Protein AF-0000000077238825 (afdb_homodimer)

Solvent-accessible surface area (backbone atoms only — not comparable to full-atom values): 26326 Å² total; per-residue (Å²): 135,86,79,76,76,78,80,80,80,78,77,75,77,65,76,78,67,77,66,72,79,60,46,80,43,70,37,37,47,61,37,68,49,67,52,90,71,48,44,66,43,23,26,37,39,20,51,50,58,42,71,34,26,49,34,48,83,73,41,74,52,77,65,37,74,92,40,61,94,28,57,44,72,38,83,85,73,14,30,42,32,42,39,67,34,46,70,82,66,41,42,47,33,30,42,38,20,63,35,84,71,62,47,77,51,39,33,37,36,45,55,35,75,71,56,50,69,50,45,76,45,52,79,42,70,54,99,56,33,34,30,36,35,40,32,42,74,86,56,84,73,34,32,35,32,36,25,53,66,92,40,76,72,47,74,36,66,80,50,47,60,47,78,44,80,42,45,56,92,53,44,84,52,55,35,33,43,34,28,30,39,101,54,36,68,25,76,39,78,46,58,53,65,67,44,41,51,69,62,59,56,64,55,56,58,48,51,52,48,50,53,52,51,52,53,51,51,53,53,53,52,54,55,53,55,57,59,61,59,65,65,65,67,76,111,135,85,79,77,79,80,78,79,80,77,76,76,77,66,77,77,68,78,66,73,79,58,48,81,44,71,37,37,46,61,39,67,49,69,52,89,71,49,42,67,42,22,25,37,38,19,52,50,60,42,72,33,27,50,34,49,83,73,40,74,52,76,65,36,74,92,41,62,95,29,59,44,72,37,82,88,71,14,31,42,33,42,39,67,36,46,70,83,65,40,42,48,33,30,42,38,22,62,34,84,71,62,47,75,50,40,34,37,36,44,53,36,74,70,56,50,69,53,47,75,44,51,77,42,69,54,99,57,33,34,29,35,34,39,33,40,73,86,56,84,70,34,32,36,32,37,25,52,66,92,41,77,73,48,74,36,66,80,49,50,60,48,75,45,80,42,44,57,91,52,43,84,53,54,34,34,41,37,29,32,39,99,53,35,70,24,74,38,78,50,56,51,66,65,43,40,51,69,61,58,54,65,54,57,58,47,50,52,48,50,52,52,51,50,53,52,51,52,55,54,50,56,55,54,55,58,60,59,62,65,64,65,69,74,112

Nearest PDB structures (foldseek):
  2dru-assembly1_A  TM=7.146E-01  e=8.447E-14  Rattus norvegicus
  2ptv-assembly1_A  TM=8.370E-01  e=2.813E-06  Mus musculus
  2ptu-assembly3_C  TM=7.835E-01  e=7.341E-06  Mus musculus
  2ptu-assembly4_D  TM=7.629E-01  e=5.624E-06  Mus musculus
  2edo-assembly1_A  TM=7.011E-01  e=1.565E-06  Homo sapiens

Structure (mmCIF, N/CA/C/O backbone):
data_AF-0000000077238825-model_v1
#
loop_
_entity.id
_entity.type
_entity.pdbx_description
1 polymer 'Ig-like domain-containing protein'
#
loop_
_atom_site.group_PDB
_atom_site.id
_atom_site.type_symbol
_atom_site.label_atom_id
_atom_site.label_alt_id
_atom_site.label_comp_id
_atom_site.label_asym_id
_atom_site.label_entity_id
_atom_site.label_seq_id
_atom_site.pdbx_PDB_ins_code
_atom_site.Cartn_x
_atom_site.Cartn_y
_atom_site.Cartn_z
_atom_site.occupancy
_atom_site.B_iso_or_equiv
_atom_site.auth_seq_id
_atom_site.auth_comp_id
_atom_site.auth_asym_id
_atom_site.auth_atom_id
_atom_site.pdbx_PDB_model_num
ATOM 1 N N . MET A 1 1 ? 55.5 17.344 1.902 1 38.31 1 MET A N 1
ATOM 2 C CA . MET A 1 1 ? 54.125 17.75 1.639 1 38.31 1 MET A CA 1
ATOM 3 C C . MET A 1 1 ? 53.156 16.594 1.858 1 38.31 1 MET A C 1
ATOM 5 O O . MET A 1 1 ? 53.156 15.633 1.091 1 38.31 1 MET A O 1
ATOM 9 N N . ALA A 1 2 ? 52.875 16.297 3.246 1 50.69 2 ALA A N 1
ATOM 10 C CA . ALA A 1 2 ? 52 15.258 3.762 1 50.69 2 ALA A CA 1
ATOM 11 C C . ALA A 1 2 ? 50.562 15.484 3.299 1 50.69 2 ALA A C 1
ATOM 13 O O . ALA A 1 2 ? 49.969 16.531 3.578 1 50.69 2 ALA A O 1
ATOM 14 N N . LEU A 1 3 ? 50.188 14.977 2.121 1 45.31 3 LEU A N 1
ATOM 15 C CA . LEU A 1 3 ? 48.812 14.906 1.597 1 45.31 3 LEU A CA 1
ATOM 16 C C . LEU A 1 3 ? 47.906 14.164 2.562 1 45.31 3 LEU A C 1
ATOM 18 O O . LEU A 1 3 ? 48.094 12.969 2.812 1 45.31 3 LEU A O 1
ATOM 22 N N . HIS A 1 4 ? 47.469 14.891 3.68 1 56.66 4 HIS A N 1
ATOM 23 C CA . HIS A 1 4 ? 46.406 14.328 4.473 1 56.66 4 HIS A CA 1
ATOM 24 C C . HIS A 1 4 ? 45.156 14.086 3.619 1 56.66 4 HIS A C 1
ATOM 26 O O . HIS A 1 4 ? 44.594 15.023 3.045 1 56.66 4 HIS A O 1
ATOM 32 N N . LEU A 1 5 ? 45 12.961 2.994 1 47.62 5 LEU A N 1
ATOM 33 C CA . LEU A 1 5 ? 43.781 12.484 2.35 1 47.62 5 LEU A CA 1
ATOM 34 C C . LEU A 1 5 ? 42.625 12.383 3.354 1 47.62 5 LEU A C 1
ATOM 36 O O . LEU A 1 5 ? 42.656 11.555 4.266 1 47.62 5 LEU A O 1
ATOM 40 N N . ARG A 1 6 ? 41.938 13.484 3.652 1 50.5 6 ARG A N 1
ATOM 41 C CA . ARG A 1 6 ? 40.656 13.414 4.391 1 50.5 6 ARG A CA 1
ATOM 42 C C . ARG A 1 6 ? 39.625 12.617 3.617 1 50.5 6 ARG A C 1
ATOM 44 O O . ARG A 1 6 ? 39.25 12.992 2.508 1 50.5 6 ARG A O 1
ATOM 51 N N . ALA A 1 7 ? 39.438 11.312 3.912 1 49.69 7 ALA A N 1
ATOM 52 C CA . ALA A 1 7 ? 38.312 10.477 3.455 1 49.69 7 ALA A CA 1
ATOM 53 C C . ALA A 1 7 ? 37 10.977 3.996 1 49.69 7 ALA A C 1
ATOM 55 O O . ALA A 1 7 ? 36.781 11.039 5.211 1 49.69 7 ALA A O 1
ATOM 56 N N . ALA A 1 8 ? 36.281 11.867 3.268 1 51.59 8 ALA A N 1
ATOM 57 C CA . ALA A 1 8 ? 34.906 12.195 3.594 1 51.59 8 ALA A CA 1
ATOM 58 C C . ALA A 1 8 ? 34.031 10.953 3.52 1 51.59 8 ALA A C 1
ATOM 60 O O . ALA A 1 8 ? 33.875 10.344 2.457 1 51.59 8 ALA A O 1
ATOM 61 N N . LEU A 1 9 ? 33.75 10.312 4.672 1 48.88 9 LEU A N 1
ATOM 62 C CA . LEU A 1 9 ? 32.75 9.273 4.816 1 48.88 9 LEU A CA 1
ATOM 63 C C . LEU A 1 9 ? 31.344 9.812 4.504 1 48.88 9 LEU A C 1
ATOM 65 O O . LEU A 1 9 ? 30.828 10.664 5.234 1 48.88 9 LEU A O 1
ATOM 69 N N . LEU A 1 10 ? 30.953 9.82 3.209 1 51.84 10 LEU A N 1
ATOM 70 C CA . LEU A 1 10 ? 29.547 10.023 2.836 1 51.84 10 LEU A CA 1
ATOM 71 C C . LEU A 1 10 ? 28.656 8.953 3.459 1 51.84 10 LEU A C 1
ATOM 73 O O . LEU A 1 10 ? 28.672 7.801 3.023 1 51.84 10 LEU A O 1
ATOM 77 N N . LEU A 1 11 ? 28.266 9.195 4.695 1 50.22 11 LEU A N 1
ATOM 78 C CA . LEU A 1 11 ? 27.203 8.383 5.27 1 50.22 11 LEU A CA 1
ATOM 79 C C . LEU A 1 11 ? 25.906 8.562 4.492 1 50.22 11 LEU A C 1
ATOM 81 O O . LEU A 1 11 ? 25.266 9.617 4.582 1 50.22 11 LEU A O 1
ATOM 85 N N . THR A 1 12 ? 25.719 7.867 3.42 1 53.47 12 THR A N 1
ATOM 86 C CA . THR A 1 12 ? 24.406 7.793 2.777 1 53.47 12 THR A CA 1
ATOM 87 C C . THR A 1 12 ? 23.359 7.227 3.736 1 53.47 12 THR A C 1
ATOM 89 O O . THR A 1 12 ? 23.469 6.078 4.168 1 53.47 12 THR A O 1
ATOM 92 N N . VAL A 1 13 ? 22.766 8.062 4.516 1 51.66 13 VAL A N 1
ATOM 93 C CA . VAL A 1 13 ? 21.594 7.621 5.277 1 51.66 13 VAL A CA 1
ATOM 94 C C . VAL A 1 13 ? 20.562 7.004 4.336 1 51.66 13 VAL A C 1
ATOM 96 O O . VAL A 1 13 ? 20.047 7.684 3.449 1 51.66 13 VAL A O 1
ATOM 99 N N . PHE A 1 14 ? 20.609 5.777 4.133 1 50.94 14 PHE A N 1
ATOM 100 C CA . PHE A 1 14 ? 19.516 5.086 3.463 1 50.94 14 PHE A CA 1
ATOM 101 C C . PHE A 1 14 ? 18.234 5.203 4.27 1 50.94 14 PHE A C 1
ATOM 103 O O . PHE A 1 14 ? 18.219 4.973 5.48 1 50.94 14 PHE A O 1
ATOM 110 N N . PRO A 1 15 ? 17.328 5.973 3.848 1 48.97 15 PRO A N 1
ATOM 111 C CA . PRO A 1 15 ? 16.062 5.855 4.578 1 48.97 15 PRO A CA 1
ATOM 112 C C . PRO A 1 15 ? 15.719 4.41 4.945 1 48.97 15 PRO A C 1
ATOM 114 O O . PRO A 1 15 ? 15.867 3.508 4.117 1 48.97 15 PRO A O 1
ATOM 117 N N . LEU A 1 16 ? 15.82 4.09 6.188 1 45.16 16 LEU A N 1
ATOM 118 C CA . LEU A 1 16 ? 15.258 2.83 6.664 1 45.16 16 LEU A CA 1
ATOM 119 C C . LEU A 1 16 ? 13.859 2.605 6.094 1 45.16 16 LEU A C 1
ATOM 121 O O . LEU A 1 16 ? 12.914 3.303 6.469 1 45.16 16 LEU A O 1
ATOM 125 N N . CYS A 1 17 ? 13.648 2.389 4.863 1 47.16 17 CYS A N 1
ATOM 126 C CA . CYS A 1 17 ? 12.352 1.891 4.422 1 47.16 17 CYS A CA 1
ATOM 127 C C . CYS A 1 17 ? 11.805 0.854 5.395 1 47.16 17 CYS A C 1
ATOM 129 O O . CYS A 1 17 ? 12.383 -0.219 5.555 1 47.16 17 CYS A O 1
ATOM 131 N N . LEU A 1 18 ? 11.344 1.22 6.559 1 48.62 18 LEU A N 1
ATOM 132 C CA . LEU A 1 18 ? 10.609 0.244 7.355 1 48.62 18 LEU A CA 1
ATOM 133 C C . LEU A 1 18 ? 9.844 -0.728 6.461 1 48.62 18 LEU A C 1
ATOM 135 O O . LEU A 1 18 ? 8.844 -0.358 5.848 1 48.62 18 LEU A O 1
ATOM 139 N N . THR A 1 19 ? 10.531 -1.552 5.754 1 57 19 THR A N 1
ATOM 140 C CA . THR A 1 19 ? 9.945 -2.645 4.984 1 57 19 THR A CA 1
ATOM 141 C C . THR A 1 19 ? 8.992 -3.467 5.852 1 57 19 THR A C 1
ATOM 143 O O . THR A 1 19 ? 9.367 -3.9 6.945 1 57 19 THR A O 1
ATOM 146 N N . GLU A 1 20 ? 7.754 -3.006 5.93 1 65.69 20 GLU A N 1
ATOM 147 C CA . GLU A 1 20 ? 6.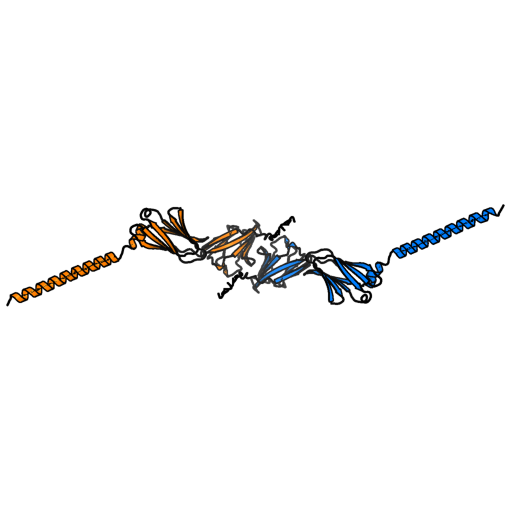809 -3.92 6.562 1 65.69 20 GLU A CA 1
ATOM 148 C C . GLU A 1 20 ? 7.141 -5.371 6.234 1 65.69 20 GLU A C 1
ATOM 150 O O . GLU A 1 20 ? 7.488 -5.691 5.094 1 65.69 20 GLU A O 1
ATOM 155 N N . VAL A 1 21 ? 7.512 -6.148 7.242 1 76 21 VAL A N 1
ATOM 156 C CA . VAL A 1 21 ? 7.809 -7.57 7.102 1 76 21 VAL A CA 1
ATOM 157 C C . VAL A 1 21 ? 6.684 -8.258 6.328 1 76 21 VAL A C 1
ATOM 159 O O . VAL A 1 21 ? 5.531 -8.266 6.77 1 76 21 VAL A O 1
ATOM 162 N N . LYS A 1 22 ? 6.895 -8.594 5.152 1 84.62 22 LYS A N 1
ATOM 163 C CA . LYS A 1 22 ? 5.965 -9.336 4.301 1 84.62 22 LYS A CA 1
ATOM 164 C C . LYS A 1 22 ? 6.348 -10.805 4.223 1 84.62 22 LYS A C 1
ATOM 166 O O . LYS A 1 22 ? 7.531 -11.148 4.148 1 84.62 22 LYS A O 1
ATOM 171 N N . VAL A 1 23 ? 5.383 -11.695 4.453 1 94.25 23 VAL A N 1
ATOM 172 C CA . VAL A 1 23 ? 5.566 -13.125 4.195 1 94.25 23 VAL A CA 1
ATOM 173 C C . VAL A 1 23 ? 5.473 -13.391 2.697 1 94.25 23 VAL A C 1
ATOM 175 O O . VAL A 1 23 ? 4.52 -12.969 2.041 1 94.25 23 VAL A O 1
ATOM 178 N N . ASN A 1 24 ? 6.465 -14.102 2.168 1 96 24 ASN A N 1
ATOM 179 C CA . ASN A 1 24 ? 6.453 -14.406 0.742 1 96 24 ASN A CA 1
ATOM 180 C C . ASN A 1 24 ? 5.781 -15.75 0.462 1 96 24 ASN A C 1
ATOM 182 O O . ASN A 1 24 ? 6.113 -16.75 1.086 1 96 24 ASN A O 1
ATOM 186 N N . LEU A 1 25 ? 4.859 -15.695 -0.374 1 97.69 25 LEU A N 1
ATOM 187 C CA . LEU A 1 25 ? 4.152 -16.891 -0.823 1 97.69 25 LEU A CA 1
ATOM 188 C C . LEU A 1 25 ? 4.305 -17.078 -2.328 1 97.69 25 LEU A C 1
ATOM 190 O O . LEU A 1 25 ? 4.359 -16.109 -3.078 1 97.69 25 LEU A O 1
ATOM 194 N N . THR A 1 26 ? 4.449 -18.328 -2.752 1 96.94 26 THR A N 1
ATOM 195 C CA . THR A 1 26 ? 4.5 -18.672 -4.168 1 96.94 26 THR A CA 1
ATOM 196 C C . THR A 1 26 ? 3.469 -19.734 -4.5 1 96.94 26 THR A C 1
ATOM 198 O O . THR A 1 26 ? 3.189 -20.625 -3.68 1 96.94 26 THR A O 1
ATOM 201 N N . ALA A 1 27 ? 2.904 -19.625 -5.691 1 97.69 27 ALA A N 1
ATOM 202 C CA . ALA A 1 27 ? 1.929 -20.609 -6.148 1 97.69 27 ALA A CA 1
ATOM 203 C C . ALA A 1 27 ? 1.913 -20.703 -7.672 1 97.69 27 ALA A C 1
ATOM 205 O O . ALA A 1 27 ? 2.549 -19.891 -8.359 1 97.69 27 ALA A O 1
ATOM 206 N N . VAL A 1 28 ? 1.32 -21.781 -8.141 1 97.06 28 VAL A N 1
ATOM 207 C CA . VAL A 1 28 ? 1.225 -22.031 -9.578 1 97.06 28 VAL A CA 1
ATOM 208 C C . VAL A 1 28 ? -0.135 -21.562 -10.094 1 97.06 28 VAL A C 1
ATOM 210 O O . VAL A 1 28 ? -1.16 -21.781 -9.445 1 97.06 28 VAL A O 1
ATOM 213 N N . VAL A 1 29 ? -0.148 -20.938 -11.281 1 97.38 29 VAL A N 1
ATOM 214 C CA . VAL A 1 29 ? -1.398 -20.531 -11.914 1 97.38 29 VAL A CA 1
ATOM 215 C C . VAL A 1 29 ? -2.328 -21.734 -12.047 1 97.38 29 VAL A C 1
ATOM 217 O O . VAL A 1 29 ? -1.891 -22.828 -12.414 1 97.38 29 VAL A O 1
ATOM 220 N N . GLY A 1 30 ? -3.625 -21.5 -11.719 1 97.19 30 GLY A N 1
ATOM 221 C CA . GLY A 1 30 ? -4.609 -22.578 -11.797 1 97.19 30 GLY A CA 1
ATOM 222 C C . GLY A 1 30 ? -4.793 -23.312 -10.484 1 97.19 30 GLY A C 1
ATOM 223 O O . GLY A 1 30 ? -5.777 -24.031 -10.305 1 97.19 30 GLY A O 1
ATOM 224 N N . SER A 1 31 ? -3.85 -23.203 -9.609 1 97.5 31 SER A N 1
ATOM 225 C CA . SER A 1 31 ? -3.938 -23.891 -8.32 1 97.5 31 SER A CA 1
ATOM 226 C C . SER A 1 31 ? -4.68 -23.031 -7.297 1 97.5 31 SER A C 1
ATOM 228 O O . SER A 1 31 ? -5.488 -22.172 -7.668 1 97.5 31 SER A O 1
ATOM 230 N N . SER A 1 32 ? -4.598 -23.422 -5.996 1 98.38 32 SER A N 1
ATOM 231 C CA . SER A 1 32 ? -5.195 -22.672 -4.895 1 98.38 32 SER A CA 1
ATOM 232 C C . SER A 1 32 ? -4.176 -22.406 -3.793 1 98.38 32 SER A C 1
ATOM 234 O O . SER A 1 32 ? -3.121 -23.047 -3.746 1 98.38 32 SER A O 1
ATOM 236 N N . ILE A 1 33 ? -4.453 -21.453 -3.045 1 98.31 33 ILE A N 1
ATOM 237 C CA . ILE A 1 33 ? -3.572 -21.156 -1.924 1 98.31 33 ILE A CA 1
ATOM 238 C C . ILE A 1 33 ? -4.402 -20.812 -0.691 1 98.31 33 ILE A C 1
ATOM 240 O O . ILE A 1 33 ? -5.469 -20.188 -0.805 1 98.31 33 ILE A O 1
ATOM 244 N N . THR A 1 34 ? -3.957 -21.203 0.446 1 98.44 34 THR A N 1
ATOM 245 C CA . THR A 1 34 ? -4.555 -20.875 1.734 1 98.44 34 THR A CA 1
ATOM 246 C C . THR A 1 34 ? -3.617 -19.984 2.551 1 98.44 34 THR A C 1
ATOM 248 O O . THR A 1 34 ? -2.447 -20.328 2.742 1 98.44 34 THR A O 1
ATOM 251 N N . PHE A 1 35 ? -4.125 -18.875 2.969 1 98.06 35 PHE A N 1
ATOM 252 C CA . PHE A 1 35 ? -3.32 -17.969 3.773 1 98.06 35 PHE A CA 1
ATOM 253 C C . PHE A 1 35 ? -3.232 -18.453 5.215 1 98.06 35 PHE A C 1
ATOM 255 O O . PHE A 1 35 ? -4.238 -18.859 5.797 1 98.06 35 PHE A O 1
ATOM 262 N N . PRO A 1 36 ? -2.102 -18.406 5.805 1 95.5 36 PRO A N 1
ATOM 263 C CA . PRO A 1 36 ? -1.825 -19.172 7.027 1 95.5 36 PRO A CA 1
ATOM 264 C C . PRO A 1 36 ? -2.463 -18.531 8.266 1 95.5 36 PRO A C 1
ATOM 266 O O . PRO A 1 36 ? -2.641 -19.219 9.281 1 95.5 36 PRO A O 1
ATOM 269 N N . ASN A 1 37 ? -2.805 -17.328 8.375 1 96 37 ASN A N 1
ATOM 270 C CA . ASN A 1 37 ? -3.322 -16.703 9.594 1 96 37 ASN A CA 1
ATOM 271 C C . ASN A 1 37 ? -4.836 -16.531 9.531 1 96 37 ASN A C 1
ATOM 273 O O . ASN A 1 37 ? -5.359 -15.914 8.602 1 96 37 ASN A O 1
ATOM 277 N N . PRO A 1 38 ? -5.543 -17 10.523 1 96.69 38 PRO A N 1
ATOM 278 C CA . PRO A 1 38 ? -7.008 -17.047 10.477 1 96.69 38 PRO A CA 1
ATOM 279 C C . PRO A 1 38 ? -7.66 -15.781 11.008 1 96.69 38 PRO A C 1
ATOM 281 O O . PRO A 1 38 ? -7.07 -15.078 11.836 1 96.69 38 PRO A O 1
ATOM 284 N N . VAL A 1 39 ? -8.797 -15.477 10.523 1 97.06 39 VAL A N 1
ATOM 285 C CA . VAL A 1 39 ? -9.734 -14.5 11.086 1 97.06 39 VAL A CA 1
ATOM 286 C C . VAL A 1 39 ? -10.977 -15.227 11.609 1 97.06 39 VAL A C 1
ATOM 288 O O . VAL A 1 39 ? -11.805 -15.695 10.828 1 97.06 39 VAL A O 1
ATOM 291 N N . LYS A 1 40 ? -11.141 -15.234 12.891 1 93.19 40 LYS A N 1
ATOM 292 C CA . LYS A 1 40 ? -12.203 -16.078 13.445 1 93.19 40 LYS A CA 1
ATOM 293 C C . LYS A 1 40 ? -13.43 -15.242 13.805 1 93.19 40 LYS A C 1
ATOM 295 O O . LYS A 1 40 ? -14.562 -15.672 13.578 1 93.19 40 LYS A O 1
ATOM 300 N N . GLU A 1 41 ? -13.281 -14.109 14.352 1 95.12 41 GLU A N 1
ATOM 301 C CA . GLU A 1 41 ? -14.406 -13.344 14.875 1 95.12 41 GLU A CA 1
ATOM 302 C C . GLU A 1 41 ? -14.719 -12.141 13.984 1 95.12 41 GLU A C 1
ATOM 304 O O . GLU A 1 41 ? -15.844 -11.984 13.508 1 95.12 41 GLU A O 1
ATOM 309 N N . ARG A 1 42 ? -13.727 -11.281 13.836 1 96.81 42 ARG A N 1
ATOM 310 C CA . ARG A 1 42 ? -13.898 -10.078 13.031 1 96.81 42 ARG A CA 1
ATOM 311 C C . ARG A 1 42 ? -12.586 -9.672 12.375 1 96.81 42 ARG A C 1
ATOM 313 O O . ARG A 1 42 ? -11.539 -9.656 13.023 1 96.81 42 ARG A O 1
ATOM 320 N N . GLY A 1 43 ? -12.758 -9.414 11.094 1 97.62 43 GLY A N 1
ATOM 321 C CA . GLY A 1 43 ? -11.562 -8.984 10.383 1 97.62 43 GLY A CA 1
ATOM 322 C C . GLY A 1 43 ? -11.797 -8.781 8.898 1 97.62 43 GLY A C 1
ATOM 323 O O . GLY A 1 43 ? -12.945 -8.789 8.438 1 97.62 43 GLY A O 1
ATOM 324 N N . TYR A 1 44 ? -10.633 -8.484 8.211 1 98.06 44 TYR A N 1
ATOM 325 C CA . TYR A 1 44 ? -10.719 -8.109 6.805 1 98.06 44 TYR A CA 1
ATOM 326 C C . TYR A 1 44 ? -9.625 -8.789 5.988 1 98.06 44 TYR A C 1
ATOM 328 O O . TYR A 1 44 ? -8.5 -8.953 6.465 1 98.06 44 TYR A O 1
ATOM 336 N N . PHE A 1 45 ? -9.992 -9.273 4.82 1 98.06 45 PHE A N 1
ATOM 337 C CA . PHE A 1 45 ? -9.07 -9.719 3.787 1 98.06 45 PHE A CA 1
ATOM 338 C C . PHE A 1 45 ? -8.961 -8.688 2.672 1 98.06 45 PHE A C 1
ATOM 340 O O . PHE A 1 45 ? -9.977 -8.258 2.113 1 98.06 45 PHE A O 1
ATOM 347 N N . SER A 1 46 ? -7.719 -8.234 2.383 1 97.94 46 SER A N 1
ATOM 348 C CA . SER A 1 46 ? -7.57 -7.125 1.45 1 97.94 46 SER A CA 1
ATOM 349 C C . SER A 1 46 ? -6.473 -7.406 0.428 1 97.94 46 SER A C 1
ATOM 351 O O . SER A 1 46 ? -5.586 -8.227 0.67 1 97.94 46 SER A O 1
ATOM 353 N N . PHE A 1 47 ? -6.598 -6.836 -0.67 1 97.31 47 PHE A N 1
ATOM 354 C CA . PHE A 1 47 ? -5.566 -6.723 -1.695 1 97.31 47 PHE A CA 1
ATOM 355 C C . PHE A 1 47 ? -5.086 -5.281 -1.821 1 97.31 47 PHE A C 1
ATOM 357 O O . PHE A 1 47 ? -5.82 -4.414 -2.299 1 97.31 47 PHE A O 1
ATOM 364 N N . GLY A 1 48 ? -3.836 -5.109 -1.47 1 94.06 48 GLY A N 1
ATOM 365 C CA . GLY A 1 48 ? -3.42 -3.727 -1.3 1 94.06 48 GLY A CA 1
ATOM 366 C C . GLY A 1 48 ? -4.262 -2.969 -0.292 1 94.06 48 GLY A C 1
ATOM 367 O O . GLY A 1 48 ? -4.453 -3.428 0.837 1 94.06 48 GLY A O 1
ATOM 368 N N . SER A 1 49 ? -4.777 -1.892 -0.659 1 93.12 49 SER A N 1
ATOM 369 C CA . SER A 1 49 ? -5.605 -1.077 0.225 1 93.12 49 SER A CA 1
ATOM 370 C C . SER A 1 49 ? -7.09 -1.33 -0.017 1 93.12 49 SER A C 1
ATOM 372 O O . SER A 1 49 ? -7.941 -0.743 0.652 1 93.12 49 SER A O 1
ATOM 374 N N . LYS A 1 50 ? -7.34 -2.156 -0.937 1 95.31 50 LYS A N 1
ATOM 375 C CA . LYS A 1 50 ? -8.734 -2.477 -1.239 1 95.31 50 LYS A CA 1
ATOM 376 C C . LYS A 1 50 ? -9.227 -3.639 -0.383 1 95.31 50 LYS A C 1
ATOM 378 O O . LYS A 1 50 ? -8.609 -4.707 -0.359 1 95.31 50 LYS A O 1
ATOM 383 N N . THR A 1 51 ? -10.258 -3.412 0.278 1 96.75 51 THR A N 1
ATOM 384 C CA . THR A 1 51 ? -10.844 -4.48 1.074 1 96.75 51 THR A CA 1
ATOM 385 C C . THR A 1 51 ? -11.656 -5.43 0.193 1 96.75 51 THR A C 1
ATOM 387 O O . THR A 1 51 ? -12.562 -4.996 -0.515 1 96.75 51 THR A O 1
ATOM 390 N N . ILE A 1 52 ? -11.367 -6.676 0.219 1 97.75 52 ILE A N 1
ATOM 391 C CA . ILE A 1 52 ? -12.031 -7.664 -0.625 1 97.75 52 ILE A CA 1
ATOM 392 C C . ILE A 1 52 ? -13.18 -8.312 0.142 1 97.75 52 ILE A C 1
ATOM 394 O O . ILE A 1 52 ? -14.266 -8.508 -0.409 1 97.75 52 ILE A O 1
ATOM 398 N N . ALA A 1 53 ? -12.867 -8.594 1.449 1 97.62 53 ALA A N 1
ATOM 399 C CA . ALA A 1 53 ? -13.852 -9.391 2.174 1 97.62 53 ALA A CA 1
ATOM 400 C C . ALA A 1 53 ? -13.789 -9.117 3.672 1 97.62 53 ALA A C 1
ATOM 402 O O . ALA A 1 53 ? -12.719 -9.188 4.281 1 97.62 53 ALA A O 1
ATOM 403 N N . PRO A 1 54 ? -14.891 -8.773 4.27 1 97.31 54 PRO A N 1
ATOM 404 C CA . PRO A 1 54 ? -15.023 -8.695 5.727 1 97.31 54 PRO A CA 1
ATOM 405 C C . PRO A 1 54 ? -15.547 -9.992 6.34 1 97.31 54 PRO A C 1
ATOM 407 O O . PRO A 1 54 ? -16.25 -10.758 5.672 1 97.31 54 PRO A O 1
ATOM 410 N N . VAL A 1 55 ? -15.062 -10.234 7.477 1 97.12 55 VAL A N 1
ATOM 411 C CA . VAL A 1 55 ? -15.602 -11.297 8.32 1 97.12 55 VAL A CA 1
ATOM 412 C C . VAL A 1 55 ? -16.125 -10.695 9.625 1 97.12 55 VAL A C 1
ATOM 414 O O . VAL A 1 55 ? -15.422 -9.938 10.289 1 97.12 55 VAL A O 1
ATOM 417 N N . SER A 1 56 ? -17.328 -10.977 9.922 1 94 56 SER A N 1
ATOM 418 C CA . SER A 1 56 ? -17.906 -10.516 11.18 1 94 56 SER A CA 1
ATOM 419 C C . SER A 1 56 ? -18.984 -11.477 11.672 1 94 56 SER A C 1
ATOM 421 O O . SER A 1 56 ? -19.922 -11.797 10.945 1 94 56 SER A O 1
ATOM 423 N N . ASN A 1 57 ? -18.812 -11.883 12.898 1 88.56 57 ASN A N 1
ATOM 424 C CA . ASN A 1 57 ? -19.797 -12.727 13.562 1 88.56 57 ASN A CA 1
ATOM 425 C C . ASN A 1 57 ? -20.094 -13.984 12.75 1 88.56 57 ASN A C 1
ATOM 427 O O . ASN A 1 57 ? -21.266 -14.32 12.523 1 88.56 57 ASN A O 1
ATOM 431 N N . GLY A 1 58 ? -19.062 -14.602 12.195 1 89.69 58 GLY A N 1
ATOM 432 C CA . GLY A 1 58 ? -19.188 -15.883 11.516 1 89.69 58 GLY A CA 1
ATOM 433 C C . GLY A 1 58 ? -19.656 -15.75 10.078 1 89.69 58 GLY A C 1
ATOM 434 O O . GLY A 1 58 ? -19.906 -16.75 9.398 1 89.69 58 GLY A O 1
ATOM 435 N N . VAL A 1 59 ? -19.891 -14.555 9.703 1 92.88 59 VAL A N 1
ATOM 436 C CA . VAL A 1 59 ? -20.344 -14.32 8.336 1 92.88 59 VAL A CA 1
ATOM 437 C C . VAL A 1 59 ? -19.219 -13.688 7.516 1 92.88 59 VAL A C 1
ATOM 439 O O . VAL A 1 59 ? -18.516 -12.805 8 1 92.88 59 VAL A O 1
ATOM 442 N N . PHE A 1 60 ? -19.094 -14.211 6.348 1 93.94 60 PHE A N 1
ATOM 443 C CA . PHE A 1 60 ? -18.078 -13.727 5.422 1 93.94 60 PHE A CA 1
ATOM 444 C C . PHE A 1 60 ? -18.703 -13.305 4.102 1 93.94 60 PHE A C 1
ATOM 446 O O . PHE A 1 60 ? -19.609 -13.969 3.594 1 93.94 60 PHE A O 1
ATOM 453 N N . GLU A 1 61 ? -18.391 -12.109 3.596 1 95.19 61 GLU A N 1
ATOM 454 C CA . GLU A 1 61 ? -18.922 -11.57 2.346 1 95.19 61 GLU A CA 1
ATOM 455 C C . GLU A 1 61 ? -17.797 -11.164 1.4 1 95.19 61 GLU A C 1
ATOM 457 O O . GLU A 1 61 ? -16.688 -10.875 1.844 1 95.19 61 GLU A O 1
ATOM 462 N N . ILE A 1 62 ? -18.109 -11.258 0.117 1 96.75 62 ILE A N 1
ATOM 463 C CA . ILE A 1 62 ? -17.141 -10.828 -0.895 1 96.75 62 ILE A CA 1
ATOM 464 C C . ILE A 1 62 ? -17.609 -9.523 -1.53 1 96.75 62 ILE A C 1
ATOM 466 O O . ILE A 1 62 ? -18.703 -9.453 -2.1 1 96.75 62 ILE A O 1
ATOM 470 N N . ASP A 1 63 ? -16.781 -8.547 -1.436 1 96.62 63 ASP A N 1
ATOM 471 C CA . ASP A 1 63 ? -17.172 -7.227 -1.913 1 96.62 63 ASP A CA 1
ATOM 472 C C . ASP A 1 63 ? -16.5 -6.906 -3.246 1 96.62 63 ASP A C 1
ATOM 474 O O . ASP A 1 63 ? -16.547 -5.766 -3.715 1 96.62 63 ASP A O 1
ATOM 478 N N . GLU A 1 64 ? -15.797 -7.855 -3.785 1 95 64 GLU A N 1
ATOM 479 C CA . GLU A 1 64 ? -15.156 -7.742 -5.09 1 95 64 GLU A CA 1
ATOM 480 C C . GLU A 1 64 ? -15.57 -8.883 -6.012 1 95 64 GLU A C 1
ATOM 482 O O . GLU A 1 64 ? -15.266 -10.047 -5.75 1 95 64 GLU A O 1
ATOM 487 N N . ASN A 1 65 ? -16.172 -8.555 -7.094 1 93.94 65 ASN A N 1
ATOM 488 C CA . ASN A 1 65 ? -16.797 -9.539 -7.973 1 93.94 65 ASN A CA 1
ATOM 489 C C . ASN A 1 65 ? -15.781 -10.539 -8.516 1 93.94 65 ASN A C 1
ATOM 491 O O . ASN A 1 65 ? -16.094 -11.719 -8.695 1 93.94 65 ASN A O 1
ATOM 495 N N . ILE A 1 66 ? -14.625 -10.094 -8.828 1 95 66 ILE A N 1
ATOM 496 C CA . ILE A 1 66 ? -13.617 -10.938 -9.469 1 95 66 ILE A CA 1
ATOM 497 C C . ILE A 1 66 ? -13.25 -12.094 -8.539 1 95 66 ILE A C 1
ATOM 499 O O . ILE A 1 66 ? -12.672 -13.094 -8.984 1 95 66 ILE A O 1
ATOM 503 N N . TYR A 1 67 ? -13.594 -11.945 -7.258 1 97.06 67 TYR A N 1
ATOM 504 C CA . TYR A 1 67 ? -13.219 -12.977 -6.293 1 97.06 67 TYR A CA 1
ATOM 505 C C . TYR A 1 67 ? -14.406 -13.883 -5.977 1 97.06 67 TYR A C 1
ATOM 507 O O . TYR A 1 67 ? -14.281 -14.828 -5.195 1 97.06 67 TYR A O 1
ATOM 515 N N . THR A 1 68 ? -15.492 -13.539 -6.645 1 95.69 68 THR A N 1
ATOM 516 C CA . THR A 1 68 ? -16.688 -14.352 -6.402 1 95.69 68 THR A CA 1
ATOM 517 C C . THR A 1 68 ? -16.438 -15.797 -6.812 1 95.69 68 THR A C 1
ATOM 519 O O . THR A 1 68 ? -15.914 -16.062 -7.895 1 95.69 68 THR A O 1
ATOM 522 N N . ASN A 1 69 ? -16.719 -16.781 -5.992 1 95.88 69 ASN A N 1
ATOM 523 C CA . ASN A 1 69 ? -16.578 -18.219 -6.199 1 95.88 69 ASN A CA 1
ATOM 524 C C . ASN A 1 69 ? -15.125 -18.656 -6.172 1 95.88 69 ASN A C 1
ATOM 526 O O . ASN A 1 69 ? -14.805 -19.797 -6.496 1 95.88 69 ASN A O 1
ATOM 530 N N . ARG A 1 70 ? -14.227 -17.719 -5.938 1 98.19 70 ARG A N 1
ATOM 531 C CA . ARG A 1 70 ? -12.812 -18.078 -5.887 1 98.19 70 ARG A CA 1
ATOM 532 C C . ARG A 1 70 ? -12.25 -17.906 -4.48 1 98.19 70 ARG A C 1
ATOM 534 O O . ARG A 1 70 ? -11.328 -18.609 -4.078 1 98.19 70 ARG A O 1
ATOM 541 N N . LEU A 1 71 ? -12.781 -16.922 -3.791 1 98.5 71 LEU A N 1
ATOM 542 C CA . LEU A 1 71 ? -12.344 -16.703 -2.418 1 98.5 71 LEU A CA 1
ATOM 543 C C . LEU A 1 71 ? -13.266 -17.406 -1.43 1 98.5 71 LEU A C 1
ATOM 545 O O . LEU A 1 71 ? -14.484 -17.25 -1.488 1 98.5 71 LEU A O 1
ATOM 549 N N . HIS A 1 72 ? -12.625 -18.188 -0.578 1 98.19 72 HIS A N 1
ATOM 550 C CA . HIS A 1 72 ? -13.367 -18.938 0.421 1 98.19 72 HIS A CA 1
ATOM 551 C C . HIS A 1 72 ? -12.844 -18.656 1.826 1 98.19 72 HIS A C 1
ATOM 553 O O . HIS A 1 72 ? -11.648 -18.391 2.01 1 98.19 72 HIS A O 1
ATOM 559 N N . TRP A 1 73 ? -13.742 -18.719 2.768 1 98.25 73 TRP A N 1
ATOM 560 C CA . TRP A 1 73 ? -13.422 -18.594 4.188 1 98.25 73 TRP A CA 1
ATOM 561 C C . TRP A 1 73 ? -14.031 -19.75 4.984 1 98.25 73 TRP A C 1
ATOM 563 O O . TRP A 1 73 ? -15.211 -20.062 4.82 1 98.25 73 TRP A O 1
ATOM 573 N N . SER A 1 74 ? -13.164 -20.359 5.746 1 96.88 74 SER A N 1
ATOM 574 C CA . SER A 1 74 ? -13.641 -21.453 6.586 1 96.88 74 SER A CA 1
ATOM 575 C C . SER A 1 74 ? -14.117 -20.953 7.941 1 96.88 74 SER A C 1
ATOM 577 O O . SER A 1 74 ? -13.328 -20.406 8.719 1 96.88 74 SER A O 1
ATOM 579 N N . SER A 1 75 ? -15.359 -21.188 8.25 1 94.88 75 SER A N 1
ATOM 580 C CA . SER A 1 75 ? -15.891 -20.734 9.531 1 94.88 75 SER A CA 1
ATOM 581 C C . SER A 1 75 ? -15.312 -21.547 10.688 1 94.88 75 SER A C 1
ATOM 583 O O . SER A 1 75 ? -15.32 -21.094 11.836 1 94.88 75 SER A O 1
ATOM 585 N N . SER A 1 76 ? -14.82 -22.672 10.375 1 94.44 76 SER A N 1
ATOM 586 C CA . SER A 1 76 ? -14.25 -23.547 11.398 1 94.44 76 SER A CA 1
ATOM 587 C C . SER A 1 76 ? -12.812 -23.141 11.711 1 94.44 76 SER A C 1
ATOM 589 O O . SER A 1 76 ? -12.453 -22.969 12.875 1 94.44 76 SER A O 1
ATOM 591 N N . THR A 1 77 ? -11.961 -22.906 10.68 1 95.25 77 THR A N 1
ATOM 592 C CA . THR A 1 77 ? -10.547 -22.625 10.898 1 95.25 77 THR A CA 1
ATOM 593 C C . THR A 1 77 ? -10.273 -21.125 10.852 1 95.25 77 THR A C 1
ATOM 595 O O . THR A 1 77 ? -9.273 -20.656 11.391 1 95.25 77 THR A O 1
ATOM 598 N N . GLY A 1 78 ? -11.125 -20.375 10.219 1 97.19 78 GLY A N 1
ATOM 599 C CA . GLY A 1 78 ? -10.93 -18.938 10.039 1 97.19 78 GLY A CA 1
ATOM 600 C C . GLY A 1 78 ? -9.977 -18.609 8.906 1 97.19 78 GLY A C 1
ATOM 601 O O . GLY A 1 78 ? -9.602 -17.438 8.727 1 97.19 78 GLY A O 1
ATOM 602 N N . LEU A 1 79 ? -9.555 -19.594 8.086 1 98.06 79 LEU A N 1
ATOM 603 C CA . LEU A 1 79 ? -8.531 -19.391 7.066 1 98.06 79 LEU A CA 1
ATOM 604 C C . LEU A 1 79 ? -9.164 -18.969 5.742 1 98.06 79 LEU A C 1
ATOM 606 O O . LEU A 1 79 ? -10.273 -19.406 5.414 1 98.06 79 LEU A O 1
ATOM 610 N N . PHE A 1 80 ? -8.492 -18.141 5.035 1 98.56 80 PHE A N 1
ATOM 611 C CA . PHE A 1 80 ? -8.891 -17.75 3.689 1 98.56 80 PHE A CA 1
ATOM 612 C C . PHE A 1 80 ? -8.18 -18.594 2.643 1 98.56 80 PHE A C 1
ATOM 614 O O . PHE A 1 80 ? -6.98 -18.859 2.756 1 98.56 80 PHE A O 1
ATOM 621 N N . THR A 1 81 ? -8.898 -19.031 1.62 1 98.75 81 THR A N 1
ATOM 622 C CA . THR A 1 81 ? -8.336 -19.797 0.503 1 98.75 81 THR A CA 1
ATOM 623 C C . THR A 1 81 ? -8.742 -19.156 -0.828 1 98.75 81 THR A C 1
ATOM 625 O O . THR A 1 81 ? -9.922 -18.891 -1.055 1 98.75 81 THR A O 1
ATOM 628 N N . LEU A 1 82 ? -7.84 -18.875 -1.606 1 98.75 82 LEU A N 1
ATOM 629 C CA . LEU A 1 82 ? -8.078 -18.375 -2.953 1 98.75 82 LEU A CA 1
ATOM 630 C C . LEU A 1 82 ? -7.836 -19.453 -3.994 1 98.75 82 LEU A C 1
ATOM 632 O O . LEU A 1 82 ? -6.734 -20 -4.078 1 98.75 82 LEU A O 1
ATOM 636 N N . SER A 1 83 ? -8.805 -19.766 -4.734 1 98.5 83 SER A N 1
ATOM 637 C CA . SER A 1 83 ? -8.727 -20.828 -5.723 1 98.5 83 SER A CA 1
ATOM 638 C C . SER A 1 83 ? -8.648 -20.266 -7.137 1 98.5 83 SER A C 1
ATOM 640 O O . SER A 1 83 ? -8.781 -19.062 -7.34 1 98.5 83 SER A O 1
ATOM 642 N N . ASN A 1 84 ? -8.344 -21.219 -8.094 1 97.94 84 ASN A N 1
ATOM 643 C CA . ASN A 1 84 ? -8.273 -20.859 -9.5 1 97.94 84 ASN A CA 1
ATOM 644 C C . ASN A 1 84 ? -7.422 -19.609 -9.719 1 97.94 84 ASN A C 1
ATOM 646 O O . ASN A 1 84 ? -7.875 -18.641 -10.336 1 97.94 84 ASN A O 1
ATOM 650 N N . LEU A 1 85 ? -6.246 -19.688 -9.227 1 98.31 85 LEU A N 1
ATOM 651 C CA . LEU A 1 85 ? -5.324 -18.547 -9.234 1 98.31 85 LEU A CA 1
ATOM 652 C C . LEU A 1 85 ? -4.984 -18.141 -10.656 1 98.31 85 LEU A C 1
ATOM 654 O O . LEU A 1 85 ? -4.777 -18.984 -11.523 1 98.31 85 LEU A O 1
ATOM 658 N N . GLN A 1 86 ? -4.949 -16.828 -10.852 1 97.06 86 GLN A N 1
ATOM 659 C CA . GLN A 1 86 ? -4.543 -16.203 -12.102 1 97.06 86 GLN A CA 1
ATOM 660 C C . GLN A 1 86 ? -3.287 -15.367 -11.922 1 97.06 86 GLN A C 1
ATOM 662 O O . GLN A 1 86 ? -2.959 -14.961 -10.797 1 97.06 86 GLN A O 1
ATOM 667 N N . LYS A 1 87 ? -2.6 -15.133 -13.047 1 95.19 87 LYS A N 1
ATOM 668 C CA . LYS A 1 87 ? -1.38 -14.328 -12.977 1 95.19 87 LYS A CA 1
ATOM 669 C C . LYS A 1 87 ? -1.653 -12.969 -12.352 1 95.19 87 LYS A C 1
ATOM 671 O O . LYS A 1 87 ? -0.807 -12.422 -11.641 1 95.19 87 LYS A O 1
ATOM 676 N N . THR A 1 88 ? -2.883 -12.43 -12.539 1 95.88 88 THR A N 1
ATOM 677 C CA . THR A 1 88 ? -3.266 -11.102 -12.062 1 95.88 88 THR A CA 1
ATOM 678 C C . THR A 1 88 ? -3.49 -11.117 -10.555 1 95.88 88 THR A C 1
ATOM 680 O O . THR A 1 88 ? -3.633 -10.055 -9.938 1 95.88 88 THR A O 1
ATOM 683 N N . ASP A 1 89 ? -3.479 -12.289 -10.023 1 97.81 89 ASP A N 1
ATOM 684 C CA . ASP A 1 89 ? -3.68 -12.398 -8.586 1 97.81 89 ASP A CA 1
ATOM 685 C C . ASP A 1 89 ? -2.387 -12.109 -7.824 1 97.81 89 ASP A C 1
ATOM 687 O O . ASP A 1 89 ? -2.391 -12.008 -6.598 1 97.81 89 ASP A O 1
ATOM 691 N N . SER A 1 90 ? -1.285 -12.031 -8.539 1 97.88 90 SER A N 1
ATOM 692 C CA . SER A 1 90 ? -0.043 -11.672 -7.863 1 97.88 90 SER A CA 1
ATOM 693 C C . SER A 1 90 ? -0.148 -10.297 -7.211 1 97.88 90 SER A C 1
ATOM 695 O O . SER A 1 90 ? -0.753 -9.383 -7.77 1 97.88 90 SER A O 1
ATOM 697 N N . GLY A 1 91 ? 0.469 -10.203 -6.031 1 97.31 91 GLY A N 1
ATOM 698 C CA . GLY A 1 91 ? 0.449 -8.945 -5.305 1 97.31 91 GLY A CA 1
ATOM 699 C C . GLY A 1 91 ? 0.459 -9.125 -3.799 1 97.31 91 GLY A C 1
ATOM 700 O O . GLY A 1 91 ? 0.759 -10.211 -3.301 1 97.31 91 GLY A O 1
ATOM 701 N N . VAL A 1 92 ? 0.177 -8.023 -3.127 1 97.25 92 VAL A N 1
ATOM 702 C CA . VAL A 1 92 ? 0.243 -8.039 -1.669 1 97.25 92 VAL A CA 1
ATOM 703 C C . VAL A 1 92 ? -1.163 -8.164 -1.088 1 97.25 92 VAL A C 1
ATOM 705 O O . VAL A 1 92 ? -2.027 -7.324 -1.35 1 97.25 92 VAL A O 1
ATOM 708 N N . TYR A 1 93 ? -1.344 -9.18 -0.351 1 97.88 93 TYR A N 1
ATOM 709 C CA . TYR A 1 93 ? -2.58 -9.398 0.387 1 97.88 93 TYR A CA 1
ATOM 710 C C . TYR A 1 93 ? -2.387 -9.125 1.874 1 97.88 93 TYR A C 1
ATOM 712 O O . TYR A 1 93 ? -1.283 -9.289 2.402 1 97.88 93 TYR A O 1
ATOM 720 N N . SER A 1 94 ? -3.434 -8.711 2.518 1 97.56 94 SER A N 1
ATOM 721 C CA . SER A 1 94 ? -3.34 -8.453 3.951 1 97.56 94 SER A CA 1
ATOM 722 C C . SER A 1 94 ? -4.504 -9.086 4.703 1 97.56 94 SER A C 1
ATOM 724 O O . SER A 1 94 ? -5.629 -9.125 4.207 1 97.56 94 SER A O 1
ATOM 726 N N . ILE A 1 95 ? -4.199 -9.594 5.801 1 97.62 95 ILE A N 1
ATOM 727 C CA . ILE A 1 95 ? -5.191 -10.062 6.762 1 97.62 95 ILE A CA 1
ATOM 728 C C . ILE A 1 95 ? -5.152 -9.18 8.008 1 97.62 95 ILE A C 1
ATOM 730 O O . ILE A 1 95 ? -4.102 -9.016 8.633 1 97.62 95 ILE A O 1
ATOM 734 N N . ASP A 1 96 ? -6.27 -8.586 8.281 1 97.38 96 ASP A N 1
ATOM 735 C CA . ASP A 1 96 ? -6.418 -7.664 9.406 1 97.38 96 ASP A CA 1
ATOM 736 C C . ASP A 1 96 ? -7.457 -8.18 10.406 1 97.38 96 ASP A C 1
ATOM 738 O O . ASP A 1 96 ? -8.648 -7.902 10.258 1 97.38 96 ASP A O 1
ATOM 742 N N . SER A 1 97 ? -6.984 -8.953 11.383 1 97.56 97 SER A N 1
ATOM 743 C CA . SER A 1 97 ? -7.867 -9.484 12.414 1 97.56 97 SER A CA 1
ATOM 744 C C . SER A 1 97 ? -8.117 -8.453 13.508 1 97.56 97 SER A C 1
ATOM 746 O O . SER A 1 97 ? -7.18 -7.949 14.117 1 97.56 97 SER A O 1
ATOM 748 N N . LYS A 1 98 ? -9.383 -8.172 13.773 1 97.12 98 LYS A N 1
ATOM 749 C CA . LYS A 1 98 ? -9.727 -7.055 14.648 1 97.12 98 LYS A CA 1
ATOM 750 C C . LYS A 1 98 ? -10.219 -7.547 16 1 97.12 98 LYS A C 1
ATOM 752 O O . LYS A 1 98 ? -10.18 -6.805 16.984 1 97.12 98 LYS A O 1
ATOM 757 N N . LYS A 1 99 ? -10.75 -8.688 16.078 1 95.19 99 LYS A N 1
ATOM 758 C CA . LYS A 1 99 ? -11.25 -9.273 17.312 1 95.19 99 LYS A CA 1
ATOM 759 C C . LYS A 1 99 ? -10.742 -10.703 17.5 1 95.19 99 LYS A C 1
ATOM 761 O O . LYS A 1 99 ? -10.414 -11.375 16.516 1 95.19 99 LYS A O 1
ATOM 766 N N . GLY A 1 100 ? -10.711 -11.141 18.734 1 91.25 100 GLY A N 1
ATOM 767 C CA . GLY A 1 100 ? -10.094 -12.422 19.047 1 91.25 100 GLY A CA 1
ATOM 768 C C . GLY A 1 100 ? -8.578 -12.367 19.078 1 91.25 100 GLY A C 1
ATOM 769 O O . GLY A 1 100 ? -8 -11.602 19.844 1 91.25 100 GLY A O 1
ATOM 770 N N . ASN A 1 101 ? -8.023 -13.156 18.219 1 92.12 101 ASN A N 1
ATOM 771 C CA . ASN A 1 101 ? -6.586 -12.992 18.031 1 92.12 101 ASN A CA 1
ATOM 772 C C . ASN A 1 101 ? -6.266 -11.828 17.094 1 92.12 101 ASN A C 1
ATOM 774 O O . ASN A 1 101 ? -6.293 -11.984 15.867 1 92.12 101 ASN A O 1
ATOM 778 N N . VAL A 1 102 ? -6.008 -10.734 17.734 1 95.19 102 VAL A N 1
ATOM 779 C CA . VAL A 1 102 ? -5.809 -9.508 16.969 1 95.19 102 VAL A CA 1
ATOM 780 C C . VAL A 1 102 ? -4.418 -9.516 16.328 1 95.19 102 VAL A C 1
ATOM 782 O O . VAL A 1 102 ? -3.416 -9.688 17.031 1 95.19 102 VAL A O 1
ATOM 785 N N . PHE A 1 103 ? -4.355 -9.336 15.016 1 95.31 103 PHE A N 1
ATOM 786 C CA . PHE A 1 103 ? -3.076 -9.242 14.32 1 95.31 103 PHE A CA 1
ATOM 787 C C . PHE A 1 103 ? -3.252 -8.625 12.938 1 95.31 103 PHE A C 1
ATOM 789 O O . PHE A 1 103 ? -4.375 -8.469 12.461 1 95.31 103 PHE A O 1
ATOM 796 N N . TYR A 1 104 ? -2.186 -8.18 12.414 1 96 104 TYR A N 1
ATOM 797 C CA . TYR A 1 104 ? -2.088 -7.672 11.055 1 96 104 TYR A CA 1
ATOM 798 C C . TYR A 1 104 ? -0.887 -8.266 10.328 1 96 104 TYR A C 1
ATOM 800 O O . TYR A 1 104 ? 0.237 -8.219 10.836 1 96 104 TYR A O 1
ATOM 808 N N . LYS A 1 105 ? -1.129 -8.883 9.133 1 96.31 105 LYS A N 1
ATOM 809 C CA . LYS A 1 105 ? -0.043 -9.508 8.383 1 96.31 105 LYS A CA 1
ATOM 810 C C . LYS A 1 105 ? -0.202 -9.266 6.883 1 96.31 105 LYS A C 1
ATOM 812 O O . LYS A 1 105 ? -1.312 -9.336 6.352 1 96.31 105 LYS A O 1
ATOM 817 N N . ASN A 1 106 ? 0.915 -9.039 6.227 1 96.75 106 ASN A N 1
ATOM 818 C CA . ASN A 1 106 ? 0.966 -8.891 4.777 1 96.75 106 ASN A CA 1
ATOM 819 C C . ASN A 1 106 ? 1.599 -10.117 4.113 1 96.75 106 ASN A C 1
ATOM 821 O O . ASN A 1 106 ? 2.58 -10.664 4.621 1 96.75 106 ASN A O 1
ATOM 825 N N . TYR A 1 107 ? 1.07 -10.508 3.027 1 97.62 107 TYR A N 1
ATOM 826 C CA . TYR A 1 107 ? 1.568 -11.617 2.221 1 97.62 107 TYR A CA 1
ATOM 827 C C . TYR A 1 107 ? 1.831 -11.172 0.787 1 97.62 107 TYR A C 1
ATOM 829 O O . TYR A 1 107 ? 0.932 -10.656 0.115 1 97.62 107 TYR A O 1
ATOM 837 N N . GLU A 1 108 ? 3.008 -11.352 0.383 1 97.88 108 GLU A N 1
ATOM 838 C CA . GLU A 1 108 ? 3.305 -11.141 -1.031 1 97.88 108 GLU A CA 1
ATOM 839 C C . GLU A 1 108 ? 3.15 -12.438 -1.824 1 97.88 108 GLU A C 1
ATOM 841 O O . GLU A 1 108 ? 3.947 -13.367 -1.671 1 97.88 108 GLU A O 1
ATOM 846 N N . LEU A 1 109 ? 2.162 -12.43 -2.637 1 98.19 109 LEU A N 1
ATOM 847 C CA . LEU A 1 109 ? 1.889 -13.609 -3.445 1 98.19 109 LEU A CA 1
ATOM 848 C C . LEU A 1 109 ? 2.469 -13.453 -4.848 1 98.19 109 LEU A C 1
ATOM 850 O O . LEU A 1 109 ? 2.182 -12.477 -5.539 1 98.19 109 LEU A O 1
ATOM 854 N N . LYS A 1 110 ? 3.295 -14.383 -5.211 1 97.56 110 LYS A N 1
ATOM 855 C CA . LYS A 1 110 ? 3.828 -14.43 -6.57 1 97.56 110 LYS A CA 1
ATOM 856 C C . LYS A 1 110 ? 3.359 -15.688 -7.301 1 97.56 110 LYS A C 1
ATOM 858 O O . LYS A 1 110 ? 3.49 -16.797 -6.785 1 97.56 110 LYS A O 1
ATOM 863 N N . LEU A 1 111 ? 2.791 -15.438 -8.453 1 97.56 111 LEU A N 1
ATOM 864 C CA . LEU A 1 111 ? 2.256 -16.547 -9.234 1 97.56 111 LEU A CA 1
ATOM 865 C C . LEU A 1 111 ? 3.182 -16.891 -10.398 1 97.56 111 LEU A C 1
ATOM 867 O O . LEU A 1 111 ? 3.74 -16 -11.039 1 97.56 111 LEU A O 1
ATOM 871 N N . TYR A 1 112 ? 3.332 -18.203 -10.695 1 96.19 112 TYR A N 1
ATOM 872 C CA . TYR A 1 112 ? 4.137 -18.703 -11.805 1 96.19 112 TYR A CA 1
ATOM 873 C C . TYR A 1 112 ? 3.328 -19.672 -12.672 1 96.19 112 TYR A C 1
ATOM 875 O O . TYR A 1 112 ? 2.438 -20.359 -12.172 1 96.19 112 TYR A O 1
ATOM 883 N N . ASP A 1 113 ? 3.65 -19.609 -13.906 1 95.31 113 ASP A N 1
ATOM 884 C CA . ASP A 1 113 ? 3.033 -20.594 -14.797 1 95.31 113 ASP A CA 1
ATOM 885 C C 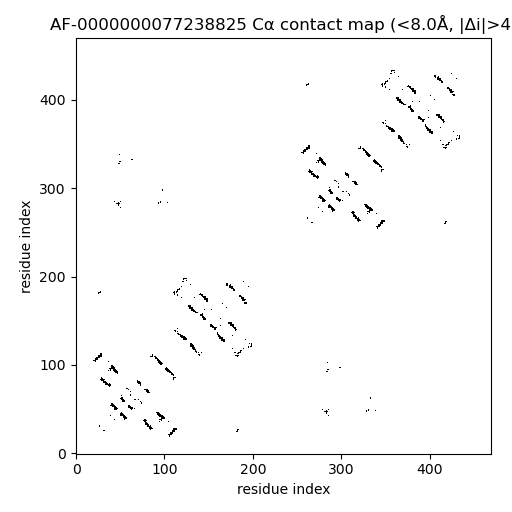. ASP A 1 113 ? 3.52 -22 -14.477 1 95.31 113 ASP A C 1
ATOM 887 O O . ASP A 1 113 ? 4.664 -22.188 -14.055 1 95.31 113 ASP A O 1
ATOM 891 N N . PRO A 1 114 ? 2.582 -23 -14.68 1 95.44 114 PRO A N 1
ATOM 892 C CA . PRO A 1 114 ? 3.049 -24.375 -14.516 1 95.44 114 PRO A CA 1
ATOM 893 C C . PRO A 1 114 ? 4.188 -24.734 -15.477 1 95.44 114 PRO A C 1
ATOM 895 O O . PRO A 1 114 ? 4.199 -24.266 -16.625 1 95.44 114 PRO A O 1
ATOM 898 N N . VAL A 1 115 ? 5.066 -25.516 -14.969 1 94.75 115 VAL A N 1
ATOM 899 C CA . VAL A 1 115 ? 6.191 -25.953 -15.797 1 94.75 115 VAL A CA 1
ATOM 900 C C . VAL A 1 115 ? 5.781 -27.156 -16.641 1 94.75 115 VAL A C 1
ATOM 902 O O . VAL A 1 115 ? 5.086 -28.047 -16.141 1 94.75 115 VAL A O 1
ATOM 905 N N . SER A 1 116 ? 6.164 -27.141 -17.938 1 94.38 116 SER A N 1
ATOM 906 C CA . SER A 1 116 ? 5.891 -28.297 -18.781 1 94.38 116 SER A CA 1
ATOM 907 C C . SER A 1 116 ? 6.895 -29.406 -18.531 1 94.38 116 SER A C 1
ATOM 909 O O . SER A 1 116 ? 8.008 -29.156 -18.062 1 94.38 116 SER A O 1
ATOM 911 N N . VAL A 1 117 ? 6.441 -30.562 -18.844 1 95.56 117 VAL A N 1
ATOM 912 C CA . VAL A 1 117 ? 7.348 -31.703 -18.766 1 95.56 117 VAL A CA 1
ATOM 913 C C . VAL A 1 117 ? 8.406 -31.594 -19.859 1 95.56 117 VAL A C 1
ATOM 915 O O . VAL A 1 117 ? 8.078 -31.438 -21.031 1 95.56 117 VAL A O 1
ATOM 918 N N . PRO A 1 118 ? 9.602 -31.672 -19.438 1 96.31 118 PRO A N 1
ATOM 919 C CA . PRO A 1 118 ? 10.633 -31.609 -20.469 1 96.31 118 PRO A CA 1
ATOM 920 C C . PRO A 1 118 ? 10.562 -32.812 -21.438 1 96.31 118 PRO A C 1
ATOM 922 O O . PRO A 1 118 ? 10.055 -33.875 -21.078 1 96.31 118 PRO A O 1
ATOM 925 N N . VAL A 1 119 ? 11.07 -32.5 -22.688 1 95.19 119 VAL A N 1
ATOM 926 C CA . VAL A 1 119 ? 11.172 -33.531 -23.703 1 95.19 119 VAL A CA 1
ATOM 927 C C . VAL A 1 119 ? 12.648 -33.844 -23.984 1 95.19 119 VAL A C 1
ATOM 929 O O . VAL A 1 119 ? 13.438 -32.938 -24.25 1 95.19 119 VAL A O 1
ATOM 932 N N . VAL A 1 120 ? 12.938 -35.125 -23.859 1 94.75 120 VAL A N 1
ATOM 933 C CA . VAL A 1 120 ? 14.32 -35.531 -24.078 1 94.75 120 VAL A CA 1
ATOM 934 C C . VAL A 1 120 ? 14.414 -36.375 -25.344 1 94.75 120 VAL A C 1
ATOM 936 O O . VAL A 1 120 ? 13.594 -37.281 -25.562 1 94.75 120 VAL A O 1
ATOM 939 N N . SER A 1 121 ? 15.406 -36.031 -26.172 1 91 121 SER A N 1
ATOM 940 C CA . SER A 1 121 ? 15.664 -36.781 -27.391 1 91 121 SER A CA 1
ATOM 941 C C . SER A 1 121 ? 17.156 -36.938 -27.641 1 91 121 SER A C 1
ATOM 943 O O . SER A 1 121 ? 17.969 -36.125 -27.141 1 91 121 SER A O 1
ATOM 945 N N . GLY A 1 122 ? 17.516 -37.969 -28.312 1 89.88 122 GLY A N 1
ATOM 946 C CA . GLY A 1 122 ? 18.875 -38.125 -28.781 1 89.88 122 GLY A CA 1
ATOM 947 C C . GLY A 1 122 ? 19.141 -37.406 -30.094 1 89.88 122 GLY A C 1
ATOM 948 O O . GLY A 1 122 ? 18.375 -37.562 -31.062 1 89.88 122 GLY A O 1
ATOM 949 N N . VAL A 1 123 ? 20.125 -36.531 -30.062 1 86.56 123 VAL A N 1
ATOM 950 C CA . VAL A 1 123 ? 20.328 -35.781 -31.266 1 86.56 123 VAL A CA 1
ATOM 951 C C . VAL A 1 123 ? 21.562 -36.281 -32.031 1 86.56 123 VAL A C 1
ATOM 953 O O . VAL A 1 123 ? 21.672 -36.125 -33.25 1 86.56 123 VAL A O 1
ATOM 956 N N . ASN A 1 124 ? 22.531 -36.812 -31.359 1 82.69 124 ASN A N 1
ATOM 957 C CA . ASN A 1 124 ? 23.703 -37.406 -32 1 82.69 124 ASN A CA 1
ATOM 958 C C . ASN A 1 124 ? 24.156 -38.688 -31.281 1 82.69 124 ASN A C 1
ATOM 960 O O . ASN A 1 124 ? 24.297 -38.656 -30.047 1 82.69 124 ASN A O 1
ATOM 964 N N . VAL A 1 125 ? 24.203 -39.781 -32.125 1 79.5 125 VAL A N 1
ATOM 965 C CA . VAL A 1 125 ? 24.719 -41.031 -31.562 1 79.5 125 VAL A CA 1
ATOM 966 C C . VAL A 1 125 ? 25.984 -41.469 -32.312 1 79.5 125 VAL A C 1
ATOM 968 O O . VAL A 1 125 ? 25.984 -41.531 -33.531 1 79.5 125 VAL A O 1
ATOM 971 N N . SER A 1 126 ? 27 -41.344 -31.562 1 81.06 126 SER A N 1
ATOM 972 C CA . SER A 1 126 ? 28.25 -41.875 -32.094 1 81.06 126 SER A CA 1
ATOM 973 C C . SER A 1 126 ? 28.594 -43.219 -31.453 1 81.06 126 SER A C 1
ATOM 975 O O . SER A 1 126 ? 27.844 -43.719 -30.594 1 81.06 126 SER A O 1
ATOM 977 N N . SER A 1 127 ? 29.75 -43.875 -31.969 1 81.19 127 SER A N 1
ATOM 978 C CA . SER A 1 127 ? 30.188 -45.188 -31.422 1 81.19 127 SER A CA 1
ATOM 979 C C . SER A 1 127 ? 30.531 -45.062 -29.953 1 81.19 127 SER A C 1
ATOM 981 O O . SER A 1 127 ? 30.328 -46 -29.188 1 81.19 127 SER A O 1
ATOM 983 N N . ASP A 1 128 ? 30.984 -43.906 -29.484 1 88 128 ASP A N 1
ATOM 984 C CA . ASP A 1 128 ? 31.531 -43.812 -28.141 1 88 128 ASP A CA 1
ATOM 985 C C . ASP A 1 128 ? 30.75 -42.812 -27.281 1 88 128 ASP A C 1
ATOM 987 O O . ASP A 1 128 ? 31.062 -42.625 -26.109 1 88 128 ASP A O 1
ATOM 991 N N . SER A 1 129 ? 29.781 -42.156 -27.969 1 90.5 129 SER A N 1
ATOM 992 C CA . SER A 1 129 ? 29.078 -41.156 -27.172 1 90.5 129 SER A CA 1
ATOM 993 C C . SER A 1 129 ? 27.688 -40.875 -27.75 1 90.5 129 SER A C 1
ATOM 995 O O . SER A 1 129 ? 27.406 -41.219 -28.891 1 90.5 129 SER A O 1
ATOM 997 N N . CYS A 1 130 ? 26.844 -40.406 -26.875 1 90.12 130 CYS A N 1
ATOM 998 C CA . CYS A 1 130 ? 25.5 -39.969 -27.234 1 90.12 130 CYS A CA 1
ATOM 999 C C . CYS A 1 130 ? 25.203 -38.594 -26.719 1 90.12 130 CYS A C 1
ATOM 1001 O O . CYS A 1 130 ? 25.516 -38.25 -25.562 1 90.12 130 CYS A O 1
ATOM 1003 N N . THR A 1 131 ? 24.688 -37.781 -27.594 1 93.19 131 THR A N 1
ATOM 1004 C CA . THR A 1 131 ? 24.266 -36.438 -27.172 1 93.19 131 THR A CA 1
ATOM 1005 C C . THR A 1 131 ? 22.75 -36.375 -26.984 1 93.19 131 THR A C 1
ATOM 1007 O O . THR A 1 131 ? 22 -36.688 -27.906 1 93.19 131 THR A O 1
ATOM 1010 N N . LEU A 1 132 ? 22.406 -36 -25.797 1 93.81 132 LEU A N 1
ATOM 1011 C CA . LEU A 1 132 ? 21 -35.875 -25.453 1 93.81 132 LEU A CA 1
ATOM 1012 C C . LEU A 1 132 ? 20.562 -34.406 -25.453 1 93.81 132 LEU A C 1
ATOM 1014 O O . LEU A 1 132 ? 21.328 -33.531 -25.047 1 93.81 132 LEU A O 1
ATOM 1018 N N . GLN A 1 133 ? 19.375 -34.188 -25.859 1 95.25 133 GLN A N 1
ATOM 1019 C CA . GLN A 1 133 ? 18.781 -32.844 -25.859 1 95.25 133 GLN A CA 1
ATOM 1020 C C . GLN A 1 133 ? 17.547 -32.812 -24.969 1 95.25 133 GLN A C 1
ATOM 1022 O O . GLN A 1 133 ? 16.625 -33.594 -25.125 1 95.25 133 GLN A O 1
ATOM 1027 N N . CYS A 1 134 ? 17.594 -32 -24.062 1 96.19 134 CYS A N 1
ATOM 1028 C CA . CYS A 1 134 ? 16.438 -31.719 -23.219 1 96.19 134 CYS A CA 1
ATOM 1029 C C . CYS A 1 134 ? 15.805 -30.375 -23.578 1 96.19 134 CYS A C 1
ATOM 1031 O O . CYS A 1 134 ? 16.484 -29.359 -23.625 1 96.19 134 CYS A O 1
ATOM 1033 N N . SER A 1 135 ? 14.523 -30.406 -23.875 1 95.88 135 SER A N 1
ATOM 1034 C CA . SER A 1 135 ? 13.836 -29.188 -24.281 1 95.88 135 SER A CA 1
ATOM 1035 C C . SER A 1 135 ? 12.547 -28.984 -23.484 1 95.88 135 SER A C 1
ATOM 1037 O O . SER A 1 135 ? 11.938 -29.953 -23.031 1 95.88 135 SER A O 1
ATOM 1039 N N . VAL A 1 136 ? 12.227 -27.734 -23.266 1 95.06 136 VAL A N 1
ATOM 1040 C CA . VAL A 1 136 ? 11.008 -27.406 -22.531 1 95.06 136 VAL A CA 1
ATOM 1041 C C . VAL A 1 136 ? 10.352 -26.172 -23.156 1 95.06 136 VAL A C 1
ATOM 1043 O O . VAL A 1 136 ? 11.016 -25.391 -23.844 1 95.06 136 VAL A O 1
ATOM 1046 N N . ASN A 1 137 ? 9.047 -26.094 -22.984 1 92.31 137 ASN A N 1
ATOM 1047 C CA . ASN A 1 137 ? 8.375 -24.875 -23.406 1 92.31 137 ASN A CA 1
ATOM 1048 C C . ASN A 1 137 ? 8.836 -23.672 -22.578 1 92.31 137 ASN A C 1
ATOM 1050 O O . ASN A 1 137 ? 9.039 -23.781 -21.375 1 92.31 137 ASN A O 1
ATOM 1054 N N . HIS A 1 138 ? 8.953 -22.562 -23.203 1 84.44 138 HIS A N 1
ATOM 1055 C CA . HIS A 1 138 ? 9.406 -21.359 -22.5 1 84.44 138 HIS A CA 1
ATOM 1056 C C . HIS A 1 138 ? 8.336 -20.828 -21.562 1 84.44 138 HIS A C 1
ATOM 1058 O O . HIS A 1 138 ? 7.172 -20.703 -21.953 1 84.44 138 HIS A O 1
ATOM 1064 N N . THR A 1 139 ? 8.695 -20.703 -20.359 1 84.31 139 THR A N 1
ATOM 1065 C CA . THR A 1 139 ? 7.891 -20.016 -19.359 1 84.31 139 THR A CA 1
ATOM 1066 C C . THR A 1 139 ? 8.75 -19.047 -18.547 1 84.31 139 THR A C 1
ATOM 1068 O O . THR A 1 139 ? 9.984 -19.109 -18.594 1 84.31 139 THR A O 1
ATOM 1071 N N . GLU A 1 140 ? 8.156 -18.141 -17.922 1 86.56 140 GLU A N 1
ATOM 1072 C CA . GLU A 1 140 ? 8.891 -17.156 -17.141 1 86.56 140 GLU A CA 1
ATOM 1073 C C . GLU A 1 140 ? 9.711 -17.828 -16.031 1 86.56 140 GLU A C 1
ATOM 1075 O O . GLU A 1 140 ? 9.234 -18.734 -15.367 1 86.56 140 GLU A O 1
ATOM 1080 N N . GLN A 1 141 ? 10.969 -17.344 -16.016 1 92.44 141 GLN A N 1
ATOM 1081 C CA . GLN A 1 141 ? 11.891 -17.734 -14.953 1 92.44 141 GLN A CA 1
ATOM 1082 C C . GLN A 1 141 ? 12.07 -19.25 -14.898 1 92.44 141 GLN A C 1
ATOM 1084 O O . GLN A 1 141 ? 12.078 -19.844 -13.82 1 92.44 141 GLN A O 1
ATOM 1089 N N . ILE A 1 142 ? 12.117 -19.953 -15.938 1 93.56 142 ILE A N 1
ATOM 1090 C CA . ILE A 1 142 ? 12.328 -21.391 -15.969 1 93.56 142 ILE A CA 1
ATOM 1091 C C . ILE A 1 142 ? 13.82 -21.703 -15.898 1 93.56 142 ILE A C 1
ATOM 1093 O O . ILE A 1 142 ? 14.633 -20.984 -16.484 1 93.56 142 ILE A O 1
ATOM 1097 N N . THR A 1 143 ? 14.195 -22.688 -15.164 1 95.81 143 THR A N 1
ATOM 1098 C CA . THR A 1 143 ? 15.547 -23.234 -15.133 1 95.81 143 THR A CA 1
ATOM 1099 C C . THR A 1 143 ? 15.555 -24.672 -15.625 1 95.81 143 THR A C 1
ATOM 1101 O O . THR A 1 143 ? 14.773 -25.5 -15.148 1 95.81 143 THR A O 1
ATOM 1104 N N . LEU A 1 144 ? 16.359 -24.922 -16.641 1 96.75 144 LEU A N 1
ATOM 1105 C CA . LEU A 1 144 ? 16.547 -26.266 -17.156 1 96.75 144 LEU A CA 1
ATOM 1106 C C . LEU A 1 144 ? 17.875 -26.859 -16.703 1 96.75 144 LEU A C 1
ATOM 1108 O O . LEU A 1 144 ? 18.906 -26.188 -16.812 1 96.75 144 LEU A O 1
ATOM 1112 N N . SER A 1 145 ? 17.812 -28.125 -16.156 1 97.44 145 SER A N 1
ATOM 1113 C CA . SER A 1 145 ? 19.047 -28.703 -15.609 1 97.44 145 SER A CA 1
ATOM 1114 C C . SER A 1 145 ? 19.172 -30.188 -15.938 1 97.44 145 SER A C 1
ATOM 1116 O O . SER A 1 145 ? 18.172 -30.891 -15.969 1 97.44 145 SER A O 1
ATOM 1118 N N . TRP A 1 146 ? 20.438 -30.625 -16.156 1 97.75 146 TRP A N 1
ATOM 1119 C CA . TRP A 1 146 ? 20.797 -32.031 -16.25 1 97.75 146 TRP A CA 1
ATOM 1120 C C . TRP A 1 146 ? 21.422 -32.531 -14.945 1 97.75 146 TRP A C 1
ATOM 1122 O O . TRP A 1 146 ? 22.281 -31.859 -14.375 1 97.75 146 TRP A O 1
ATOM 1132 N N . PHE A 1 147 ? 20.969 -33.625 -14.578 1 97.56 147 PHE A N 1
ATOM 1133 C CA . PHE A 1 147 ? 21.547 -34.281 -13.414 1 97.56 147 PHE A CA 1
ATOM 1134 C C . PHE A 1 147 ? 22.094 -35.656 -13.773 1 97.56 147 PHE A C 1
ATOM 1136 O O . PHE A 1 147 ? 21.5 -36.375 -14.562 1 97.56 147 PHE A O 1
ATOM 1143 N N . ARG A 1 148 ? 23.188 -35.969 -13.211 1 96.25 148 ARG A N 1
ATOM 1144 C CA . ARG A 1 148 ? 23.734 -37.312 -13.125 1 96.25 148 ARG A CA 1
ATOM 1145 C C . ARG A 1 148 ? 23.703 -37.812 -11.688 1 96.25 148 ARG A C 1
ATOM 1147 O O . ARG A 1 148 ? 24.5 -37.406 -10.852 1 96.25 148 ARG A O 1
ATOM 1154 N N . GLY A 1 149 ? 22.75 -38.719 -11.492 1 94 149 GLY A N 1
ATOM 1155 C CA . GLY A 1 149 ? 22.469 -38.969 -10.094 1 94 149 GLY A CA 1
ATOM 1156 C C . GLY A 1 149 ? 21.953 -37.75 -9.352 1 94 149 GLY A C 1
ATOM 1157 O O . GLY A 1 149 ? 20.969 -37.156 -9.766 1 94 149 GLY A O 1
ATOM 1158 N N . ASP A 1 150 ? 22.594 -37.375 -8.32 1 93.38 150 ASP A N 1
ATOM 1159 C CA . ASP A 1 150 ? 22.156 -36.25 -7.527 1 93.38 150 ASP A CA 1
ATOM 1160 C C . ASP A 1 150 ? 23 -35 -7.809 1 93.38 150 ASP A C 1
ATOM 1162 O O . ASP A 1 150 ? 22.766 -33.938 -7.234 1 93.38 150 ASP A O 1
ATOM 1166 N N . GLN A 1 151 ? 23.891 -35.188 -8.797 1 95.56 151 GLN A N 1
ATOM 1167 C CA . GLN A 1 151 ? 24.797 -34.062 -9.094 1 95.56 151 GLN A CA 1
ATOM 1168 C C . GLN A 1 151 ? 24.344 -33.312 -10.336 1 95.56 151 GLN A C 1
ATOM 1170 O O . GLN A 1 151 ? 24.031 -33.906 -11.359 1 95.56 151 GLN A O 1
ATOM 1175 N N . THR A 1 152 ? 24.312 -32.094 -10.195 1 96.75 152 THR A N 1
ATOM 1176 C CA . THR A 1 152 ? 24 -31.266 -11.352 1 96.75 152 THR A CA 1
ATOM 1177 C C . THR A 1 152 ? 25.156 -31.281 -12.352 1 96.75 152 THR A C 1
ATOM 1179 O O . THR A 1 152 ? 26.312 -31.031 -11.984 1 96.75 152 THR A O 1
ATOM 1182 N N . VAL A 1 153 ? 24.859 -31.531 -13.547 1 96.5 153 VAL A N 1
ATOM 1183 C CA . VAL A 1 153 ? 25.844 -31.594 -14.617 1 96.5 153 VAL A CA 1
ATOM 1184 C C . VAL A 1 153 ? 25.875 -30.266 -15.367 1 96.5 153 VAL A C 1
ATOM 1186 O O . VAL A 1 153 ? 26.953 -29.75 -15.695 1 96.5 153 VAL A O 1
ATOM 1189 N N . ASP A 1 154 ? 24.719 -29.797 -15.711 1 96.31 154 ASP A N 1
ATOM 1190 C CA . ASP A 1 154 ? 24.547 -28.547 -16.438 1 96.31 154 ASP A CA 1
ATOM 1191 C C . ASP A 1 154 ? 23.219 -27.891 -16.094 1 96.31 154 ASP A C 1
ATOM 1193 O O . ASP A 1 154 ? 22.266 -28.562 -15.703 1 96.31 154 ASP A O 1
ATOM 1197 N N . SER A 1 155 ? 23.234 -26.578 -16.125 1 97.12 155 SER A N 1
ATOM 1198 C CA . SER A 1 155 ? 22 -25.859 -15.836 1 97.12 155 SER A CA 1
ATOM 1199 C C . SER A 1 155 ? 21.938 -24.547 -16.609 1 97.12 155 SER A C 1
ATOM 1201 O O . SER A 1 155 ? 22.984 -23.922 -16.875 1 97.12 155 SER A O 1
ATOM 1203 N N . SER A 1 156 ? 20.75 -24.219 -17.031 1 95.62 156 SER A N 1
ATOM 1204 C CA . SER A 1 156 ? 20.547 -22.953 -17.734 1 95.62 156 SER A CA 1
ATOM 1205 C C . SER A 1 156 ? 19.25 -22.281 -17.297 1 95.62 156 SER A C 1
ATOM 1207 O O . SER A 1 156 ? 18.203 -22.938 -17.188 1 95.62 156 SER A O 1
ATOM 1209 N N . ARG A 1 157 ? 19.188 -20.938 -17.109 1 92.12 157 ARG A N 1
ATOM 1210 C CA . ARG A 1 157 ? 18.016 -20.156 -16.734 1 92.12 157 ARG A CA 1
ATOM 1211 C C . ARG A 1 157 ? 17.453 -19.422 -17.938 1 92.12 157 ARG A C 1
ATOM 1213 O O . ARG A 1 157 ? 16.391 -18.797 -17.844 1 92.12 157 ARG A O 1
ATOM 1220 N N . THR A 1 158 ? 18.094 -19.547 -19.047 1 87.75 158 THR A N 1
ATOM 1221 C CA . THR A 1 158 ? 17.703 -18.781 -20.219 1 87.75 158 THR A CA 1
ATOM 1222 C C . THR A 1 158 ? 17.344 -19.688 -21.391 1 87.75 158 THR A C 1
ATOM 1224 O O . THR A 1 158 ? 16.469 -19.375 -22.188 1 87.75 158 THR A O 1
ATOM 1227 N N . SER A 1 159 ? 17.969 -20.812 -21.375 1 88.44 159 SER A N 1
ATOM 1228 C CA . SER A 1 159 ? 17.797 -21.688 -22.531 1 88.44 159 SER A CA 1
ATOM 1229 C C . SER A 1 159 ? 16.594 -22.625 -22.359 1 88.44 159 SER A C 1
ATOM 1231 O O . SER A 1 159 ? 16.344 -23.109 -21.25 1 88.44 159 SER A O 1
ATOM 1233 N N . THR A 1 160 ? 15.938 -22.797 -23.547 1 92.94 160 THR A N 1
ATOM 1234 C CA . THR A 1 160 ? 14.852 -23.781 -23.562 1 92.94 160 THR A CA 1
ATOM 1235 C C . THR A 1 160 ? 15.359 -25.141 -24.031 1 92.94 160 THR A C 1
ATOM 1237 O O . THR A 1 160 ? 14.602 -26.109 -24.047 1 92.94 160 THR A O 1
ATOM 1240 N N . VAL A 1 161 ? 16.594 -25.156 -24.391 1 95.69 161 VAL A N 1
ATOM 1241 C CA . VAL A 1 161 ? 17.203 -26.406 -24.828 1 95.69 161 VAL A CA 1
ATOM 1242 C C . VAL A 1 161 ? 18.562 -26.578 -24.156 1 95.69 161 VAL A C 1
ATOM 1244 O O . VAL A 1 161 ? 19.359 -25.641 -24.109 1 95.69 161 VAL A O 1
ATOM 1247 N N . LEU A 1 162 ? 18.781 -27.688 -23.625 1 96.44 162 LEU A N 1
ATOM 1248 C CA . LEU A 1 162 ? 20.047 -28 -22.984 1 96.44 162 LEU A CA 1
ATOM 1249 C C . LEU A 1 162 ? 20.594 -29.344 -23.469 1 96.44 162 LEU A C 1
ATOM 1251 O O . LEU A 1 162 ? 19.875 -30.344 -23.438 1 96.44 162 LEU A O 1
ATOM 1255 N N . LEU A 1 163 ? 21.828 -29.297 -23.875 1 96.19 163 LEU A N 1
ATOM 1256 C CA . LEU A 1 163 ? 22.453 -30.5 -24.406 1 96.19 163 LEU A CA 1
ATOM 1257 C C . LEU A 1 163 ? 23.312 -31.172 -23.328 1 96.19 163 LEU A C 1
ATOM 1259 O O . LEU A 1 163 ? 23.859 -30.5 -22.453 1 96.19 163 LEU A O 1
ATOM 1263 N N . LEU A 1 164 ? 23.375 -32.469 -23.422 1 95.62 164 LEU A N 1
ATOM 1264 C CA . LEU A 1 164 ? 24.266 -33.25 -22.578 1 95.62 164 LEU A CA 1
ATOM 1265 C C . LEU A 1 164 ? 24.953 -34.344 -23.391 1 95.62 164 LEU A C 1
ATOM 1267 O O . LEU A 1 164 ? 24.281 -35.188 -24.031 1 95.62 164 LEU A O 1
ATOM 1271 N N . ASN A 1 165 ? 26.203 -34.281 -23.359 1 94.88 165 ASN A N 1
ATOM 1272 C CA . ASN A 1 165 ? 26.984 -35.344 -24 1 94.88 165 ASN A CA 1
ATOM 1273 C C . ASN A 1 165 ? 27.359 -36.469 -23.016 1 94.88 165 ASN A C 1
ATOM 1275 O O . ASN A 1 165 ? 27.953 -36.188 -21.984 1 94.88 165 ASN A O 1
ATOM 1279 N N . VAL A 1 166 ? 27.016 -37.719 -23.391 1 94.44 166 VAL A N 1
ATOM 1280 C CA . VAL A 1 166 ? 27.266 -38.844 -22.5 1 94.44 166 VAL A CA 1
ATOM 1281 C C . VAL A 1 166 ? 28.188 -39.844 -23.203 1 94.44 166 VAL A C 1
ATOM 1283 O O . VAL A 1 166 ? 27.891 -40.281 -24.312 1 94.44 166 VAL A O 1
ATOM 1286 N N . GLN A 1 167 ? 29.219 -40.125 -22.484 1 93.25 167 GLN A N 1
ATOM 1287 C CA . GLN A 1 167 ? 30.141 -41.156 -23 1 93.25 167 GLN A CA 1
ATOM 1288 C C . GLN A 1 167 ? 29.594 -42.531 -22.734 1 93.25 167 GLN A C 1
ATOM 1290 O O . GLN A 1 167 ? 28.891 -42.781 -21.75 1 93.25 167 GLN A O 1
ATOM 1295 N N . ARG A 1 168 ? 30.047 -43.469 -23.578 1 89.38 168 ARG A N 1
ATOM 1296 C CA . ARG A 1 168 ? 29.547 -44.844 -23.531 1 89.38 168 ARG A CA 1
ATOM 1297 C C . ARG A 1 168 ? 29.781 -45.438 -22.141 1 89.38 168 ARG A C 1
ATOM 1299 O O . ARG A 1 168 ? 28.922 -46.156 -21.625 1 89.38 168 ARG A O 1
ATOM 1306 N N . ARG A 1 169 ? 30.812 -45.188 -21.484 1 91.44 169 ARG A N 1
ATOM 1307 C CA . ARG A 1 169 ? 31.141 -45.75 -20.188 1 91.44 169 ARG A CA 1
ATOM 1308 C C . ARG A 1 169 ? 30.141 -45.281 -19.125 1 91.44 169 ARG A C 1
ATOM 1310 O O . ARG A 1 169 ? 30 -45.938 -18.078 1 91.44 169 ARG A O 1
ATOM 1317 N N . ASP A 1 170 ? 29.484 -44.25 -19.469 1 92.88 170 ASP A N 1
ATOM 1318 C CA . ASP A 1 170 ? 28.578 -43.656 -18.484 1 92.88 170 ASP A CA 1
ATOM 1319 C C . ASP A 1 170 ? 27.125 -43.906 -18.828 1 92.88 170 ASP A C 1
ATOM 1321 O O . ASP A 1 170 ? 26.219 -43.344 -18.219 1 92.88 170 ASP A O 1
ATOM 1325 N N . TYR A 1 171 ? 26.828 -44.719 -19.734 1 89.5 171 TYR A N 1
ATOM 1326 C CA . TYR A 1 171 ? 25.484 -44.938 -20.234 1 89.5 171 TYR A CA 1
ATOM 1327 C C . TYR A 1 171 ? 24.594 -45.562 -19.156 1 89.5 171 TYR A C 1
ATOM 1329 O O . TYR A 1 171 ? 23.375 -45.469 -19.219 1 89.5 171 TYR A O 1
ATOM 1337 N N . THR A 1 172 ? 25.125 -46.281 -18.266 1 89.44 172 THR A N 1
ATOM 1338 C CA . THR A 1 172 ? 24.359 -47 -17.266 1 89.44 172 THR A CA 1
ATOM 1339 C C . THR A 1 172 ? 23.984 -46.094 -16.109 1 89.44 172 THR A C 1
ATOM 1341 O O . THR A 1 172 ? 23.156 -46.438 -15.266 1 89.44 172 THR A O 1
ATOM 1344 N N . ASP A 1 173 ? 24.594 -44.969 -16.094 1 92.56 173 ASP A N 1
ATOM 1345 C CA . ASP A 1 173 ? 24.281 -44.031 -15.023 1 92.56 173 ASP A CA 1
ATOM 1346 C C . ASP A 1 173 ? 22.859 -43.469 -15.18 1 92.56 173 ASP A C 1
ATOM 1348 O O . ASP A 1 173 ? 22.266 -43.562 -16.266 1 92.56 173 ASP A O 1
ATOM 1352 N N . GLN A 1 174 ? 22.328 -43.062 -14.078 1 94.31 174 GLN A N 1
ATOM 1353 C CA . GLN A 1 174 ? 21.016 -42.438 -14.109 1 94.31 174 GLN A CA 1
ATOM 1354 C C . GLN A 1 174 ? 21.094 -40.969 -14.422 1 94.31 174 GLN A C 1
ATOM 1356 O O . GLN A 1 174 ? 21.828 -40.219 -13.766 1 94.31 174 GLN A O 1
ATOM 1361 N N . TYR A 1 175 ? 20.375 -40.594 -15.406 1 96.31 175 TYR A N 1
ATOM 1362 C CA . TYR A 1 175 ? 20.328 -39.188 -15.773 1 96.31 175 TYR A CA 1
ATOM 1363 C C . TYR A 1 175 ? 18.891 -38.656 -15.68 1 96.31 175 TYR A C 1
ATOM 1365 O O . TYR A 1 175 ? 17.938 -39.406 -15.914 1 96.31 175 TYR A O 1
ATOM 1373 N N . LYS A 1 176 ? 18.797 -37.406 -15.289 1 97.44 176 LYS A N 1
ATOM 1374 C CA . LYS A 1 176 ? 17.5 -36.75 -15.258 1 97.44 176 LYS A CA 1
ATOM 1375 C C . LYS A 1 176 ? 17.578 -35.344 -15.797 1 97.44 176 LYS A C 1
ATOM 1377 O O . LYS A 1 176 ? 18.578 -34.656 -15.602 1 97.44 176 LYS A O 1
ATOM 1382 N N . CYS A 1 177 ? 16.609 -34.969 -16.469 1 97.38 177 CYS A N 1
ATOM 1383 C CA . CYS A 1 177 ? 16.406 -33.562 -16.875 1 97.38 177 CYS A CA 1
ATOM 1384 C C . CYS A 1 177 ? 15.273 -32.938 -16.062 1 97.38 177 CYS A C 1
ATOM 1386 O O . CYS A 1 177 ? 14.172 -33.469 -15.984 1 97.38 177 CYS A O 1
ATOM 1388 N N . VAL A 1 178 ? 15.594 -31.797 -15.453 1 97.12 178 VAL A N 1
ATOM 1389 C CA . VAL A 1 178 ? 14.648 -31.141 -14.562 1 97.12 178 VAL A CA 1
ATOM 1390 C C . VAL A 1 178 ? 14.344 -29.734 -15.078 1 97.12 178 VAL A C 1
ATOM 1392 O O . VAL A 1 178 ? 15.258 -28.938 -15.305 1 97.12 178 VAL A O 1
ATOM 1395 N N . ALA A 1 179 ? 13.078 -29.469 -15.328 1 96.69 179 ALA A N 1
ATOM 1396 C CA . ALA A 1 179 ? 12.578 -28.109 -15.547 1 96.69 179 ALA A CA 1
ATOM 1397 C C . ALA A 1 179 ? 11.906 -27.578 -14.289 1 96.69 179 ALA A C 1
ATOM 1399 O O . ALA A 1 179 ? 11.055 -28.234 -13.695 1 96.69 179 ALA A O 1
ATOM 1400 N N . GLN A 1 180 ? 12.336 -26.328 -13.914 1 96.19 180 GLN A N 1
ATOM 1401 C CA . GLN A 1 180 ? 11.742 -25.859 -12.664 1 96.19 180 GLN A CA 1
ATOM 1402 C C . GLN A 1 180 ? 11.625 -24.328 -12.656 1 96.19 180 GLN A C 1
ATOM 1404 O O . GLN A 1 180 ? 12.359 -23.641 -13.367 1 96.19 180 GLN A O 1
ATOM 1409 N N . ASN A 1 181 ? 10.641 -23.828 -11.961 1 95.12 181 ASN A N 1
ATOM 1410 C CA . ASN A 1 181 ? 10.531 -22.438 -11.5 1 95.12 181 ASN A CA 1
ATOM 1411 C C . ASN A 1 181 ? 10.266 -22.375 -10 1 95.12 181 ASN A C 1
ATOM 1413 O O . ASN A 1 181 ? 10.242 -23.391 -9.32 1 95.12 181 ASN A O 1
ATOM 1417 N N . PRO A 1 182 ? 10.219 -21.188 -9.406 1 95.5 182 PRO A N 1
ATOM 1418 C CA . PRO A 1 182 ? 10.125 -21.109 -7.945 1 95.5 182 PRO A CA 1
ATOM 1419 C C . PRO A 1 182 ? 8.898 -21.828 -7.391 1 95.5 182 PRO A C 1
ATOM 1421 O O . PRO A 1 182 ? 8.852 -22.156 -6.203 1 95.5 182 PRO A O 1
ATOM 1424 N N . ALA A 1 183 ? 7.906 -22.109 -8.18 1 95.94 183 ALA A N 1
ATOM 1425 C CA . ALA A 1 183 ? 6.641 -22.641 -7.668 1 95.94 183 ALA A CA 1
ATOM 1426 C C . ALA A 1 183 ? 6.402 -24.062 -8.156 1 95.94 183 ALA A C 1
ATOM 1428 O O . ALA A 1 183 ? 5.543 -24.766 -7.625 1 95.94 183 ALA A O 1
ATOM 1429 N N . ASP A 1 184 ? 7.121 -24.516 -9.172 1 96.06 184 ASP A N 1
ATOM 1430 C CA . ASP A 1 184 ? 6.816 -25.797 -9.812 1 96.06 184 ASP A CA 1
ATOM 1431 C C . ASP A 1 184 ? 8.078 -26.438 -10.383 1 96.06 184 ASP A C 1
ATOM 1433 O O . ASP A 1 184 ? 9.039 -25.75 -10.703 1 96.06 184 ASP A O 1
ATOM 1437 N N . ASN A 1 185 ? 8.047 -27.75 -10.445 1 96.5 185 ASN A N 1
ATOM 1438 C CA . ASN A 1 185 ? 9.125 -28.484 -11.109 1 96.5 185 ASN A CA 1
ATOM 1439 C C . ASN A 1 185 ? 8.625 -29.797 -11.703 1 96.5 185 ASN A C 1
ATOM 1441 O O . ASN A 1 185 ? 7.699 -30.406 -11.18 1 96.5 185 ASN A O 1
ATOM 1445 N N . LYS A 1 186 ? 9.18 -30.125 -12.883 1 97.25 186 LYS A N 1
ATOM 1446 C CA . LYS A 1 186 ? 8.938 -31.391 -13.57 1 97.25 186 LYS A CA 1
ATOM 1447 C C . LYS A 1 186 ? 10.25 -32.094 -13.914 1 97.25 186 LYS A C 1
ATOM 1449 O O . LYS A 1 186 ? 11.227 -31.438 -14.305 1 97.25 186 LYS A O 1
ATOM 1454 N N . THR A 1 187 ? 10.266 -33.375 -13.719 1 97.25 187 THR A N 1
ATOM 1455 C CA . THR A 1 187 ? 11.477 -34.156 -13.922 1 97.25 187 THR A CA 1
ATOM 1456 C C . THR A 1 187 ? 11.227 -35.312 -14.906 1 97.25 187 THR A C 1
ATOM 1458 O O . THR A 1 187 ? 10.172 -35.938 -14.859 1 97.25 187 THR A O 1
ATOM 1461 N N . VAL A 1 188 ? 12.195 -35.531 -15.797 1 96.69 188 VAL A N 1
ATOM 1462 C CA . VAL A 1 188 ? 12.18 -36.719 -16.672 1 96.69 188 VAL A CA 1
ATOM 1463 C C . VAL A 1 188 ? 13.445 -37.531 -16.453 1 96.69 188 VAL A C 1
ATOM 1465 O O . VAL A 1 188 ? 14.562 -37 -16.531 1 96.69 188 VAL A O 1
ATOM 1468 N N . ILE A 1 189 ? 13.227 -38.75 -16.172 1 95.62 189 ILE A N 1
ATOM 1469 C CA . ILE A 1 189 ? 14.352 -39.656 -16.031 1 95.62 189 ILE A CA 1
ATOM 1470 C C . ILE A 1 189 ? 14.68 -40.281 -17.375 1 95.62 189 ILE A C 1
ATOM 1472 O O . ILE A 1 189 ? 13.781 -40.719 -18.094 1 95.62 189 ILE A O 1
ATOM 1476 N N . VAL A 1 190 ? 15.898 -40.344 -17.656 1 92.44 190 VAL A N 1
ATOM 1477 C CA . VAL A 1 190 ? 16.297 -40.719 -19 1 92.44 190 VAL A CA 1
ATOM 1478 C C . VAL A 1 190 ? 17.109 -42.031 -18.938 1 92.44 190 VAL A C 1
ATOM 1480 O O . VAL A 1 190 ? 17.984 -42.156 -18.078 1 92.44 190 VAL A O 1
ATOM 1483 N N . ASN A 1 191 ? 16.703 -42.875 -19.797 1 87.69 191 ASN A N 1
ATOM 1484 C CA . ASN A 1 191 ? 17.547 -44 -20.125 1 87.69 191 ASN A CA 1
ATOM 1485 C C . ASN A 1 191 ? 18.312 -43.781 -21.422 1 87.69 191 ASN A C 1
ATOM 1487 O O . ASN A 1 191 ? 17.734 -43.781 -22.5 1 87.69 191 ASN A O 1
ATOM 1491 N N . VAL A 1 192 ? 19.609 -43.688 -21.328 1 87 192 VAL A N 1
ATOM 1492 C CA . VAL A 1 192 ? 20.438 -43.281 -22.453 1 87 192 VAL A CA 1
ATOM 1493 C C . VAL A 1 192 ? 20.406 -44.344 -23.547 1 87 192 VAL A C 1
ATOM 1495 O O . VAL A 1 192 ? 20.422 -44.031 -24.734 1 87 192 VAL A O 1
ATOM 1498 N N . THR A 1 193 ? 20.344 -45.562 -23.172 1 80.88 193 THR A N 1
ATOM 1499 C CA . THR A 1 193 ? 20.375 -46.656 -24.125 1 80.88 193 THR A CA 1
ATOM 1500 C C . THR A 1 193 ? 19.109 -46.656 -24.984 1 80.88 193 THR A C 1
ATOM 1502 O O . THR A 1 193 ? 19.172 -46.969 -26.172 1 80.88 193 THR A O 1
ATOM 1505 N N . THR A 1 194 ? 18.047 -46.375 -24.453 1 75.25 194 THR A N 1
ATOM 1506 C CA . THR A 1 194 ? 16.781 -46.375 -25.172 1 75.25 194 THR A CA 1
ATOM 1507 C C . THR A 1 194 ? 16.641 -45.156 -26.062 1 75.25 194 THR A C 1
ATOM 1509 O O . THR A 1 194 ? 16.141 -45.219 -27.188 1 75.25 194 THR A O 1
ATOM 1512 N N . VAL A 1 195 ? 17.109 -44.062 -25.656 1 70.38 195 VAL A N 1
ATOM 1513 C CA . VAL A 1 195 ? 16.953 -42.812 -26.422 1 70.38 195 VAL A CA 1
ATOM 1514 C C . VAL A 1 195 ? 17.984 -42.781 -27.562 1 70.38 195 VAL A C 1
ATOM 1516 O O . VAL A 1 195 ? 17.688 -42.312 -28.656 1 70.38 195 VAL A O 1
ATOM 1519 N N . GLY A 1 196 ? 19.141 -43.25 -27.391 1 61.97 196 GLY A N 1
ATOM 1520 C CA . GLY A 1 196 ? 20.188 -43.312 -28.406 1 61.97 196 GLY A CA 1
ATOM 1521 C C . GLY A 1 196 ? 19.891 -44.344 -29.484 1 61.97 196 GLY A C 1
ATOM 1522 O O . GLY A 1 196 ? 20.266 -44.125 -30.656 1 61.97 196 GLY A O 1
ATOM 1523 N N . ARG A 1 197 ? 19.328 -45.406 -29.188 1 60.19 197 ARG A N 1
ATOM 1524 C CA . ARG A 1 197 ? 19.109 -46.5 -30.141 1 60.19 197 ARG A CA 1
ATOM 1525 C C . ARG A 1 197 ? 18.094 -46.094 -31.203 1 60.19 197 ARG A C 1
ATOM 1527 O O . ARG A 1 197 ? 18.188 -46.531 -32.344 1 60.19 197 ARG A O 1
ATOM 1534 N N . PHE A 1 198 ? 17.203 -45.25 -30.75 1 55.03 198 PHE A N 1
ATOM 1535 C CA . PHE A 1 198 ? 16.141 -44.969 -31.703 1 55.03 198 PHE A CA 1
ATOM 1536 C C . PHE A 1 198 ? 16.688 -44.188 -32.906 1 55.03 198 PHE A C 1
ATOM 1538 O O . PHE A 1 198 ? 16 -44.094 -33.938 1 55.03 198 PHE A O 1
ATOM 1545 N N . LEU A 1 199 ? 17.875 -43.719 -32.656 1 52.41 199 LEU A N 1
ATOM 1546 C CA . LEU A 1 199 ? 18.406 -43.094 -33.875 1 52.41 199 LEU A CA 1
ATOM 1547 C C . LEU A 1 199 ? 19 -44.156 -34.812 1 52.41 199 LEU A C 1
ATOM 1549 O O . LEU A 1 199 ? 19.656 -43.812 -35.781 1 52.41 199 LEU A O 1
ATOM 1553 N N . LEU A 1 200 ? 18.938 -45.375 -34.406 1 50.19 200 LEU A N 1
ATOM 1554 C CA . LEU A 1 200 ? 19.469 -46.312 -35.406 1 50.19 200 LEU A CA 1
ATOM 1555 C C . LEU A 1 200 ? 18.828 -46.094 -36.781 1 50.19 200 LEU A C 1
ATOM 1557 O O . LEU A 1 200 ? 17.594 -45.969 -36.875 1 50.19 200 LEU A O 1
ATOM 1561 N N . PRO A 1 201 ? 19.625 -45.812 -37.812 1 51.59 201 PRO A N 1
ATOM 1562 C CA . PRO A 1 201 ? 19.312 -45.281 -39.156 1 51.59 201 PRO A CA 1
ATOM 1563 C C . PRO A 1 201 ? 18.25 -46.125 -39.875 1 51.59 201 PRO A C 1
ATOM 1565 O O . PRO A 1 201 ? 18.375 -47.344 -39.969 1 51.59 201 PRO A O 1
ATOM 1568 N N . LEU A 1 202 ? 17.062 -45.625 -39.938 1 54.09 202 LEU A N 1
ATOM 1569 C CA . LEU A 1 202 ? 16.188 -46.031 -41.031 1 54.09 202 LEU A CA 1
ATOM 1570 C C . LEU A 1 202 ? 16.984 -46.344 -42.281 1 54.09 202 LEU A C 1
ATOM 1572 O O . LEU A 1 202 ? 16.484 -47 -43.188 1 54.09 202 LEU A O 1
ATOM 1576 N N . THR A 1 203 ? 18.188 -45.906 -42.25 1 58.31 203 THR A N 1
ATOM 1577 C CA . THR A 1 203 ? 19.031 -46.156 -43.438 1 58.31 203 THR A CA 1
ATOM 1578 C C . THR A 1 203 ? 19.328 -47.656 -43.531 1 58.31 203 THR A C 1
ATOM 1580 O O . THR A 1 203 ? 19.391 -48.188 -44.656 1 58.31 203 THR A O 1
ATOM 1583 N N . VAL A 1 204 ? 19.422 -48.281 -42.375 1 59.44 204 VAL A N 1
ATOM 1584 C CA . VAL A 1 204 ? 19.688 -49.719 -42.5 1 59.44 204 VAL A CA 1
ATOM 1585 C C . VAL A 1 204 ? 18.453 -50.438 -43.062 1 59.44 204 VAL A C 1
ATOM 1587 O O . VAL A 1 204 ? 18.578 -51.312 -43.906 1 59.44 204 VAL A O 1
ATOM 1590 N N . PHE A 1 205 ? 17.25 -49.875 -42.625 1 63.09 205 PHE A N 1
ATOM 1591 C CA . PHE A 1 205 ? 16.031 -50.469 -43.156 1 63.09 205 PHE A CA 1
ATOM 1592 C C . PHE A 1 205 ? 15.875 -50.094 -44.625 1 63.09 205 PHE A C 1
ATOM 1594 O O . PHE A 1 205 ? 15.438 -50.906 -45.438 1 63.09 205 PHE A O 1
ATOM 1601 N N . GLY A 1 206 ? 16.359 -48.875 -44.969 1 68.88 206 GLY A N 1
ATOM 1602 C CA . GLY A 1 206 ? 16.312 -48.5 -46.375 1 68.88 206 GLY A CA 1
ATOM 1603 C C . GLY A 1 206 ? 17.312 -49.25 -47.219 1 68.88 206 GLY A C 1
ATOM 1604 O O . GLY A 1 206 ? 16.969 -49.719 -48.312 1 68.88 206 GLY A O 1
ATOM 1605 N N . VAL A 1 207 ? 18.5 -49.5 -46.656 1 73.88 207 VAL A N 1
ATOM 1606 C CA . VAL A 1 207 ? 19.5 -50.25 -47.406 1 73.88 207 VAL A CA 1
ATOM 1607 C C . VAL A 1 207 ? 19.078 -51.719 -47.469 1 73.88 207 VAL A C 1
ATOM 1609 O O . VAL A 1 207 ? 19.203 -52.375 -48.531 1 73.88 207 VAL A O 1
ATOM 1612 N N . ALA A 1 208 ? 18.422 -52.219 -46.438 1 75.5 208 ALA A N 1
ATOM 1613 C CA . ALA A 1 208 ? 17.938 -53.594 -46.438 1 75.5 208 ALA A CA 1
ATOM 1614 C C . ALA A 1 208 ? 16.766 -53.75 -47.406 1 75.5 208 ALA A C 1
ATOM 1616 O O . ALA A 1 208 ? 16.688 -54.719 -48.156 1 75.5 208 ALA A O 1
ATOM 1617 N N . LEU A 1 209 ? 16.031 -52.688 -47.531 1 79.75 209 LEU A N 1
ATOM 1618 C CA . LEU A 1 209 ? 14.914 -52.688 -48.5 1 79.75 209 LEU A CA 1
ATOM 1619 C C . LEU A 1 209 ? 15.43 -52.531 -49.906 1 79.75 209 LEU A C 1
ATOM 1621 O O . LEU A 1 209 ? 14.945 -53.188 -50.812 1 79.75 209 LEU A O 1
ATOM 1625 N N . ALA A 1 210 ? 16.516 -51.719 -50.062 1 82.56 210 ALA A N 1
ATOM 1626 C CA . ALA A 1 210 ? 17.094 -51.531 -51.375 1 82.56 210 ALA A CA 1
ATOM 1627 C C . ALA A 1 210 ? 17.797 -52.812 -51.844 1 82.56 210 ALA A C 1
ATOM 1629 O O . ALA A 1 210 ? 17.656 -53.188 -53.031 1 82.56 210 ALA A O 1
ATOM 1630 N N . VAL A 1 211 ? 18.453 -53.5 -51 1 82.81 211 VAL A N 1
ATOM 1631 C CA . VAL A 1 211 ? 19.109 -54.75 -51.344 1 82.81 211 VAL A CA 1
ATOM 1632 C C . VAL A 1 211 ? 18.062 -55.844 -51.656 1 82.81 211 VAL A C 1
ATOM 1634 O O . VAL A 1 211 ? 18.188 -56.594 -52.625 1 82.81 211 VAL A O 1
ATOM 1637 N N . TYR A 1 212 ? 16.938 -55.781 -50.938 1 82.75 212 TYR A N 1
ATOM 1638 C CA . TYR A 1 212 ? 15.852 -56.719 -51.125 1 82.75 212 TYR A CA 1
ATOM 1639 C C . TYR A 1 212 ? 15.164 -56.5 -52.469 1 82.75 212 TYR A C 1
ATOM 1641 O O . TYR A 1 212 ? 14.906 -57.469 -53.219 1 82.75 212 TYR A O 1
ATOM 1649 N N . VAL A 1 213 ? 15.047 -55.25 -52.906 1 85.5 213 VAL A N 1
ATOM 1650 C CA . VAL A 1 213 ? 14.422 -54.906 -54.188 1 85.5 213 VAL A CA 1
ATOM 1651 C C . VAL A 1 213 ? 15.367 -55.25 -55.344 1 85.5 213 VAL A C 1
ATOM 1653 O O . VAL A 1 213 ? 14.938 -55.781 -56.375 1 85.5 213 VAL A O 1
ATOM 1656 N N . SER A 1 214 ? 16.656 -55.094 -55.125 1 84.5 214 SER A N 1
ATOM 1657 C CA . SER A 1 214 ? 17.656 -55.406 -56.156 1 84.5 214 SER A CA 1
ATOM 1658 C C . SER A 1 214 ? 17.766 -56.938 -56.375 1 84.5 214 SER A C 1
ATOM 1660 O O . SER A 1 214 ? 17.844 -57.375 -57.531 1 84.5 214 SER A O 1
ATOM 1662 N N . VAL A 1 215 ? 17.609 -57.688 -55.312 1 85.69 215 VAL A N 1
ATOM 1663 C CA . VAL A 1 215 ? 17.672 -59.125 -55.406 1 85.69 215 VAL A CA 1
ATOM 1664 C C . VAL A 1 215 ? 16.406 -59.656 -56.062 1 85.69 215 VAL A C 1
ATOM 1666 O O . VAL A 1 215 ? 16.484 -60.562 -56.938 1 85.69 215 VAL A O 1
ATOM 1669 N N . LEU A 1 216 ? 15.289 -58.969 -55.875 1 84.75 216 LEU A N 1
ATOM 1670 C CA . LEU A 1 216 ? 14.031 -59.344 -56.531 1 84.75 216 LEU A CA 1
ATOM 1671 C C . LEU A 1 216 ? 14.07 -59.031 -58 1 84.75 216 LEU A C 1
ATOM 1673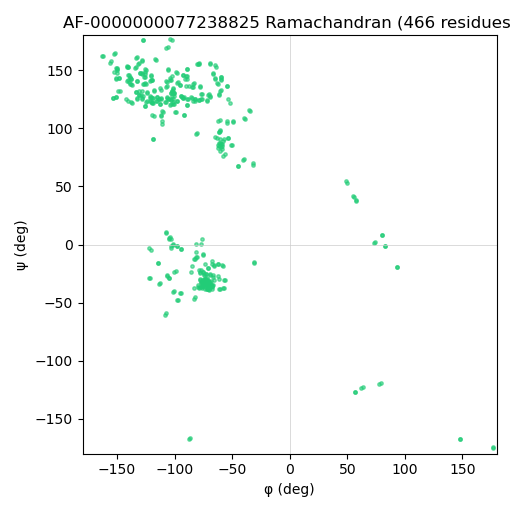 O O . LEU A 1 216 ? 13.617 -59.812 -58.844 1 84.75 216 LEU A O 1
ATOM 1677 N N . HIS A 1 217 ? 14.703 -57.875 -58.312 1 85.94 217 HIS A N 1
ATOM 1678 C CA . HIS A 1 217 ? 14.844 -57.438 -59.688 1 85.94 217 HIS A CA 1
ATOM 1679 C C . HIS A 1 217 ? 15.781 -58.375 -60.469 1 85.94 217 HIS A C 1
ATOM 1681 O O . HIS A 1 217 ? 15.508 -58.75 -61.625 1 85.94 217 HIS A O 1
ATOM 1687 N N . LEU A 1 218 ? 16.844 -58.906 -59.875 1 84 218 LEU A N 1
ATOM 1688 C CA . LEU A 1 218 ? 17.797 -59.812 -60.5 1 84 218 LEU A CA 1
ATOM 1689 C C . LEU A 1 218 ? 17.172 -61.188 -60.688 1 84 218 LEU A C 1
ATOM 1691 O O . LEU A 1 218 ? 17.375 -61.812 -61.75 1 84 218 LEU A O 1
ATOM 1695 N N . LYS A 1 219 ? 16.266 -61.562 -59.844 1 84.62 219 LYS A N 1
ATOM 1696 C CA . LYS A 1 219 ? 15.594 -62.844 -59.969 1 84.62 219 LYS A CA 1
ATOM 1697 C C . LYS A 1 219 ? 14.547 -62.812 -61.062 1 84.62 219 LYS A C 1
ATOM 1699 O O . LYS A 1 219 ? 14.398 -63.781 -61.812 1 84.62 219 LYS A O 1
ATOM 1704 N N . THR A 1 220 ? 13.953 -61.656 -61.219 1 84.69 220 THR A N 1
ATOM 1705 C CA . THR A 1 220 ? 12.953 -61.5 -62.281 1 84.69 220 THR A CA 1
ATOM 1706 C C . THR A 1 220 ? 13.609 -61.469 -63.656 1 84.69 220 THR A C 1
ATOM 1708 O O . THR A 1 220 ? 13.094 -62.031 -64.625 1 84.69 220 THR A O 1
ATOM 1711 N N . GLU A 1 221 ? 14.836 -60.875 -63.719 1 83.38 221 GLU A N 1
ATOM 1712 C CA . GLU A 1 221 ? 15.555 -60.781 -65 1 83.38 221 GLU A CA 1
ATOM 1713 C C . GLU A 1 221 ? 16.141 -62.125 -65.375 1 83.38 221 GLU A C 1
ATOM 1715 O O . GLU A 1 221 ? 16.141 -62.469 -66.562 1 83.38 221 GLU A O 1
ATOM 1720 N N . ARG A 1 222 ? 16.531 -62.938 -64.562 1 81.44 222 ARG A N 1
ATOM 1721 C CA . ARG A 1 222 ? 17.062 -64.25 -64.812 1 81.44 222 ARG A CA 1
ATOM 1722 C C . ARG A 1 222 ? 15.969 -65.25 -65.25 1 81.44 222 ARG A C 1
ATOM 1724 O O . ARG A 1 222 ? 16.203 -66.062 -66.125 1 81.44 222 ARG A O 1
ATOM 1731 N N . LYS A 1 223 ? 14.789 -65 -64.875 1 81 223 LYS A N 1
ATOM 1732 C CA . LYS A 1 223 ? 13.648 -65.812 -65.312 1 81 223 LYS A CA 1
ATOM 1733 C C . LYS A 1 223 ? 13.234 -65.438 -66.75 1 81 223 LYS A C 1
ATOM 1735 O O . LYS A 1 223 ? 12.852 -66.312 -67.5 1 81 223 LYS A O 1
ATOM 1740 N N . ARG A 1 224 ? 13.477 -64.188 -67.062 1 80.75 224 ARG A N 1
ATOM 1741 C CA . ARG A 1 224 ? 13.117 -63.719 -68.375 1 80.75 224 ARG A CA 1
ATOM 1742 C C . ARG A 1 224 ? 14.125 -64.188 -69.438 1 80.75 224 ARG A C 1
ATOM 1744 O O . ARG A 1 224 ? 13.75 -64.625 -70.5 1 80.75 224 ARG A O 1
ATOM 1751 N N . LYS A 1 225 ? 15.367 -64.312 -69.062 1 76.5 225 LYS A N 1
ATOM 1752 C CA . LYS A 1 225 ? 16.406 -64.812 -70 1 76.5 225 LYS A CA 1
ATOM 1753 C C . LYS A 1 225 ? 16.312 -66.312 -70.25 1 76.5 225 LYS A C 1
ATOM 1755 O O . LYS A 1 225 ? 16.578 -66.75 -71.375 1 76.5 225 LYS A O 1
ATOM 1760 N N . LYS A 1 226 ? 15.898 -67.062 -69.312 1 76.38 226 LYS A N 1
ATOM 1761 C CA . LYS A 1 226 ? 15.75 -68.5 -69.438 1 76.38 226 LYS A CA 1
ATOM 1762 C C . LYS A 1 226 ? 14.578 -68.875 -70.375 1 76.38 226 LYS A C 1
ATOM 1764 O O . LYS A 1 226 ? 14.633 -69.812 -71.125 1 76.38 226 LYS A O 1
ATOM 1769 N N . LYS A 1 227 ? 13.531 -68.062 -70.375 1 69.12 227 LYS A N 1
ATOM 1770 C CA . LYS A 1 227 ? 12.383 -68.312 -71.25 1 69.12 227 LYS A CA 1
ATOM 1771 C C . LYS A 1 227 ? 12.695 -67.938 -72.688 1 69.12 227 LYS A C 1
ATOM 1773 O O . LYS A 1 227 ? 12.195 -68.625 -73.625 1 69.12 227 LYS A O 1
ATOM 1778 N N . ALA A 1 228 ? 13.625 -67.062 -73 1 70.88 228 ALA A N 1
ATOM 1779 C CA . ALA A 1 228 ? 13.969 -66.625 -74.375 1 70.88 228 ALA A CA 1
ATOM 1780 C C . ALA A 1 228 ? 14.859 -67.688 -75 1 70.88 228 ALA A C 1
ATOM 1782 O O . ALA A 1 228 ? 14.758 -67.938 -76.25 1 70.88 228 ALA A O 1
ATOM 1783 N N . THR A 1 229 ? 15.727 -68.375 -74.375 1 65.31 229 THR A N 1
ATOM 1784 C CA . THR A 1 229 ? 16.641 -69.375 -74.938 1 65.31 229 THR A CA 1
ATOM 1785 C C . THR A 1 229 ? 15.906 -70.625 -75.25 1 65.31 229 THR A C 1
ATOM 1787 O O . THR A 1 229 ? 16.281 -71.375 -76.188 1 65.31 229 THR A O 1
ATOM 1790 N N . ALA A 1 230 ? 14.922 -71.188 -74.625 1 67.56 230 ALA A N 1
ATOM 1791 C CA . ALA A 1 230 ? 14.219 -72.438 -74.875 1 67.56 230 ALA A CA 1
ATOM 1792 C C . ALA A 1 230 ? 13.383 -72.375 -76.125 1 67.56 230 ALA A C 1
ATOM 1794 O O . ALA A 1 230 ? 13.188 -73.438 -76.812 1 67.56 230 ALA A O 1
ATOM 1795 N N . SER A 1 231 ? 12.977 -71.25 -76.5 1 66.38 231 SER A N 1
ATOM 1796 C CA . SER A 1 231 ? 12.133 -71.125 -77.688 1 66.38 231 SER A CA 1
ATOM 1797 C C . SER A 1 231 ? 12.961 -71.312 -78.938 1 66.38 231 SER A C 1
ATOM 1799 O O . SER A 1 231 ? 12.422 -71.625 -80 1 66.38 231 SER A O 1
ATOM 1801 N N . SER A 1 232 ? 14.25 -71.062 -79 1 62.78 232 SER A N 1
ATOM 1802 C CA . SER A 1 232 ? 15.008 -71.125 -80.25 1 62.78 232 SER A CA 1
ATOM 1803 C C . SER A 1 232 ? 15.477 -72.5 -80.562 1 62.78 232 SER A C 1
ATOM 1805 O O . SER A 1 232 ? 16.031 -72.75 -81.625 1 62.78 232 SER A O 1
ATOM 1807 N N . ALA A 1 233 ? 15.602 -73.5 -79.812 1 59.41 233 ALA A N 1
ATOM 1808 C CA . ALA A 1 233 ? 16.109 -74.812 -80.125 1 59.41 233 ALA A CA 1
ATOM 1809 C C . ALA A 1 233 ? 15.047 -75.625 -80.875 1 59.41 233 ALA A C 1
ATOM 1811 O O . ALA A 1 233 ? 15.32 -76.75 -81.312 1 59.41 233 ALA A O 1
ATOM 1812 N N . GLY A 1 234 ? 13.812 -75.25 -80.688 1 52.47 234 GLY A N 1
ATOM 1813 C CA . GLY A 1 234 ? 12.859 -76.125 -81.312 1 52.47 234 GLY A CA 1
ATOM 1814 C C . GLY A 1 234 ? 12.805 -75.875 -82.875 1 52.47 234 GLY A C 1
ATOM 1815 O O . GLY A 1 234 ? 12.023 -76.562 -83.562 1 52.47 234 GLY A O 1
ATOM 1816 N N . VAL A 1 235 ? 13.648 -75 -83.5 1 43.72 235 VAL A N 1
ATOM 1817 C CA . VAL A 1 235 ? 13.594 -75.312 -84.938 1 43.72 235 VAL A CA 1
ATOM 1818 C C . VAL A 1 235 ? 14.648 -76.375 -85.312 1 43.72 235 VAL A C 1
ATOM 1820 O O . VAL A 1 235 ? 15.781 -76.312 -84.812 1 43.72 235 VAL A O 1
ATOM 1823 N N . MET B 1 1 ? 41.656 6.203 -39.875 1 38.75 1 MET B N 1
ATOM 1824 C CA . MET B 1 1 ? 41.125 5.395 -38.781 1 38.75 1 MET B CA 1
ATOM 1825 C C . MET B 1 1 ? 39.875 6.043 -38.219 1 38.75 1 MET B C 1
ATOM 1827 O O . MET B 1 1 ? 39.969 7.07 -37.531 1 38.75 1 MET B O 1
ATOM 1831 N N . ALA B 1 2 ? 38.688 5.996 -39.031 1 49.78 2 ALA B N 1
ATOM 1832 C CA . ALA B 1 2 ? 37.375 6.512 -38.688 1 49.78 2 ALA B CA 1
ATOM 1833 C C . ALA B 1 2 ? 36.812 5.832 -37.438 1 49.78 2 ALA B C 1
ATOM 1835 O O . ALA B 1 2 ? 36.688 4.605 -37.406 1 49.78 2 ALA B O 1
ATOM 1836 N N . LEU B 1 3 ? 37.062 6.391 -36.25 1 45.03 3 LEU B N 1
ATOM 1837 C CA . LEU B 1 3 ? 36.469 6.039 -34.969 1 45.03 3 LEU B CA 1
ATOM 1838 C C . LEU B 1 3 ? 34.969 6.164 -35.031 1 45.03 3 LEU B C 1
ATOM 1840 O O . LEU B 1 3 ? 34.438 7.266 -35.219 1 45.03 3 LEU B O 1
ATOM 1844 N N . HIS B 1 4 ? 34.25 5.164 -35.688 1 56.06 4 HIS B N 1
ATOM 1845 C CA . HIS B 1 4 ? 32.812 5.105 -35.5 1 56.06 4 HIS B CA 1
ATOM 1846 C C . HIS B 1 4 ? 32.438 4.977 -34.031 1 56.06 4 HIS B C 1
ATOM 1848 O O . HIS B 1 4 ? 32.844 4.016 -33.375 1 56.06 4 HIS B O 1
ATOM 1854 N N . LEU B 1 5 ? 32.219 6.055 -33.312 1 47.38 5 LEU B N 1
ATOM 1855 C CA . LEU B 1 5 ? 31.625 6.121 -31.984 1 47.38 5 LEU B CA 1
ATOM 1856 C C . LEU B 1 5 ? 30.219 5.559 -31.984 1 47.38 5 LEU B C 1
ATOM 1858 O O . LEU B 1 5 ? 29.312 6.145 -32.594 1 47.38 5 LEU B O 1
ATOM 1862 N N . ARG B 1 6 ? 30.031 4.25 -31.938 1 51.78 6 ARG B N 1
ATOM 1863 C CA . ARG B 1 6 ? 28.719 3.68 -31.656 1 51.78 6 ARG B CA 1
ATOM 1864 C C . ARG B 1 6 ? 28.219 4.105 -30.266 1 51.78 6 ARG B C 1
ATOM 1866 O O . ARG B 1 6 ? 28.844 3.793 -29.266 1 51.78 6 ARG B O 1
ATOM 1873 N N . ALA B 1 7 ? 27.375 5.156 -30.172 1 48.25 7 ALA B N 1
ATOM 1874 C CA . ALA B 1 7 ? 26.625 5.527 -28.984 1 48.25 7 ALA B CA 1
ATOM 1875 C C . ALA B 1 7 ? 25.609 4.449 -28.625 1 48.25 7 ALA B C 1
ATOM 1877 O O . ALA B 1 7 ? 24.719 4.133 -29.406 1 48.25 7 ALA B O 1
ATOM 1878 N N . ALA B 1 8 ? 25.953 3.479 -27.75 1 51.59 8 ALA B N 1
ATOM 1879 C CA . ALA B 1 8 ? 24.969 2.584 -27.141 1 51.59 8 ALA B CA 1
ATOM 1880 C C . ALA B 1 8 ? 23.938 3.367 -26.328 1 51.59 8 ALA B C 1
ATOM 1882 O O . ALA B 1 8 ? 24.297 4.043 -25.359 1 51.59 8 ALA B O 1
ATOM 1883 N N . LEU B 1 9 ? 22.766 3.652 -26.922 1 48.69 9 LEU B N 1
ATOM 1884 C CA . LEU B 1 9 ? 21.594 4.156 -26.219 1 48.69 9 LEU B CA 1
ATOM 1885 C C . LEU B 1 9 ? 21.125 3.162 -25.156 1 48.69 9 LEU B C 1
ATOM 1887 O O . LEU B 1 9 ? 20.672 2.066 -25.484 1 48.69 9 LEU B O 1
ATOM 1891 N N . LEU B 1 10 ? 21.688 3.246 -23.922 1 52.34 10 LEU B N 1
ATOM 1892 C CA . LEU B 1 10 ? 21.109 2.574 -22.766 1 52.34 10 LEU B CA 1
ATOM 1893 C C . LEU B 1 10 ? 19.688 3.064 -22.5 1 52.34 10 LEU B C 1
ATOM 1895 O O . LEU B 1 10 ? 19.5 4.18 -22 1 52.34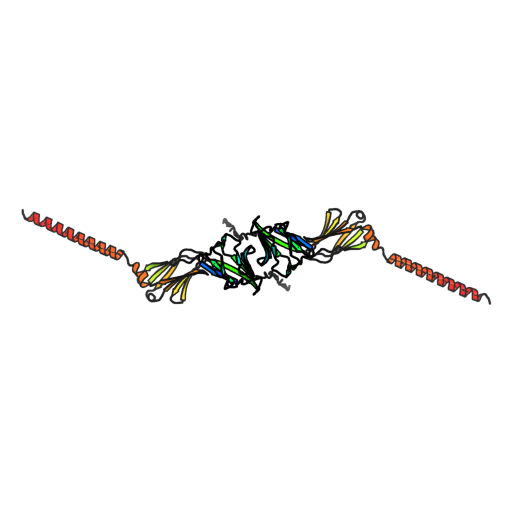 10 LEU B O 1
ATOM 1899 N N . LEU B 1 11 ? 18.75 2.49 -23.203 1 49.84 11 LEU B N 1
ATOM 1900 C CA . LEU B 1 11 ? 17.359 2.682 -22.812 1 49.84 11 LEU B CA 1
ATOM 1901 C C . LEU B 1 11 ? 17.109 2.127 -21.406 1 49.84 11 LEU B C 1
ATOM 1903 O O . LEU B 1 11 ? 17.094 0.91 -21.219 1 49.84 11 LEU B O 1
ATOM 1907 N N . THR B 1 12 ? 17.375 2.883 -20.391 1 53.66 12 THR B N 1
ATOM 1908 C CA . THR B 1 12 ? 16.922 2.539 -19.047 1 53.66 12 THR B CA 1
ATOM 1909 C C . THR B 1 12 ? 15.398 2.443 -19 1 53.66 12 THR B C 1
ATOM 1911 O O . THR B 1 12 ? 14.695 3.438 -19.219 1 53.66 12 THR B O 1
ATOM 1914 N N . VAL B 1 13 ? 14.844 1.312 -19.312 1 52.19 13 VAL B N 1
ATOM 1915 C CA . VAL B 1 13 ? 13.43 1.092 -19.047 1 52.19 13 VAL B CA 1
ATOM 1916 C C . VAL B 1 13 ? 13.133 1.384 -17.578 1 52.19 13 VAL B C 1
ATOM 1918 O O . VAL B 1 13 ? 13.664 0.718 -16.688 1 52.19 13 VAL B O 1
ATOM 1921 N N . PHE B 1 14 ? 12.781 2.533 -17.266 1 50.81 14 PHE B N 1
ATOM 1922 C CA . PHE B 1 14 ? 12.227 2.816 -15.945 1 50.81 14 PHE B CA 1
ATOM 1923 C C . PHE B 1 14 ? 10.945 2.021 -15.711 1 50.81 14 PHE B C 1
ATOM 1925 O O . PHE B 1 14 ? 10.055 2.002 -16.562 1 50.81 14 PHE B O 1
ATOM 1932 N N . PRO B 1 15 ? 10.984 1.047 -14.914 1 49.03 15 PRO B N 1
ATOM 1933 C CA . PRO B 1 15 ? 9.672 0.485 -14.602 1 49.03 15 PRO B CA 1
ATOM 1934 C C . PRO B 1 15 ? 8.594 1.558 -14.422 1 49.03 15 PRO B C 1
ATOM 1936 O O . PRO B 1 15 ? 8.844 2.582 -13.781 1 49.03 15 PRO B O 1
ATOM 1939 N N . LEU B 1 16 ? 7.695 1.649 -15.344 1 45.25 16 LEU B N 1
ATOM 1940 C CA . LEU B 1 16 ? 6.492 2.443 -15.133 1 45.25 16 LEU B CA 1
ATOM 1941 C C . LEU B 1 16 ? 5.902 2.178 -13.75 1 45.25 16 LEU B C 1
ATOM 1943 O O . LEU B 1 16 ? 5.359 1.102 -13.5 1 45.25 16 LEU B O 1
ATOM 1947 N N . CYS B 1 17 ? 6.477 2.527 -12.688 1 47.34 17 CYS B N 1
ATOM 1948 C CA . CYS B 1 17 ? 5.758 2.514 -11.414 1 47.34 17 CYS B CA 1
ATOM 1949 C C . CYS B 1 17 ? 4.332 3.021 -11.586 1 47.34 17 CYS B C 1
ATOM 1951 O O . CYS B 1 17 ? 4.121 4.191 -11.922 1 47.34 17 CYS B O 1
ATOM 1953 N N . LEU B 1 18 ? 3.441 2.289 -12.188 1 48.25 18 LEU B N 1
ATOM 1954 C CA . LEU B 1 18 ? 2.041 2.695 -12.133 1 48.25 18 LEU B CA 1
ATOM 1955 C C . LEU B 1 18 ? 1.732 3.396 -10.812 1 48.25 18 LEU B C 1
ATOM 1957 O O . LEU B 1 18 ? 1.691 2.758 -9.758 1 48.25 18 LEU B O 1
ATOM 1961 N N . THR B 1 19 ? 2.234 4.551 -10.617 1 56.75 19 THR B N 1
ATOM 1962 C CA . THR B 1 19 ? 1.903 5.41 -9.484 1 56.75 19 THR B CA 1
ATOM 1963 C C . THR B 1 19 ? 0.392 5.566 -9.352 1 56.75 19 THR B C 1
ATOM 1965 O O . THR B 1 19 ? -0.293 5.898 -10.32 1 56.75 19 THR B O 1
ATOM 1968 N N . GLU B 1 20 ? -0.22 4.617 -8.664 1 65.75 20 GLU B N 1
ATOM 1969 C CA . GLU B 1 20 ? -1.616 4.898 -8.344 1 65.75 20 GLU B CA 1
ATOM 1970 C C . GLU B 1 20 ? -1.83 6.383 -8.07 1 65.75 20 GLU B C 1
ATOM 1972 O O . GLU B 1 20 ? -1.008 7.023 -7.41 1 65.75 20 GLU B O 1
ATOM 1977 N N . VAL B 1 21 ? -2.619 7.047 -8.906 1 76.5 21 VAL B N 1
ATOM 1978 C CA . VAL B 1 21 ? -2.967 8.453 -8.75 1 76.5 21 VAL B CA 1
ATOM 1979 C C . VAL B 1 21 ? -3.445 8.719 -7.328 1 76.5 21 VAL B C 1
ATOM 1981 O O . VAL B 1 21 ? -4.434 8.133 -6.879 1 76.5 21 VAL B O 1
ATOM 1984 N N . LYS B 1 22 ? -2.68 9.32 -6.551 1 86.12 22 LYS B N 1
ATOM 1985 C CA . LYS B 1 22 ? -3.012 9.719 -5.188 1 86.12 22 LYS B CA 1
ATOM 1986 C C . LYS B 1 22 ? -3.359 11.203 -5.121 1 86.12 22 LYS B C 1
ATOM 1988 O O . LYS B 1 22 ? -2.73 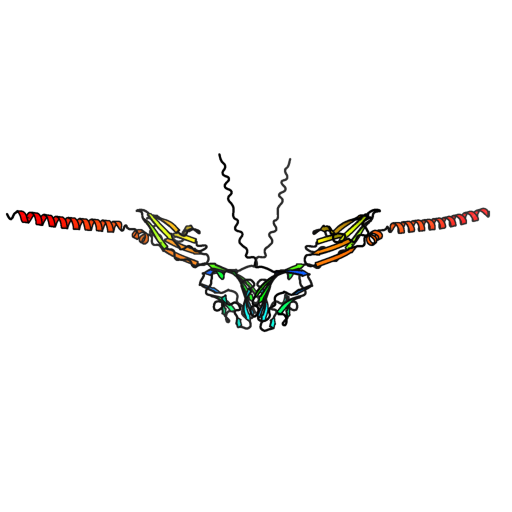12.023 -5.789 1 86.12 22 LYS B O 1
ATOM 1993 N N . VAL B 1 23 ? -4.48 11.539 -4.488 1 94.25 23 VAL B N 1
ATOM 1994 C CA . VAL B 1 23 ? -4.816 12.93 -4.176 1 94.25 23 VAL B CA 1
ATOM 1995 C C . VAL B 1 23 ? -4.004 13.398 -2.969 1 94.25 23 VAL B C 1
ATOM 1997 O O . VAL B 1 23 ? -3.977 12.727 -1.935 1 94.25 23 VAL B O 1
ATOM 2000 N N . ASN B 1 24 ? -3.357 14.531 -3.107 1 96 24 ASN B N 1
ATOM 2001 C CA . ASN B 1 24 ? -2.561 15.055 -2.004 1 96 24 ASN B CA 1
ATOM 2002 C C . ASN B 1 24 ? -3.375 15.992 -1.121 1 96 24 ASN B C 1
ATOM 2004 O O . ASN B 1 24 ? -4.012 16.922 -1.62 1 96 24 ASN B O 1
ATOM 2008 N N . LEU B 1 25 ? -3.371 15.719 0.088 1 97.69 25 LEU B N 1
ATOM 2009 C CA . LEU B 1 25 ? -4.031 16.547 1.093 1 97.69 25 LEU B CA 1
ATOM 2010 C C . LEU B 1 25 ? -3.029 17.047 2.123 1 97.69 25 LEU B C 1
ATOM 2012 O O . LEU B 1 25 ? -2.074 16.344 2.463 1 97.69 25 LEU B O 1
ATOM 2016 N N . THR B 1 26 ? -3.199 18.281 2.557 1 96.88 26 THR B N 1
ATOM 2017 C CA . THR B 1 26 ? -2.387 18.859 3.617 1 96.88 26 THR B CA 1
ATOM 2018 C C . THR B 1 26 ? -3.27 19.422 4.73 1 96.88 26 THR B C 1
ATOM 2020 O O . THR B 1 26 ? -4.363 19.922 4.469 1 96.88 26 THR B O 1
ATOM 2023 N N . ALA B 1 27 ? -2.787 19.281 5.949 1 97.69 27 ALA B N 1
ATOM 2024 C CA . ALA B 1 27 ? -3.516 19.812 7.098 1 97.69 27 ALA B CA 1
ATOM 2025 C C . ALA B 1 27 ? -2.562 20.172 8.234 1 97.69 27 ALA B C 1
ATOM 2027 O O . ALA B 1 27 ? -1.369 19.859 8.172 1 97.69 27 ALA B O 1
ATOM 2028 N N . VAL B 1 28 ? -3.088 20.938 9.164 1 97.06 28 VAL B N 1
ATOM 2029 C CA . VAL B 1 28 ? -2.309 21.375 10.32 1 97.06 28 VAL B CA 1
ATOM 2030 C C . VAL B 1 28 ? -2.605 20.469 11.508 1 97.06 28 VAL B C 1
ATOM 2032 O O . VAL B 1 28 ? -3.758 20.094 11.742 1 97.06 28 VAL B O 1
ATOM 2035 N N . VAL B 1 29 ? -1.559 20.109 12.289 1 97.31 29 VAL B N 1
ATOM 2036 C CA . VAL B 1 29 ? -1.736 19.328 13.508 1 97.31 29 VAL B CA 1
ATOM 2037 C C . VAL B 1 29 ? -2.75 20.016 14.422 1 97.31 29 VAL B C 1
ATOM 2039 O O . VAL B 1 29 ? -2.713 21.234 14.602 1 97.31 29 VAL B O 1
ATOM 2042 N N . GLY B 1 30 ? -3.66 19.188 14.992 1 97.12 30 GLY B N 1
ATOM 2043 C CA . GLY B 1 30 ? -4.68 19.719 15.883 1 97.12 30 GLY B CA 1
ATOM 2044 C C . GLY B 1 30 ? -5.977 20.062 15.18 1 97.12 30 GLY B C 1
ATOM 2045 O O . GLY B 1 30 ? -7.012 20.219 15.82 1 97.12 30 GLY B O 1
ATOM 2046 N N . SER B 1 31 ? -5.926 20.219 13.898 1 97.5 31 SER B N 1
ATOM 2047 C CA . SER B 1 31 ? -7.125 20.547 13.125 1 97.5 31 SER B CA 1
ATOM 2048 C C . SER B 1 31 ? -7.883 19.297 12.719 1 97.5 31 SER B C 1
ATOM 2050 O O . SER B 1 31 ? -7.766 18.25 13.375 1 97.5 31 SER B O 1
ATOM 2052 N N . SER B 1 32 ? -8.852 19.422 11.781 1 98.31 32 SER B N 1
ATOM 2053 C CA . SER B 1 32 ? -9.625 18.312 11.234 1 98.31 32 SER B CA 1
ATOM 2054 C C . SER B 1 32 ? -9.602 18.312 9.711 1 98.31 32 SER B C 1
ATOM 2056 O O . SER B 1 32 ? -9.258 19.328 9.094 1 98.31 32 SER B O 1
ATOM 2058 N N . ILE B 1 33 ? -9.852 17.234 9.18 1 98.31 33 ILE B N 1
ATOM 2059 C CA . ILE B 1 33 ? -9.914 17.141 7.723 1 98.31 33 ILE B CA 1
ATOM 2060 C C . ILE B 1 33 ? -11.086 16.266 7.309 1 98.31 33 ILE B C 1
ATOM 2062 O O . ILE B 1 33 ? -11.398 15.273 7.984 1 98.31 33 ILE B O 1
ATOM 2066 N N . THR B 1 34 ? -11.727 16.609 6.258 1 98.44 34 THR B N 1
ATOM 2067 C CA . THR B 1 34 ? -12.797 15.828 5.648 1 98.44 34 THR B CA 1
ATOM 2068 C C . THR B 1 34 ? -12.367 15.305 4.277 1 98.44 34 THR B C 1
ATOM 2070 O O . THR B 1 34 ? -11.922 16.078 3.426 1 98.44 34 THR B O 1
ATOM 2073 N N . PHE B 1 35 ? -12.477 14.023 4.117 1 98.06 35 PHE B N 1
ATOM 2074 C CA . PHE B 1 35 ? -12.117 13.422 2.836 1 98.06 35 PHE B CA 1
ATOM 2075 C C . PHE B 1 35 ? -13.227 13.633 1.812 1 98.06 35 PHE B C 1
ATOM 2077 O O . PHE B 1 35 ? -14.406 13.461 2.123 1 98.06 35 PHE B O 1
ATOM 2084 N N . PRO B 1 36 ? -12.906 13.992 0.634 1 95.56 36 PRO B N 1
ATOM 2085 C CA . PRO B 1 36 ? -13.867 14.562 -0.309 1 95.56 36 PRO B CA 1
ATOM 2086 C C . PRO B 1 36 ? -14.805 13.508 -0.899 1 95.56 36 PRO B C 1
ATOM 2088 O O . PRO B 1 36 ? -15.875 13.844 -1.406 1 95.56 36 PRO B O 1
ATOM 2091 N N . ASN B 1 37 ? -14.547 12.273 -0.982 1 96 37 ASN B N 1
ATOM 2092 C CA . ASN B 1 37 ? -15.398 11.281 -1.636 1 96 37 ASN B CA 1
ATOM 2093 C C . ASN B 1 37 ? -16.219 10.484 -0.62 1 96 37 ASN B C 1
ATOM 2095 O O . ASN B 1 37 ? -15.648 9.891 0.3 1 96 37 ASN B O 1
ATOM 2099 N N . PRO B 1 38 ? -17.516 10.414 -0.797 1 96.62 38 PRO B N 1
ATOM 2100 C CA . PRO B 1 38 ? -18.406 9.836 0.213 1 96.62 38 PRO B CA 1
ATOM 2101 C C . PRO B 1 38 ? -18.594 8.328 0.033 1 96.62 38 PRO B C 1
ATOM 2103 O O . PRO B 1 38 ? -18.469 7.816 -1.081 1 96.62 38 PRO B O 1
ATOM 2106 N N . VAL B 1 39 ? -18.844 7.641 1.091 1 97.12 39 VAL B N 1
ATOM 2107 C CA . VAL B 1 39 ? -19.375 6.281 1.128 1 97.12 39 VAL B CA 1
ATOM 2108 C C . VAL B 1 39 ? -20.797 6.289 1.688 1 97.12 39 VAL B C 1
ATOM 2110 O O . VAL B 1 39 ? -20.984 6.457 2.893 1 97.12 39 VAL B O 1
ATOM 2113 N N . LYS B 1 40 ? -21.75 6.016 0.854 1 93.19 40 LYS B N 1
ATOM 2114 C CA . LYS B 1 40 ? -23.125 6.199 1.291 1 93.19 40 LYS B CA 1
ATOM 2115 C C . LYS B 1 40 ? -23.766 4.871 1.695 1 93.19 40 LYS B C 1
ATOM 2117 O O . LYS B 1 40 ? -24.5 4.801 2.68 1 93.19 40 LYS B O 1
ATOM 2122 N N . GLU B 1 41 ? -23.531 3.838 0.999 1 95.12 41 GLU B N 1
ATOM 2123 C CA . GLU B 1 41 ? -24.234 2.58 1.229 1 95.12 41 GLU B CA 1
ATOM 2124 C C . GLU B 1 41 ? -23.312 1.543 1.871 1 95.12 41 GLU B C 1
ATOM 2126 O O . GLU B 1 41 ? -23.625 1.009 2.939 1 95.12 41 GLU B O 1
ATOM 2131 N N . ARG B 1 42 ? -22.25 1.217 1.169 1 96.81 42 ARG B N 1
ATOM 2132 C CA . ARG B 1 42 ? -21.297 0.221 1.66 1 96.81 42 ARG B CA 1
ATOM 2133 C C . ARG B 1 42 ? -19.875 0.545 1.205 1 96.81 42 ARG B C 1
ATOM 2135 O O . ARG B 1 42 ? -19.656 0.867 0.036 1 96.81 42 ARG B O 1
ATOM 2142 N N . GLY B 1 43 ? -19.031 0.479 2.215 1 97.62 43 GLY B N 1
ATOM 2143 C CA . GLY B 1 43 ? -17.641 0.74 1.876 1 97.62 43 GLY B CA 1
ATOM 2144 C C . GLY B 1 43 ? -16.719 0.726 3.082 1 97.62 43 GLY B C 1
ATOM 2145 O O . GLY B 1 43 ? -17.125 0.317 4.172 1 97.62 43 GLY B O 1
ATOM 2146 N N . TYR B 1 44 ? -15.414 1.108 2.756 1 98.06 44 TYR B N 1
ATOM 2147 C CA . TYR B 1 44 ? -14.383 0.991 3.775 1 98.06 44 TYR B CA 1
ATOM 2148 C C . TYR B 1 44 ? -13.469 2.211 3.77 1 98.06 44 TYR B C 1
ATOM 2150 O O . TYR B 1 44 ? -13.164 2.758 2.707 1 98.06 44 TYR B O 1
ATOM 2158 N N . PHE B 1 45 ? -13.141 2.674 4.957 1 98.06 45 PHE B N 1
ATOM 2159 C CA . PHE B 1 45 ? -12.086 3.652 5.184 1 98.06 45 PHE B CA 1
ATOM 2160 C C . PHE B 1 45 ? -10.836 2.98 5.738 1 98.06 45 PHE B C 1
ATOM 2162 O O . PHE B 1 45 ? -10.906 2.262 6.738 1 98.06 45 PHE B O 1
ATOM 2169 N N . SER B 1 46 ? -9.68 3.184 5.051 1 97.94 46 SER B N 1
ATOM 2170 C CA . SER B 1 46 ? -8.492 2.43 5.434 1 97.94 46 SER B CA 1
ATOM 2171 C C . SER B 1 46 ? -7.262 3.332 5.512 1 97.94 46 SER B C 1
ATOM 2173 O O . SER B 1 46 ? -7.23 4.398 4.895 1 97.94 46 SER B O 1
ATOM 2175 N N . PHE B 1 47 ? -6.383 2.963 6.305 1 97.25 47 PHE B N 1
ATOM 2176 C CA . PHE B 1 47 ? -5.023 3.492 6.359 1 97.25 47 PHE B CA 1
ATOM 2177 C C . PHE B 1 47 ? -4.02 2.451 5.879 1 97.25 47 PHE B C 1
ATOM 2179 O O . PHE B 1 47 ? -3.773 1.456 6.562 1 97.25 47 PHE B O 1
ATOM 2186 N N . GLY B 1 48 ? -3.406 2.777 4.762 1 94.06 48 GLY B N 1
ATOM 2187 C CA . GLY B 1 48 ? -2.664 1.703 4.121 1 94.06 48 GLY B CA 1
ATOM 2188 C C . GLY B 1 48 ? -3.52 0.488 3.812 1 94.06 48 GLY B C 1
ATOM 2189 O O . GLY B 1 48 ? -4.578 0.61 3.195 1 94.06 48 GLY B O 1
ATOM 2190 N N . SER B 1 49 ? -3.121 -0.623 4.23 1 93.25 49 SER B N 1
ATOM 2191 C CA . SER B 1 49 ? -3.855 -1.861 3.986 1 93.25 49 SER B CA 1
ATOM 2192 C C . SER B 1 49 ? -4.719 -2.236 5.184 1 93.25 49 SER B C 1
ATOM 2194 O O . SER B 1 49 ? -5.426 -3.246 5.156 1 93.25 49 SER B O 1
ATOM 2196 N N . LYS B 1 50 ? -4.633 -1.447 6.172 1 95.38 50 LYS B N 1
ATOM 2197 C CA . LYS B 1 50 ? -5.43 -1.713 7.367 1 95.38 50 LYS B CA 1
ATOM 2198 C C . LYS B 1 50 ? -6.801 -1.053 7.27 1 95.38 50 LYS B C 1
ATOM 2200 O O . LYS B 1 50 ? -6.902 0.152 7.027 1 95.38 50 LYS B O 1
ATOM 2205 N N . THR B 1 51 ? -7.77 -1.812 7.422 1 96.75 51 THR B N 1
ATOM 2206 C CA . THR B 1 51 ? -9.125 -1.264 7.414 1 96.75 51 THR B CA 1
ATOM 2207 C C . THR B 1 51 ? -9.453 -0.625 8.758 1 96.75 51 THR B C 1
ATOM 2209 O O . THR B 1 51 ? -9.367 -1.279 9.805 1 96.75 51 THR B O 1
ATOM 2212 N N . ILE B 1 52 ? -9.828 0.593 8.773 1 97.75 52 ILE B N 1
ATOM 2213 C CA . ILE B 1 52 ? -10.109 1.328 10 1 97.75 52 ILE B CA 1
ATOM 2214 C C . ILE B 1 52 ? -11.602 1.265 10.312 1 97.75 52 ILE B C 1
ATOM 2216 O O . ILE B 1 52 ? -11.992 1.069 11.469 1 97.75 52 ILE B O 1
ATOM 2220 N N . ALA B 1 53 ? -12.391 1.417 9.195 1 97.62 53 ALA B N 1
ATOM 2221 C CA . ALA B 1 53 ? -13.82 1.566 9.453 1 97.62 53 ALA B CA 1
ATOM 2222 C C . ALA B 1 53 ? -14.648 1.084 8.266 1 97.62 53 ALA B C 1
ATOM 2224 O O . ALA B 1 53 ? -14.43 1.514 7.133 1 97.62 53 ALA B O 1
ATOM 2225 N N . PRO B 1 54 ? -15.562 0.195 8.5 1 97.31 54 PRO B N 1
ATOM 2226 C CA . PRO B 1 54 ? -16.578 -0.191 7.508 1 97.31 54 PRO B CA 1
ATOM 2227 C C . PRO B 1 54 ? -17.859 0.62 7.637 1 97.31 54 PRO B C 1
ATOM 2229 O O . PRO B 1 54 ? -18.188 1.112 8.719 1 97.31 54 PRO B O 1
ATOM 2232 N N . VAL B 1 55 ? -18.422 0.835 6.527 1 97.12 55 VAL B N 1
ATOM 2233 C CA . VAL B 1 55 ? -19.781 1.385 6.457 1 97.12 55 VAL B CA 1
ATOM 2234 C C . VAL B 1 55 ? -20.703 0.4 5.742 1 97.12 55 VAL B C 1
ATOM 2236 O O . VAL B 1 55 ? -20.375 -0.079 4.652 1 97.12 55 VAL B O 1
ATOM 2239 N N . SER B 1 56 ? -21.75 0.068 6.359 1 93.94 56 SER B N 1
ATOM 2240 C CA . SER B 1 56 ? -22.734 -0.815 5.746 1 93.94 56 SER B CA 1
ATOM 2241 C C . SER B 1 56 ? -24.125 -0.526 6.266 1 93.94 56 SER B C 1
ATOM 2243 O O . SER B 1 56 ? -24.359 -0.521 7.477 1 93.94 56 SER B O 1
ATOM 2245 N N . ASN B 1 57 ? -25.031 -0.303 5.328 1 88.5 57 ASN B N 1
ATOM 2246 C CA . ASN B 1 57 ? -26.438 -0.113 5.656 1 88.5 57 ASN B CA 1
ATOM 2247 C C . ASN B 1 57 ? -26.625 1.02 6.66 1 88.5 57 ASN B C 1
ATOM 2249 O O . ASN B 1 57 ? -27.328 0.855 7.66 1 88.5 57 ASN B O 1
ATOM 2253 N N . GLY B 1 58 ? -25.891 2.111 6.488 1 89.62 58 GLY B N 1
ATOM 2254 C CA . GLY B 1 58 ? -26.062 3.312 7.289 1 89.62 58 GLY B CA 1
ATOM 2255 C C . GLY B 1 58 ? -25.344 3.252 8.625 1 89.62 58 GLY B C 1
ATOM 2256 O O . GLY B 1 58 ? -25.484 4.156 9.453 1 89.62 58 GLY B O 1
ATOM 2257 N N . VAL B 1 59 ? -24.734 2.16 8.836 1 92.69 59 VAL B N 1
ATOM 2258 C CA . VAL B 1 59 ? -24 2.002 10.094 1 92.69 59 VAL B CA 1
ATOM 2259 C C . VAL B 1 59 ? -22.5 2.076 9.836 1 92.69 59 VAL B C 1
ATOM 2261 O O . VAL B 1 59 ? -22 1.51 8.867 1 92.69 59 VAL B O 1
ATOM 2264 N N . PHE B 1 60 ? -21.891 2.807 10.711 1 93.94 60 PHE B N 1
ATOM 2265 C CA . PHE B 1 60 ? -20.453 2.98 10.633 1 93.94 60 PHE B CA 1
ATOM 2266 C C . PHE B 1 60 ? -19.781 2.566 11.938 1 93.94 60 PHE B C 1
ATOM 2268 O O . PHE B 1 60 ? -20.297 2.855 13.023 1 93.94 60 PHE B O 1
ATOM 2275 N N . GLU B 1 61 ? -18.734 1.752 11.883 1 95.12 61 GLU B N 1
ATOM 2276 C CA . GLU B 1 61 ? -18 1.274 13.055 1 95.12 61 GLU B CA 1
ATOM 2277 C C . GLU B 1 61 ? -16.5 1.569 12.93 1 95.12 61 GLU B C 1
ATOM 2279 O O . GLU B 1 61 ? -15.984 1.705 11.82 1 95.12 61 GLU B O 1
ATOM 2284 N N . ILE B 1 62 ? -15.891 1.738 14.094 1 96.75 62 ILE B N 1
ATOM 2285 C CA . ILE B 1 62 ? -14.453 1.955 14.117 1 96.75 62 ILE B CA 1
ATOM 2286 C C . ILE B 1 62 ? -13.75 0.71 14.664 1 96.75 62 ILE B C 1
ATOM 2288 O O . ILE B 1 62 ? -14.023 0.28 15.789 1 96.75 62 ILE B O 1
ATOM 2292 N N . ASP B 1 63 ? -12.883 0.213 13.875 1 96.62 63 ASP B N 1
ATOM 2293 C CA . ASP B 1 63 ? -12.227 -1.038 14.25 1 96.62 63 ASP B CA 1
ATOM 2294 C C . ASP B 1 63 ? -10.797 -0.791 14.711 1 96.62 63 ASP B C 1
ATOM 2296 O O . ASP B 1 63 ? -10.016 -1.734 14.875 1 96.62 63 ASP B O 1
ATOM 2300 N N . GLU B 1 64 ? -10.422 0.435 14.812 1 94.94 64 GLU B N 1
ATOM 2301 C CA . GLU B 1 64 ? -9.117 0.85 15.32 1 94.94 64 GLU B CA 1
ATOM 2302 C C . GLU B 1 64 ? -9.258 1.841 16.469 1 94.94 64 GLU B C 1
ATOM 2304 O O . GLU B 1 64 ? -9.742 2.959 16.281 1 94.94 64 GLU B O 1
ATOM 2309 N N . ASN B 1 65 ? -8.773 1.491 17.609 1 93.81 65 ASN B N 1
ATOM 2310 C CA . ASN B 1 65 ? -9.016 2.244 18.828 1 93.81 65 ASN B CA 1
ATOM 2311 C C . ASN B 1 65 ? -8.461 3.666 18.734 1 93.81 65 ASN B C 1
ATOM 2313 O O . ASN B 1 65 ? -9.055 4.602 19.266 1 93.81 65 ASN B O 1
ATOM 2317 N N . ILE B 1 66 ? -7.348 3.826 18.125 1 94.94 66 ILE B N 1
ATOM 2318 C CA . ILE B 1 66 ? -6.676 5.121 18.078 1 94.94 66 ILE B CA 1
ATOM 2319 C C . ILE B 1 66 ? -7.566 6.137 17.359 1 94.94 66 ILE B C 1
ATOM 2321 O O . ILE B 1 66 ? -7.355 7.348 17.484 1 94.94 66 ILE B O 1
ATOM 2325 N N . TYR B 1 67 ? -8.555 5.629 16.625 1 97.06 67 TYR B N 1
ATOM 2326 C CA . TYR B 1 67 ? -9.406 6.527 15.852 1 97.06 67 TYR B CA 1
ATOM 2327 C C . TYR B 1 67 ? -10.734 6.762 16.562 1 97.06 67 TYR B C 1
ATOM 2329 O O . TYR B 1 67 ? -11.586 7.512 16.078 1 97.06 67 TYR B O 1
ATOM 2337 N N . THR B 1 68 ? -10.82 6.098 17.703 1 95.69 68 THR B N 1
ATOM 2338 C CA . THR B 1 68 ? -12.062 6.25 18.453 1 95.69 68 THR B CA 1
ATOM 2339 C C . THR B 1 68 ? -12.281 7.707 18.859 1 95.69 68 THR B C 1
ATOM 2341 O O . THR B 1 68 ? -11.359 8.367 19.344 1 95.69 68 THR B O 1
ATOM 2344 N N . ASN B 1 69 ? -13.414 8.305 18.609 1 95.81 69 ASN B N 1
ATOM 2345 C CA . ASN B 1 69 ? -13.828 9.672 18.938 1 95.81 69 ASN B CA 1
ATOM 2346 C C . ASN B 1 69 ? -13.133 10.688 18.031 1 95.81 69 ASN B C 1
ATOM 2348 O O . ASN B 1 69 ? -13.219 11.891 18.266 1 95.81 69 ASN B O 1
ATOM 2352 N N . ARG B 1 70 ? -12.336 10.219 17.094 1 98.19 70 ARG B N 1
ATOM 2353 C CA . ARG B 1 70 ? -11.648 11.133 16.188 1 98.19 70 ARG B CA 1
ATOM 2354 C C . ARG B 1 70 ? -12.164 10.977 14.758 1 98.19 70 ARG B C 1
ATOM 2356 O O . ARG B 1 70 ? -12.172 11.938 13.984 1 98.19 70 ARG B O 1
ATOM 2363 N N . LEU B 1 71 ? -12.516 9.758 14.43 1 98.5 71 LEU B N 1
ATOM 2364 C CA . LEU B 1 71 ? -13.047 9.508 13.102 1 98.5 71 LEU B CA 1
ATOM 2365 C C . LEU B 1 71 ? -14.57 9.555 13.109 1 98.5 71 LEU B C 1
ATOM 2367 O O . LEU B 1 71 ? -15.211 8.891 13.93 1 98.5 71 LEU B O 1
ATOM 2371 N N . HIS B 1 72 ? -15.07 10.359 12.203 1 98.19 72 HIS B N 1
ATOM 2372 C CA . HIS B 1 72 ? -16.516 10.539 12.094 1 98.19 72 HIS B CA 1
ATOM 2373 C C . HIS B 1 72 ? -17 10.266 10.672 1 98.19 72 HIS B C 1
ATOM 2375 O O . HIS B 1 72 ? -16.281 10.523 9.711 1 98.19 72 HIS B O 1
ATOM 2381 N N . TRP B 1 73 ? -18.188 9.742 10.586 1 98.25 73 TRP B N 1
ATOM 2382 C CA . TRP B 1 73 ? -18.875 9.516 9.32 1 98.25 73 TRP B CA 1
ATOM 2383 C C . TRP B 1 73 ? -20.266 10.125 9.336 1 98.25 73 TRP B C 1
ATOM 2385 O O . TRP B 1 73 ? -21.031 9.93 10.297 1 98.25 73 TRP B O 1
ATOM 2395 N N . SER B 1 74 ? -20.516 10.914 8.32 1 96.81 74 SER B N 1
ATOM 2396 C CA . SER B 1 74 ? -21.828 11.531 8.211 1 96.81 74 SER B CA 1
ATOM 2397 C C . SER B 1 74 ? -22.797 10.633 7.438 1 96.81 74 SER B C 1
ATOM 2399 O O . SER B 1 74 ? -22.594 10.367 6.254 1 96.81 74 SER B O 1
ATOM 2401 N N . SER B 1 75 ? -23.859 10.242 8.062 1 94.81 75 SER B N 1
ATOM 2402 C CA . SER B 1 75 ? -24.828 9.383 7.395 1 94.81 75 SER B CA 1
ATOM 2403 C C . SER B 1 75 ? -25.594 10.148 6.309 1 94.81 75 SER B C 1
ATOM 2405 O O . SER B 1 75 ? -26.156 9.539 5.395 1 94.81 75 SER B O 1
ATOM 2407 N N . SER B 1 76 ? -25.578 11.422 6.422 1 94.38 76 SER B N 1
ATOM 2408 C CA . SER B 1 76 ? -26.281 12.258 5.449 1 94.38 76 SER B CA 1
ATOM 2409 C C . SER B 1 76 ? -25.438 12.477 4.199 1 94.38 76 SER B C 1
ATOM 2411 O O . SER B 1 76 ? -25.906 12.281 3.08 1 94.38 76 SER B O 1
ATOM 2413 N N . THR B 1 77 ? -24.125 12.789 4.352 1 95.25 77 THR B N 1
ATOM 2414 C CA . THR B 1 77 ? -23.281 13.125 3.213 1 95.25 77 THR B CA 1
ATOM 2415 C C . THR B 1 77 ? -22.438 11.922 2.805 1 95.25 77 THR B C 1
ATOM 2417 O O . THR B 1 77 ? -21.969 11.844 1.666 1 95.25 77 THR B O 1
ATOM 2420 N N . GLY B 1 78 ? -22.203 11 3.701 1 97.19 78 GLY B N 1
ATOM 2421 C CA . GLY B 1 78 ? -21.328 9.859 3.457 1 97.19 78 GLY B CA 1
ATOM 2422 C C . GLY B 1 78 ? -19.859 10.18 3.6 1 97.19 78 GLY B C 1
ATOM 2423 O O . GLY B 1 78 ? -19 9.352 3.291 1 97.19 78 GLY B O 1
ATOM 2424 N N . LEU B 1 79 ? -19.5 11.391 4.086 1 98 79 LEU B N 1
ATOM 2425 C CA . LEU B 1 79 ? -18.109 11.836 4.125 1 98 79 LEU B CA 1
ATOM 2426 C C . LEU B 1 79 ? -17.438 11.43 5.438 1 98 79 LEU B C 1
ATOM 2428 O O . LEU B 1 79 ? -18.094 11.391 6.48 1 98 79 LEU B O 1
ATOM 2432 N N . PHE B 1 80 ? -16.203 11.117 5.363 1 98.56 80 PHE B N 1
ATOM 2433 C CA . PHE B 1 80 ? -15.398 10.836 6.539 1 98.56 80 PHE B CA 1
ATOM 2434 C C . PHE B 1 80 ? -14.641 12.078 6.988 1 98.56 80 PHE B C 1
ATOM 2436 O O . PHE B 1 80 ? -14.094 12.812 6.156 1 98.56 80 PHE B O 1
ATOM 2443 N N . THR B 1 81 ? -14.602 12.344 8.289 1 98.75 81 THR B N 1
ATOM 2444 C CA . THR B 1 81 ? -13.844 13.445 8.867 1 98.75 81 THR B CA 1
ATOM 2445 C C . THR B 1 81 ? -12.953 12.961 10 1 98.75 81 THR B C 1
ATOM 2447 O O . THR B 1 81 ? -13.406 12.25 10.898 1 98.75 81 THR B O 1
ATOM 2450 N N . LEU B 1 82 ? -11.758 13.234 9.914 1 98.75 82 LEU B N 1
ATOM 2451 C CA . LEU B 1 82 ? -10.797 12.922 10.969 1 98.75 82 LEU B CA 1
ATOM 2452 C C . LEU B 1 82 ? -10.438 14.18 11.758 1 98.75 82 LEU B C 1
ATOM 2454 O O . LEU B 1 82 ? -9.945 15.156 11.188 1 98.75 82 LEU B O 1
ATOM 2458 N N . SER B 1 83 ? -10.672 14.156 12.992 1 98.5 83 SER B N 1
ATOM 2459 C CA . SER B 1 83 ? -10.438 15.312 13.852 1 98.5 83 SER B CA 1
ATOM 2460 C C . SER B 1 83 ? -9.219 15.102 14.742 1 98.5 83 SER B C 1
ATOM 2462 O O . SER B 1 83 ? -8.641 14.008 14.766 1 98.5 83 SER B O 1
ATOM 2464 N N . ASN B 1 84 ? -8.812 16.25 15.406 1 97.94 84 ASN B N 1
ATOM 2465 C CA . ASN B 1 84 ? -7.68 16.203 16.328 1 97.94 84 ASN B CA 1
ATOM 2466 C C . ASN B 1 84 ? -6.469 15.516 15.711 1 97.94 84 ASN B C 1
ATOM 2468 O O . ASN B 1 84 ? -5.926 14.578 16.281 1 97.94 84 ASN B O 1
ATOM 2472 N N . LEU B 1 85 ? -6.113 16 14.578 1 98.31 85 LEU B N 1
ATOM 2473 C CA . LEU B 1 85 ? -5.055 15.406 13.773 1 98.31 85 LEU B CA 1
ATOM 2474 C C . LEU B 1 85 ? -3.723 15.438 14.508 1 98.31 85 LEU B C 1
ATOM 2476 O O . LEU B 1 85 ? -3.395 16.438 15.156 1 98.31 85 LEU B O 1
ATOM 2480 N N . GLN B 1 86 ? -3.012 14.336 14.398 1 97.06 86 GLN B N 1
ATOM 2481 C CA . GLN B 1 86 ? -1.665 14.188 14.938 1 97.06 86 GLN B CA 1
ATOM 2482 C C . GLN B 1 86 ? -0.647 13.953 13.828 1 97.06 86 GLN B C 1
ATOM 2484 O O . GLN B 1 86 ? -1.011 13.539 12.727 1 97.06 86 GLN B O 1
ATOM 2489 N N . LYS B 1 87 ? 0.613 14.234 14.164 1 95.12 87 LYS B N 1
ATOM 2490 C CA . LYS B 1 87 ? 1.664 14.047 13.172 1 95.12 87 LYS B CA 1
ATOM 2491 C C . LYS B 1 87 ? 1.677 12.609 12.664 1 95.12 87 LYS B C 1
ATOM 2493 O O . LYS B 1 87 ? 1.965 12.359 11.484 1 95.12 87 LYS B O 1
ATOM 2498 N N . THR B 1 88 ? 1.274 11.641 13.523 1 95.88 88 THR B N 1
ATOM 2499 C CA . THR B 1 88 ? 1.302 10.219 13.195 1 95.88 88 THR B CA 1
ATOM 2500 C C . THR B 1 88 ? 0.167 9.859 12.242 1 95.88 88 THR B C 1
ATOM 2502 O O . THR B 1 88 ? 0.131 8.758 11.703 1 95.88 88 THR B O 1
ATOM 2505 N N . ASP B 1 89 ? -0.682 10.812 12.047 1 97.75 89 ASP B N 1
ATOM 2506 C CA . ASP B 1 89 ? -1.8 10.562 11.141 1 97.75 89 ASP B CA 1
ATOM 2507 C C . ASP B 1 89 ? -1.374 10.734 9.688 1 97.75 89 ASP B C 1
ATOM 2509 O O . ASP B 1 89 ? -2.141 10.43 8.766 1 97.75 89 ASP B O 1
ATOM 2513 N N . SER B 1 90 ? -0.189 11.273 9.461 1 97.81 90 SER B N 1
ATOM 2514 C CA . SER B 1 90 ? 0.287 11.375 8.086 1 97.81 90 SER B CA 1
ATOM 2515 C C . SER B 1 90 ? 0.39 10 7.438 1 97.81 90 SER B C 1
ATOM 2517 O O . SER B 1 90 ? 0.785 9.023 8.086 1 97.81 90 SER B O 1
ATOM 2519 N N . GLY B 1 91 ? 0.032 9.969 6.16 1 97.25 91 GLY B N 1
ATOM 2520 C CA . GLY B 1 91 ? 0.088 8.719 5.418 1 97.25 91 GLY B CA 1
ATOM 2521 C C . GLY B 1 91 ? -0.975 8.617 4.344 1 97.25 91 GLY B C 1
ATOM 2522 O O . GLY B 1 91 ? -1.588 9.617 3.967 1 97.25 91 GLY B O 1
ATOM 2523 N N . VAL B 1 92 ? -1.109 7.402 3.848 1 97.19 92 VAL B N 1
ATOM 2524 C CA . VAL B 1 92 ? -2.031 7.184 2.738 1 97.19 92 VAL B CA 1
ATOM 2525 C C . VAL B 1 92 ? -3.332 6.578 3.258 1 97.19 92 VAL B C 1
ATOM 2527 O O . VAL B 1 92 ? -3.328 5.504 3.865 1 97.19 92 VAL B O 1
ATOM 2530 N N . TYR B 1 93 ? -4.371 7.258 3.025 1 97.88 93 TYR B N 1
ATOM 2531 C CA . TYR B 1 93 ? -5.715 6.789 3.34 1 97.88 93 TYR B CA 1
ATOM 2532 C C . TYR B 1 93 ? -6.453 6.367 2.076 1 97.88 93 TYR B C 1
ATOM 2534 O O . TYR B 1 93 ? -6.195 6.895 0.992 1 97.88 93 TYR B O 1
ATOM 2542 N N . SER B 1 94 ? -7.34 5.438 2.215 1 97.56 94 SER B N 1
ATOM 2543 C CA . SER B 1 94 ? -8.117 4.992 1.061 1 97.56 94 SER B CA 1
ATOM 2544 C C . SER B 1 94 ? -9.602 4.918 1.388 1 97.56 94 SER B C 1
ATOM 2546 O O . SER B 1 94 ? -9.984 4.547 2.5 1 97.56 94 SER B O 1
ATOM 2548 N N . ILE B 1 95 ? -10.359 5.301 0.477 1 97.62 95 ILE B N 1
ATOM 2549 C CA . ILE B 1 95 ? -11.805 5.109 0.511 1 97.62 95 ILE B CA 1
ATOM 2550 C C . ILE B 1 95 ? -12.227 4.125 -0.581 1 97.62 95 ILE B C 1
ATOM 2552 O O . ILE B 1 95 ? -11.922 4.332 -1.759 1 97.62 95 ILE B O 1
ATOM 2556 N N . ASP B 1 96 ? -12.836 3.076 -0.148 1 97.38 96 ASP B N 1
ATOM 2557 C CA . ASP B 1 96 ? -13.266 1.998 -1.034 1 97.38 96 ASP B CA 1
ATOM 2558 C C . ASP B 1 96 ? -14.781 1.823 -0.987 1 97.38 96 ASP B C 1
ATOM 2560 O O . ASP B 1 96 ? -15.297 1.093 -0.141 1 97.38 96 ASP B O 1
ATOM 2564 N N . SER B 1 97 ? -15.469 2.535 -1.881 1 97.56 97 SER B N 1
ATOM 2565 C CA . SER B 1 97 ? -16.922 2.438 -1.963 1 97.56 97 SER B CA 1
ATOM 2566 C C . SER B 1 97 ? -17.359 1.224 -2.779 1 97.56 97 SER B C 1
ATOM 2568 O O . SER B 1 97 ? -16.953 1.076 -3.938 1 97.56 97 SER B O 1
ATOM 2570 N N . LYS B 1 98 ? -18.188 0.377 -2.188 1 97.12 98 LYS B N 1
ATOM 2571 C CA . LYS B 1 98 ? -18.484 -0.915 -2.797 1 97.12 98 LYS B CA 1
ATOM 2572 C C . LYS B 1 98 ? -19.891 -0.931 -3.381 1 97.12 98 LYS B C 1
ATOM 2574 O O . LYS B 1 98 ? -20.203 -1.74 -4.258 1 97.12 98 LYS B O 1
ATOM 2579 N N . LYS B 1 99 ? -20.766 -0.171 -2.877 1 95.19 99 LYS B N 1
ATOM 2580 C CA . LYS B 1 99 ? -22.141 -0.094 -3.35 1 95.19 99 LYS B CA 1
ATOM 2581 C C . LYS B 1 99 ? -22.578 1.355 -3.557 1 95.19 99 LYS B C 1
ATOM 2583 O O . LYS B 1 99 ? -22.031 2.266 -2.922 1 95.19 99 LYS B O 1
ATOM 2588 N N . GLY B 1 100 ? -23.547 1.542 -4.418 1 91.19 100 GLY B N 1
ATOM 2589 C CA . GLY B 1 100 ? -23.938 2.889 -4.812 1 91.19 100 GLY B CA 1
ATOM 2590 C C . GLY B 1 100 ? -23 3.494 -5.844 1 91.19 100 GLY B C 1
ATOM 2591 O O . GLY B 1 100 ? -22.828 2.943 -6.934 1 91.19 100 GLY B O 1
ATOM 2592 N N . ASN B 1 101 ? -22.422 4.582 -5.422 1 92.06 101 ASN B N 1
ATOM 2593 C CA . ASN B 1 101 ? -21.344 5.102 -6.262 1 92.06 101 ASN B CA 1
ATOM 2594 C C . ASN B 1 101 ? -20.031 4.371 -6.008 1 92.06 101 ASN B C 1
ATOM 2596 O O . ASN B 1 101 ? -19.297 4.715 -5.078 1 92.06 101 ASN B O 1
ATOM 2600 N N . VAL B 1 102 ? -19.828 3.412 -6.844 1 95.19 102 VAL B N 1
ATOM 2601 C CA . VAL B 1 102 ? -18.672 2.547 -6.637 1 95.19 102 VAL B CA 1
ATOM 2602 C C . VAL B 1 102 ? -17.391 3.262 -7.09 1 95.19 102 VAL B C 1
ATOM 2604 O O . VAL B 1 102 ? -17.312 3.729 -8.234 1 95.19 102 VAL B O 1
ATOM 2607 N N . PHE B 1 103 ? -16.406 3.363 -6.195 1 95.31 103 PHE B N 1
ATOM 2608 C CA . PHE B 1 103 ? -15.125 3.961 -6.551 1 95.31 103 PHE B CA 1
ATOM 2609 C C . PHE B 1 103 ? -14.055 3.578 -5.535 1 95.31 103 PHE B C 1
ATOM 2611 O O . PHE B 1 103 ? -14.359 3.039 -4.473 1 95.31 103 PHE B O 1
ATOM 2618 N N . TYR B 1 104 ? -12.859 3.75 -5.938 1 95.88 104 TYR B N 1
ATOM 2619 C CA . TYR B 1 104 ? -11.68 3.582 -5.098 1 95.88 104 TYR B CA 1
ATOM 2620 C C . TYR B 1 104 ? -10.727 4.762 -5.258 1 95.88 104 TYR B C 1
ATOM 2622 O O . TYR B 1 104 ? -10.352 5.117 -6.375 1 95.88 104 TYR B O 1
ATOM 2630 N N . LYS B 1 105 ? -10.352 5.406 -4.105 1 96.25 105 LYS B N 1
ATOM 2631 C CA . LYS B 1 105 ? -9.461 6.562 -4.168 1 96.25 105 LYS B CA 1
ATOM 2632 C C . LYS B 1 105 ? -8.469 6.551 -3.01 1 96.25 105 LYS B C 1
ATOM 2634 O O . LYS B 1 105 ? -8.828 6.227 -1.876 1 96.25 105 LYS B O 1
ATOM 2639 N N . ASN B 1 106 ? -7.238 6.938 -3.309 1 96.69 106 ASN B N 1
ATOM 2640 C CA . ASN B 1 106 ? -6.188 7.09 -2.309 1 96.69 106 ASN B CA 1
ATOM 2641 C C . ASN B 1 106 ? -5.891 8.562 -2.027 1 96.69 106 ASN B C 1
ATOM 2643 O O . ASN B 1 106 ? -5.852 9.375 -2.949 1 96.69 106 ASN B O 1
ATOM 2647 N N . TYR B 1 107 ? -5.688 8.875 -0.814 1 97.62 107 TYR B N 1
ATOM 2648 C CA . TYR B 1 107 ? -5.328 10.219 -0.36 1 97.62 107 TYR B CA 1
ATOM 2649 C C . TYR B 1 107 ? -4.031 10.188 0.438 1 97.62 107 TYR B C 1
ATOM 2651 O O . TYR B 1 107 ? -3.922 9.477 1.435 1 97.62 107 TYR B O 1
ATOM 2659 N N . GLU B 1 108 ? -3.121 10.938 -0.007 1 97.88 108 GLU B N 1
ATOM 2660 C CA . GLU B 1 108 ? -1.917 11.133 0.795 1 97.88 108 GLU B CA 1
ATOM 2661 C C . GLU B 1 108 ? -2.051 12.344 1.704 1 97.88 108 GLU B C 1
ATOM 2663 O O . GLU B 1 108 ? -2.057 13.484 1.23 1 97.88 108 GLU B O 1
ATOM 2668 N N . LEU B 1 109 ? -2.125 12.055 2.949 1 98.19 109 LEU B N 1
ATOM 2669 C CA . LEU B 1 109 ? -2.273 13.125 3.926 1 98.19 109 LEU B CA 1
ATOM 2670 C C . LEU B 1 109 ? -0.927 13.492 4.543 1 98.19 109 LEU B C 1
ATOM 2672 O O . LEU B 1 109 ? -0.224 12.625 5.066 1 98.19 109 LEU B O 1
ATOM 2676 N N . LYS B 1 110 ? -0.579 14.734 4.422 1 97.56 110 LYS B N 1
ATOM 2677 C CA . LYS B 1 110 ? 0.623 15.242 5.074 1 97.56 110 LYS B CA 1
ATOM 2678 C C . LYS B 1 110 ? 0.272 16.281 6.141 1 97.56 110 LYS B C 1
ATOM 2680 O O . LYS B 1 110 ? -0.467 17.234 5.871 1 97.56 110 LYS B O 1
ATOM 2685 N N . LEU B 1 111 ? 0.788 16.031 7.324 1 97.56 111 LEU B N 1
ATOM 2686 C CA . LEU B 1 111 ? 0.491 16.922 8.445 1 97.56 111 LEU B CA 1
ATOM 2687 C C . LEU B 1 111 ? 1.675 17.828 8.742 1 97.56 111 LEU B C 1
ATOM 2689 O O . LEU B 1 111 ? 2.828 17.391 8.68 1 97.56 111 LEU B O 1
ATOM 2693 N N . TYR B 1 112 ? 1.39 19.109 9.094 1 96.12 112 TYR B N 1
ATOM 2694 C CA . TYR B 1 112 ? 2.393 20.094 9.461 1 96.12 112 TYR B CA 1
ATOM 2695 C C . TYR B 1 112 ? 2.049 20.75 10.797 1 96.12 112 TYR B C 1
ATOM 2697 O O . TYR B 1 112 ? 0.874 20.875 11.148 1 96.12 112 TYR B O 1
ATOM 2705 N N . ASP B 1 113 ? 3.09 21.062 11.461 1 95.31 113 ASP B N 1
ATOM 2706 C CA . ASP B 1 113 ? 2.871 21.828 12.688 1 95.31 113 ASP B CA 1
ATOM 2707 C C . ASP B 1 113 ? 2.338 23.219 12.383 1 95.31 113 ASP B C 1
ATOM 2709 O O . ASP B 1 113 ? 2.672 23.812 11.352 1 95.31 113 ASP B O 1
ATOM 2713 N N . PRO B 1 114 ? 1.474 23.719 13.344 1 95.44 114 PRO B N 1
ATOM 2714 C CA . PRO B 1 114 ? 1.049 25.109 13.156 1 95.44 114 PRO B CA 1
ATOM 2715 C C . PRO B 1 114 ? 2.221 26.094 13.156 1 95.44 114 PRO B C 1
ATOM 2717 O O . PRO B 1 114 ? 3.186 25.906 13.906 1 95.44 114 PRO B O 1
ATOM 2720 N N . VAL B 1 115 ? 2.078 27.078 12.344 1 94.81 115 VAL B N 1
ATOM 2721 C CA . VAL B 1 115 ? 3.119 28.094 12.273 1 94.81 115 VAL B CA 1
ATOM 2722 C C . VAL B 1 115 ? 2.896 29.141 13.367 1 94.81 115 VAL B C 1
ATOM 2724 O O . VAL B 1 115 ? 1.761 29.547 13.625 1 94.81 115 VAL B O 1
ATOM 2727 N N . SER B 1 116 ? 3.996 29.531 14.055 1 94.38 116 SER B N 1
ATOM 2728 C CA . SER B 1 116 ? 3.889 30.578 15.055 1 94.38 116 SER B CA 1
ATOM 2729 C C . SER B 1 116 ? 3.859 31.953 14.414 1 94.38 116 SER B C 1
ATOM 2731 O O . SER B 1 116 ? 4.348 32.125 13.289 1 94.38 116 SER B O 1
ATOM 2733 N N . VAL B 1 117 ? 3.285 32.844 15.133 1 95.56 117 VAL B N 1
ATOM 2734 C CA . VAL B 1 117 ? 3.299 34.219 14.68 1 95.56 117 VAL B CA 1
ATOM 2735 C C . VAL B 1 117 ? 4.719 34.781 14.766 1 95.56 117 VAL B C 1
ATOM 2737 O O . VAL B 1 117 ? 5.355 34.719 15.82 1 95.56 117 VAL B O 1
ATOM 2740 N N . PRO B 1 118 ? 5.137 35.312 13.68 1 96.44 118 PRO B N 1
ATOM 2741 C CA . PRO B 1 118 ? 6.48 35.875 13.758 1 96.44 118 PRO B CA 1
ATOM 2742 C C . PRO B 1 118 ? 6.555 37.062 14.719 1 96.44 118 PRO B C 1
ATOM 2744 O O . PRO B 1 118 ? 5.543 37.719 14.977 1 96.44 118 PRO B O 1
ATOM 2747 N N . VAL B 1 119 ? 7.832 37.25 15.25 1 95.25 119 VAL B N 1
ATOM 2748 C CA . VAL B 1 119 ? 8.109 38.406 16.109 1 95.25 119 VAL B CA 1
ATOM 2749 C C . VAL B 1 119 ? 9.062 39.375 15.391 1 95.25 119 VAL B C 1
ATOM 2751 O O . VAL B 1 119 ? 10.109 38.938 14.898 1 95.25 119 VAL B O 1
ATOM 2754 N N . VAL B 1 120 ? 8.602 40.594 15.32 1 94.75 120 VAL B N 1
ATOM 2755 C CA . VAL B 1 120 ? 9.438 41.562 14.648 1 94.75 120 VAL B CA 1
ATOM 2756 C C . VAL B 1 120 ? 9.953 42.594 15.656 1 94.75 120 VAL B C 1
ATOM 2758 O O . VAL B 1 120 ? 9.195 43.062 16.5 1 94.75 120 VAL B O 1
ATOM 2761 N N . SER B 1 121 ? 11.258 42.875 15.547 1 91.12 121 SER B N 1
ATOM 2762 C CA . SER B 1 121 ? 11.883 43.875 16.391 1 91.12 121 SER B CA 1
ATOM 2763 C C . SER B 1 121 ? 12.906 44.688 15.625 1 91.12 121 SER B C 1
ATOM 2765 O O . SER B 1 121 ? 13.414 44.25 14.586 1 91.12 121 SER B O 1
ATOM 2767 N N . GLY B 1 122 ? 13.109 45.906 16.062 1 89.81 122 GLY B N 1
ATOM 2768 C CA . GLY B 1 122 ? 14.195 46.719 15.531 1 89.81 122 GLY B CA 1
ATOM 2769 C C . GLY B 1 122 ? 15.531 46.406 16.188 1 89.81 122 GLY B C 1
ATOM 2770 O O . GLY B 1 122 ? 15.633 46.375 17.422 1 89.81 122 GLY B O 1
ATOM 2771 N N . VAL B 1 123 ? 16.484 46.062 15.336 1 86.31 123 VAL B N 1
ATOM 2772 C CA . VAL B 1 123 ? 17.75 45.688 15.953 1 86.31 123 VAL B CA 1
ATOM 2773 C C . VAL B 1 123 ? 18.766 46.812 15.781 1 86.31 123 VAL B C 1
ATOM 2775 O O . VAL B 1 123 ? 19.719 46.938 16.578 1 86.31 123 VAL B O 1
ATOM 2778 N N . ASN B 1 124 ? 18.703 47.594 14.773 1 82.62 124 ASN B N 1
ATOM 2779 C CA . ASN B 1 124 ? 19.594 48.75 14.578 1 82.62 124 ASN B CA 1
ATOM 2780 C C . ASN B 1 124 ? 18.844 49.938 13.953 1 82.62 124 ASN B C 1
ATOM 2782 O O . ASN B 1 124 ? 18.125 49.75 12.961 1 82.62 124 ASN B O 1
ATOM 2786 N N . VAL B 1 125 ? 18.969 51.094 14.719 1 79.12 125 VAL B N 1
ATOM 2787 C CA . VAL B 1 125 ? 18.359 52.312 14.172 1 79.12 125 VAL B CA 1
ATOM 2788 C C . VAL B 1 125 ? 19.438 53.375 13.969 1 79.12 125 VAL B C 1
ATOM 2790 O O . VAL B 1 125 ? 20.234 53.656 14.875 1 79.12 125 VAL B O 1
ATOM 2793 N N . SER B 1 126 ? 19.609 53.562 12.742 1 81 126 SER B N 1
ATOM 2794 C CA . SER B 1 126 ? 20.5 54.688 12.414 1 81 126 SER B CA 1
ATOM 2795 C C . SER B 1 126 ? 19.703 55.906 11.938 1 81 126 SER B C 1
ATOM 2797 O O . SER B 1 126 ? 18.469 55.844 11.875 1 81 126 SER B O 1
ATOM 2799 N N . SER B 1 127 ? 20.484 57.094 11.656 1 81.19 127 SER B N 1
ATOM 2800 C CA . SER B 1 127 ? 19.828 58.312 11.188 1 81.19 127 SER B CA 1
ATOM 2801 C C . SER B 1 127 ? 19.141 58.094 9.852 1 81.19 127 SER B C 1
ATOM 2803 O O . SER B 1 127 ? 18.094 58.688 9.578 1 81.19 127 SER B O 1
ATOM 2805 N N . ASP B 1 128 ? 19.625 57.156 9.039 1 87.88 128 ASP B N 1
ATOM 2806 C CA . ASP B 1 128 ? 19.094 57.094 7.676 1 87.88 128 ASP B CA 1
ATOM 2807 C C . ASP B 1 128 ? 18.5 55.719 7.395 1 87.88 128 ASP B C 1
ATOM 2809 O O . ASP B 1 128 ? 17.984 55.469 6.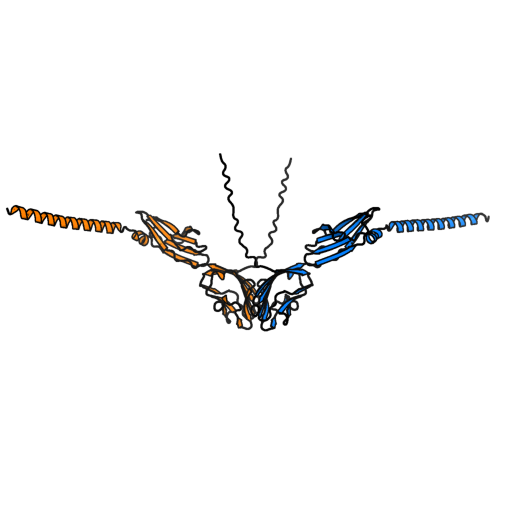297 1 87.88 128 ASP B O 1
ATOM 2813 N N . SER B 1 129 ? 18.641 54.812 8.414 1 90.56 129 SER B N 1
ATOM 2814 C CA . SER B 1 129 ? 18.125 53.5 8.125 1 90.56 129 SER B CA 1
ATOM 2815 C C . SER B 1 129 ? 17.75 52.75 9.414 1 90.56 129 SER B C 1
ATOM 2817 O O . SER B 1 129 ? 18.188 53.125 10.5 1 90.56 129 SER B O 1
ATOM 2819 N N . CYS B 1 130 ? 16.875 51.781 9.242 1 90.12 130 CYS B N 1
ATOM 2820 C CA . CYS B 1 130 ? 16.469 50.906 10.328 1 90.12 130 CYS B CA 1
ATOM 2821 C C . CYS B 1 130 ? 16.547 49.438 9.906 1 90.12 130 CYS B C 1
ATOM 2823 O O . CYS B 1 130 ? 16.125 49.094 8.797 1 90.12 130 CYS B O 1
ATOM 2825 N N . THR B 1 131 ? 17.156 48.688 10.766 1 93.19 131 THR B N 1
ATOM 2826 C CA . THR B 1 131 ? 17.188 47.25 10.5 1 93.19 131 THR B CA 1
ATOM 2827 C C . THR B 1 131 ? 16.156 46.5 11.352 1 93.19 131 THR B C 1
ATOM 2829 O O . THR B 1 131 ? 16.172 46.594 12.578 1 93.19 131 THR B O 1
ATOM 2832 N N . LEU B 1 132 ? 15.344 45.781 10.648 1 93.81 132 LEU B N 1
ATOM 2833 C CA . LEU B 1 132 ? 14.297 45 11.297 1 93.81 132 LEU B CA 1
ATOM 2834 C C . LEU B 1 132 ? 14.664 43.531 11.328 1 93.81 132 LEU B C 1
ATOM 2836 O O . LEU B 1 132 ? 15.25 43 10.375 1 93.81 132 LEU B O 1
ATOM 2840 N N . GLN B 1 133 ? 14.297 42.906 12.391 1 95.25 133 GLN B N 1
ATOM 2841 C CA . GLN B 1 133 ? 14.508 41.469 12.547 1 95.25 133 GLN B CA 1
ATOM 2842 C C . GLN B 1 133 ? 13.18 40.719 12.703 1 95.25 133 GLN B C 1
ATOM 2844 O O . GLN B 1 133 ? 12.367 41.062 13.562 1 95.25 133 GLN B O 1
ATOM 2849 N N . CYS B 1 134 ? 12.961 39.844 11.875 1 96.19 134 CYS B N 1
ATOM 2850 C CA . CYS B 1 134 ? 11.812 38.969 11.969 1 96.19 134 CYS B CA 1
ATOM 2851 C C . CYS B 1 134 ? 12.242 37.562 12.422 1 96.19 134 CYS B C 1
ATOM 2853 O O . CYS B 1 134 ? 13.141 36.969 11.82 1 96.19 134 CYS B O 1
ATOM 2855 N N . SER B 1 135 ? 11.633 37.094 13.477 1 95.88 135 SER B N 1
ATOM 2856 C CA . SER B 1 135 ? 12 35.781 14.016 1 95.88 135 SER B CA 1
ATOM 2857 C C . SER B 1 135 ? 10.773 34.906 14.25 1 95.88 135 SER B C 1
ATOM 2859 O O . SER B 1 135 ? 9.68 35.438 14.484 1 95.88 135 SER B O 1
ATOM 2861 N N . VAL B 1 136 ? 10.969 33.625 14.078 1 95.12 136 VAL B N 1
ATOM 2862 C CA . VAL B 1 136 ? 9.891 32.656 14.281 1 95.12 136 VAL B CA 1
ATOM 2863 C C . VAL B 1 136 ? 10.43 31.406 14.961 1 95.12 136 VAL B C 1
ATOM 2865 O O . VAL B 1 136 ? 11.625 31.125 14.891 1 95.12 136 VAL B O 1
ATOM 2868 N N . ASN B 1 137 ? 9.555 30.75 15.68 1 92.25 137 ASN B N 1
ATOM 2869 C CA . ASN B 1 137 ? 9.953 29.453 16.219 1 92.25 137 ASN B CA 1
ATOM 2870 C C . ASN B 1 137 ? 10.211 28.438 15.102 1 92.25 137 ASN B C 1
ATOM 2872 O O . ASN B 1 137 ? 9.484 28.422 14.102 1 92.25 137 ASN B O 1
ATOM 2876 N N . HIS B 1 138 ? 11.18 27.625 15.273 1 84.31 138 HIS B N 1
ATOM 2877 C CA . HIS B 1 138 ? 11.516 26.641 14.258 1 84.31 138 HIS B CA 1
ATOM 2878 C C . HIS B 1 138 ? 10.469 25.531 14.188 1 84.31 138 HIS B C 1
ATOM 2880 O O . HIS B 1 138 ? 10.07 24.984 15.219 1 84.31 138 HIS B O 1
ATOM 2886 N N . THR B 1 139 ? 9.945 25.359 13.062 1 84.25 139 THR B N 1
ATOM 2887 C CA . THR B 1 139 ? 9.094 24.234 12.742 1 84.25 139 THR B CA 1
ATOM 2888 C C . THR B 1 139 ? 9.5 23.609 11.414 1 84.25 139 THR B C 1
ATOM 2890 O O . THR B 1 139 ? 10.273 24.188 10.656 1 84.25 139 THR B O 1
ATOM 2893 N N . GLU B 1 140 ? 9.102 22.438 11.172 1 86.5 140 GLU B N 1
ATOM 2894 C CA . GLU B 1 140 ? 9.477 21.734 9.945 1 86.5 140 GLU B CA 1
ATOM 2895 C C . GLU B 1 140 ? 8.977 22.484 8.711 1 86.5 140 GLU B C 1
ATOM 2897 O O . GLU B 1 140 ? 7.84 22.969 8.695 1 86.5 140 GLU B O 1
ATOM 2902 N N . GLN B 1 141 ? 9.953 22.609 7.789 1 92.44 141 GLN B N 1
ATOM 2903 C CA . GLN B 1 141 ? 9.664 23.156 6.469 1 92.44 141 GLN B CA 1
ATOM 2904 C C . GLN B 1 141 ? 9.07 24.562 6.578 1 92.44 141 GLN B C 1
ATOM 2906 O O . GLN B 1 141 ? 8.102 24.891 5.883 1 92.44 141 GLN B O 1
ATOM 2911 N N . ILE B 1 142 ? 9.469 25.391 7.426 1 93.56 142 ILE B N 1
ATOM 2912 C CA . ILE B 1 142 ? 8.992 26.766 7.559 1 93.56 142 ILE B CA 1
ATOM 2913 C C . ILE B 1 142 ? 9.734 27.672 6.582 1 93.56 142 ILE B C 1
ATOM 2915 O O . ILE B 1 142 ? 10.938 27.5 6.355 1 93.56 142 ILE B O 1
ATOM 2919 N N . THR B 1 143 ? 9.062 28.562 5.953 1 95.88 143 THR B N 1
ATOM 2920 C CA . THR B 1 143 ? 9.633 29.625 5.137 1 95.88 143 THR B CA 1
ATOM 2921 C C . THR B 1 143 ? 9.336 31 5.746 1 95.88 143 THR B C 1
ATOM 2923 O O . THR B 1 143 ? 8.18 31.312 6.055 1 95.88 143 THR B O 1
ATOM 2926 N N . LEU B 1 144 ? 10.391 31.75 6 1 96.81 144 LEU B N 1
ATOM 2927 C CA . LEU B 1 144 ? 10.266 33.125 6.496 1 96.81 144 LEU B CA 1
ATOM 2928 C C . LEU B 1 144 ? 10.531 34.125 5.387 1 96.81 144 LEU B C 1
ATOM 2930 O O . LEU B 1 144 ? 11.523 34 4.656 1 96.81 144 LEU B O 1
ATOM 2934 N N . SER B 1 145 ? 9.578 35.125 5.238 1 97.5 145 SER B N 1
ATOM 2935 C CA . SER B 1 145 ? 9.727 36.062 4.125 1 97.5 145 SER B CA 1
ATOM 2936 C C . SER B 1 145 ? 9.375 37.469 4.547 1 97.5 145 SER B C 1
ATOM 2938 O O . SER B 1 145 ? 8.461 37.688 5.348 1 97.5 145 SER B O 1
ATOM 2940 N N . TRP B 1 146 ? 10.109 38.469 3.951 1 97.81 146 TRP B N 1
ATOM 2941 C CA . TRP B 1 146 ? 9.773 39.906 4.031 1 97.81 146 TRP B CA 1
ATOM 2942 C C . TRP B 1 146 ? 9.094 40.375 2.75 1 97.81 146 TRP B C 1
ATOM 2944 O O . TRP B 1 146 ? 9.539 40.031 1.646 1 97.81 146 TRP B O 1
ATOM 2954 N N . PHE B 1 147 ? 8.102 41.062 2.977 1 97.62 147 PHE B N 1
ATOM 2955 C CA . PHE B 1 147 ? 7.406 41.688 1.851 1 97.62 147 PHE B CA 1
ATOM 2956 C C . PHE B 1 147 ? 7.395 43.188 1.99 1 97.62 147 PHE B C 1
ATOM 2958 O O . PHE B 1 147 ? 7.227 43.719 3.092 1 97.62 147 PHE B O 1
ATOM 2965 N N . ARG B 1 148 ? 7.551 43.875 0.913 1 96.31 148 ARG B N 1
ATOM 2966 C CA . ARG B 1 148 ? 7.242 45.281 0.727 1 96.31 148 ARG B CA 1
ATOM 2967 C C . ARG B 1 148 ? 6.055 45.469 -0.213 1 96.31 148 ARG B C 1
ATOM 2969 O O . ARG B 1 148 ? 6.184 45.281 -1.425 1 96.31 148 ARG B O 1
ATOM 2976 N N . GLY B 1 149 ? 4.961 45.781 0.423 1 93.94 149 GLY B N 1
ATOM 2977 C CA . GLY B 1 149 ? 3.748 45.625 -0.37 1 93.94 149 GLY B CA 1
ATOM 2978 C C . GLY B 1 149 ? 3.473 44.219 -0.786 1 93.94 149 GLY B C 1
ATOM 2979 O O . GLY B 1 149 ? 3.414 43.312 0.058 1 93.94 149 GLY B O 1
ATOM 2980 N N . ASP B 1 150 ? 3.355 43.969 -2.035 1 93.38 150 ASP B N 1
ATOM 2981 C CA . ASP B 1 150 ? 3.053 42.625 -2.52 1 93.38 150 ASP B CA 1
ATOM 2982 C C . ASP B 1 150 ? 4.301 41.969 -3.096 1 93.38 150 ASP B C 1
ATOM 2984 O O . ASP B 1 150 ? 4.242 40.812 -3.551 1 93.38 150 ASP B O 1
ATOM 2988 N N . GLN B 1 151 ? 5.418 42.688 -2.914 1 95.56 151 GLN B N 1
ATOM 2989 C CA . GLN B 1 151 ? 6.652 42.156 -3.486 1 95.56 151 GLN B CA 1
ATOM 2990 C C . GLN B 1 151 ? 7.523 41.5 -2.414 1 95.56 151 GLN B C 1
ATOM 2992 O O . GLN B 1 151 ? 7.719 42.062 -1.339 1 95.56 151 GLN B O 1
ATOM 2997 N N . THR B 1 152 ? 7.941 40.406 -2.709 1 96.81 152 THR B N 1
ATOM 2998 C CA . THR B 1 152 ? 8.867 39.719 -1.799 1 96.81 152 THR B CA 1
ATOM 2999 C C . THR B 1 152 ? 10.227 40.406 -1.821 1 96.81 152 THR B C 1
ATOM 3001 O O . THR B 1 152 ? 10.805 40.625 -2.891 1 96.81 152 THR B O 1
ATOM 3004 N N . VAL B 1 153 ? 10.711 40.719 -0.703 1 96.56 153 VAL B N 1
ATOM 3005 C CA . VAL B 1 153 ? 12 41.406 -0.556 1 96.56 153 VAL B CA 1
ATOM 3006 C C . VAL B 1 153 ? 13.094 40.375 -0.265 1 96.56 153 VAL B C 1
ATOM 3008 O O . VAL B 1 153 ? 14.188 40.438 -0.82 1 96.56 153 VAL B O 1
ATOM 3011 N N . ASP B 1 154 ? 12.805 39.5 0.661 1 96.31 154 ASP B N 1
ATOM 3012 C CA . ASP B 1 154 ? 13.727 38.438 1.079 1 96.31 154 ASP B CA 1
ATOM 3013 C C . ASP B 1 154 ? 12.961 37.25 1.604 1 96.31 154 ASP B C 1
ATOM 3015 O O . ASP B 1 154 ? 11.828 37.375 2.066 1 96.31 154 ASP B O 1
ATOM 3019 N N . SER B 1 155 ? 13.555 36.094 1.394 1 97.19 155 SER B N 1
ATOM 3020 C CA . SER B 1 155 ? 12.93 34.875 1.87 1 97.19 155 SER B CA 1
ATOM 3021 C C . SER B 1 155 ? 13.977 33.812 2.252 1 97.19 155 SER B C 1
ATOM 3023 O O . SER B 1 155 ? 15.062 33.781 1.672 1 97.19 155 SER B O 1
ATOM 3025 N N . SER B 1 156 ? 13.648 33.094 3.289 1 95.69 156 SER B N 1
ATOM 3026 C CA . SER B 1 156 ? 14.531 32.031 3.727 1 95.69 156 SER B CA 1
ATOM 3027 C C . SER B 1 156 ? 13.734 30.781 4.141 1 95.69 156 SER B C 1
ATOM 3029 O O . SER B 1 156 ? 12.734 30.891 4.855 1 95.69 156 SER B O 1
ATOM 3031 N N . ARG B 1 157 ? 14.164 29.531 3.787 1 92.19 157 ARG B N 1
ATOM 3032 C CA . ARG B 1 157 ? 13.531 28.266 4.152 1 92.19 157 ARG B CA 1
ATOM 3033 C C . ARG B 1 157 ? 14.305 27.578 5.273 1 92.19 157 ARG B C 1
ATOM 3035 O O . ARG B 1 157 ? 13.867 26.547 5.797 1 92.19 157 ARG B O 1
ATOM 3042 N N . THR B 1 158 ? 15.383 28.188 5.699 1 87.94 158 THR B N 1
ATOM 3043 C CA . THR B 1 158 ? 16.266 27.547 6.672 1 87.94 158 THR B CA 1
ATOM 3044 C C . THR B 1 158 ? 16.406 28.406 7.922 1 87.94 158 THR B C 1
ATOM 3046 O O . THR B 1 158 ? 16.547 27.875 9.031 1 87.94 158 THR B O 1
ATOM 3049 N N . SER B 1 159 ? 16.281 29.656 7.723 1 88.5 159 SER B N 1
ATOM 3050 C CA . SER B 1 159 ? 16.562 30.562 8.836 1 88.5 159 SER B CA 1
ATOM 3051 C C . SER B 1 159 ? 15.297 30.844 9.648 1 88.5 159 SER B C 1
ATOM 3053 O O . SER B 1 159 ? 14.203 30.953 9.086 1 88.5 159 SER B O 1
ATOM 3055 N N . THR B 1 160 ? 15.602 30.922 10.977 1 92.94 160 THR B N 1
ATOM 3056 C CA . THR B 1 160 ? 14.516 31.328 11.859 1 92.94 160 THR B CA 1
ATOM 3057 C C . THR B 1 160 ? 14.539 32.812 12.109 1 92.94 160 THR B C 1
ATOM 3059 O O . THR B 1 160 ? 13.664 33.375 12.781 1 92.94 160 THR B O 1
ATOM 3062 N N . VAL B 1 161 ? 15.531 33.438 11.578 1 95.69 161 VAL B N 1
ATOM 3063 C CA . VAL B 1 161 ? 15.656 34.875 11.719 1 95.69 161 VAL B CA 1
ATOM 3064 C C . VAL B 1 161 ? 15.977 35.5 10.359 1 95.69 161 VAL B C 1
ATOM 3066 O O . VAL B 1 161 ? 16.844 35 9.633 1 95.69 161 VAL B O 1
ATOM 3069 N N . LEU B 1 162 ? 15.266 36.5 10.016 1 96.5 162 LEU B N 1
ATOM 3070 C CA . LEU B 1 162 ? 15.492 37.219 8.758 1 96.5 162 LEU B CA 1
ATOM 3071 C C . LEU B 1 162 ? 15.562 38.719 8.984 1 96.5 162 LEU B C 1
ATOM 3073 O O . LEU B 1 162 ? 14.672 39.281 9.602 1 96.5 162 LEU B O 1
ATOM 3077 N N . LEU B 1 163 ? 16.609 39.281 8.469 1 96.25 163 LEU B N 1
ATOM 3078 C CA . LEU B 1 163 ? 16.828 40.719 8.641 1 96.25 163 LEU B CA 1
ATOM 3079 C C . LEU B 1 163 ? 16.359 41.5 7.41 1 96.25 163 LEU B C 1
ATOM 3081 O O . LEU B 1 163 ? 16.406 40.969 6.293 1 96.25 163 LEU B O 1
ATOM 3085 N N . LEU B 1 164 ? 15.898 42.688 7.656 1 95.69 164 LEU B N 1
ATOM 3086 C CA . LEU B 1 164 ? 15.539 43.625 6.594 1 95.69 164 LEU B CA 1
ATOM 3087 C C . LEU B 1 164 ? 16.031 45.031 6.922 1 95.69 164 LEU B C 1
ATOM 3089 O O . LEU B 1 164 ? 15.688 45.562 7.973 1 95.69 164 LEU B O 1
ATOM 3093 N N . ASN B 1 165 ? 16.797 45.5 6.051 1 94.94 165 ASN B N 1
ATOM 3094 C CA . ASN B 1 165 ? 17.25 46.906 6.191 1 94.94 165 ASN B CA 1
ATOM 3095 C C . ASN B 1 165 ? 16.344 47.844 5.414 1 94.94 165 ASN B C 1
ATOM 3097 O O . ASN B 1 165 ? 16.156 47.688 4.207 1 94.94 165 ASN B O 1
ATOM 3101 N N . VAL B 1 166 ? 15.852 48.875 6.133 1 94.56 166 VAL B N 1
ATOM 3102 C CA . VAL B 1 166 ? 14.93 49.812 5.516 1 94.56 166 VAL B CA 1
ATOM 3103 C C . VAL B 1 166 ? 15.523 51.219 5.59 1 94.56 166 VAL B C 1
ATOM 3105 O O . VAL B 1 166 ? 15.875 51.719 6.672 1 94.56 166 VAL B O 1
ATOM 3108 N N . GLN B 1 167 ? 15.555 51.812 4.434 1 93.31 167 GLN B N 1
ATOM 3109 C CA . GLN B 1 167 ? 16.016 53.188 4.387 1 93.31 167 GLN B CA 1
ATOM 3110 C C . GLN B 1 167 ? 14.898 54.156 4.801 1 93.31 167 GLN B C 1
ATOM 3112 O O . GLN B 1 167 ? 13.719 53.875 4.582 1 93.31 167 GLN B O 1
ATOM 3117 N N . ARG B 1 168 ? 15.336 55.312 5.266 1 89.44 168 ARG B N 1
ATOM 3118 C CA . ARG B 1 168 ? 14.398 56.312 5.785 1 89.44 168 ARG B CA 1
ATOM 3119 C C . ARG B 1 168 ? 13.367 56.688 4.73 1 89.44 168 ARG B C 1
ATOM 3121 O O . ARG B 1 168 ? 12.188 56.875 5.039 1 89.44 168 ARG B O 1
ATOM 3128 N N . ARG B 1 169 ? 13.688 56.781 3.521 1 91.62 169 ARG B N 1
ATOM 3129 C CA . ARG B 1 169 ? 12.789 57.188 2.447 1 91.62 169 ARG B CA 1
ATOM 3130 C C . ARG B 1 169 ? 11.68 56.156 2.244 1 91.62 169 ARG B C 1
ATOM 3132 O O . ARG B 1 169 ? 10.625 56.469 1.688 1 91.62 169 ARG B O 1
ATOM 3139 N N . ASP B 1 170 ? 11.945 55 2.768 1 92.81 170 ASP B N 1
ATOM 3140 C CA . ASP B 1 170 ? 11 53.906 2.531 1 92.81 170 ASP B CA 1
ATOM 3141 C C . ASP B 1 170 ? 10.227 53.594 3.801 1 92.81 170 ASP B C 1
ATOM 3143 O O . ASP B 1 170 ? 9.516 52.562 3.854 1 92.81 170 ASP B O 1
ATOM 3147 N N . TYR B 1 171 ? 10.297 54.344 4.793 1 89.44 171 TYR B N 1
ATOM 3148 C CA . TYR B 1 171 ? 9.695 54.031 6.086 1 89.44 171 TYR B CA 1
ATOM 3149 C C . TYR B 1 171 ? 8.172 54.031 5.988 1 89.44 171 TYR B C 1
ATOM 3151 O O . TYR B 1 171 ? 7.5 53.406 6.812 1 89.44 171 TYR B O 1
ATOM 3159 N N . THR B 1 172 ? 7.617 54.719 5.113 1 89.44 172 THR B N 1
ATOM 3160 C CA . THR B 1 172 ? 6.168 54.844 5.016 1 89.44 172 THR B CA 1
ATOM 3161 C C . THR B 1 172 ? 5.566 53.656 4.258 1 89.44 172 THR B C 1
ATOM 3163 O O . THR B 1 172 ? 4.348 53.469 4.25 1 89.44 172 THR B O 1
ATOM 3166 N N . ASP B 1 173 ? 6.422 52.938 3.646 1 92.62 173 ASP B N 1
ATOM 3167 C CA . ASP B 1 173 ? 5.922 51.781 2.918 1 92.62 173 ASP B CA 1
ATOM 3168 C C . ASP B 1 173 ? 5.395 50.688 3.877 1 92.62 173 ASP B C 1
ATOM 3170 O O . ASP B 1 173 ? 5.707 50.719 5.07 1 92.62 173 ASP B O 1
ATOM 3174 N N . GLN B 1 174 ? 4.531 49.906 3.334 1 94.38 174 GLN B N 1
ATOM 3175 C CA . GLN B 1 174 ? 3.998 48.812 4.129 1 94.38 174 GLN B CA 1
ATOM 3176 C C . GLN B 1 174 ? 4.906 47.594 4.043 1 94.38 174 GLN B C 1
ATOM 3178 O O . GLN B 1 174 ? 5.25 47.125 2.947 1 94.38 174 GLN B O 1
ATOM 3183 N N . TYR B 1 175 ? 5.258 47.125 5.18 1 96.31 175 TYR B N 1
ATOM 3184 C CA . TYR B 1 175 ? 6.074 45.938 5.246 1 96.31 175 TYR B CA 1
ATOM 3185 C C . TYR B 1 175 ? 5.363 44.812 6.023 1 96.31 175 TYR B C 1
ATOM 3187 O O . TYR B 1 175 ? 4.609 45.094 6.957 1 96.31 175 TYR B O 1
ATOM 3195 N N . LYS B 1 176 ? 5.594 43.594 5.578 1 97.44 176 LYS B N 1
ATOM 3196 C CA . LYS B 1 176 ? 5.051 42.438 6.301 1 97.44 176 LYS B CA 1
ATOM 3197 C C . LYS B 1 176 ? 6.074 41.312 6.398 1 97.44 176 LYS B C 1
ATOM 3199 O O . LYS B 1 176 ? 6.859 41.125 5.469 1 97.44 176 LYS B O 1
ATOM 3204 N N . CYS B 1 177 ? 6.066 40.688 7.48 1 97.44 177 CYS B N 1
ATOM 3205 C CA . CYS B 1 177 ? 6.809 39.438 7.664 1 97.44 177 CYS B CA 1
ATOM 3206 C C . CYS B 1 177 ? 5.863 38.25 7.707 1 97.44 177 CYS B C 1
ATOM 3208 O O . CYS B 1 177 ? 4.898 38.25 8.469 1 97.44 177 CYS B O 1
ATOM 3210 N N . VAL B 1 178 ? 6.152 37.281 6.844 1 97.12 178 VAL B N 1
ATOM 3211 C CA . VAL B 1 178 ? 5.266 36.125 6.707 1 97.12 178 VAL B CA 1
ATOM 3212 C C . VAL B 1 178 ? 6.023 34.844 7.039 1 97.12 178 VAL B C 1
ATOM 3214 O O . VAL B 1 178 ? 7.086 34.562 6.469 1 97.12 178 VAL B O 1
ATOM 3217 N N . ALA B 1 179 ? 5.527 34.094 8 1 96.75 179 ALA B N 1
ATOM 3218 C CA . ALA B 1 179 ? 5.953 32.719 8.242 1 96.75 179 ALA B CA 1
ATOM 3219 C C . ALA B 1 179 ? 4.945 31.734 7.676 1 96.75 179 ALA B C 1
ATOM 3221 O O . ALA B 1 179 ? 3.742 31.844 7.922 1 96.75 179 ALA B O 1
ATOM 3222 N N . GLN B 1 180 ? 5.508 30.75 6.914 1 96.25 180 GLN B N 1
ATOM 3223 C CA . GLN B 1 180 ? 4.527 29.859 6.309 1 96.25 180 GLN B CA 1
ATOM 3224 C C . GLN B 1 180 ? 5.105 28.469 6.117 1 96.25 180 GLN B C 1
ATOM 3226 O O . GLN B 1 180 ? 6.324 28.297 6.031 1 96.25 180 GLN B O 1
ATOM 3231 N N . ASN B 1 181 ? 4.266 27.469 6.16 1 95.12 181 ASN B N 1
ATOM 3232 C CA . ASN B 1 181 ? 4.496 26.109 5.656 1 95.12 181 ASN B CA 1
ATOM 3233 C C . ASN B 1 181 ? 3.379 25.672 4.723 1 95.12 181 ASN B C 1
ATOM 3235 O O . ASN B 1 181 ? 2.471 26.438 4.418 1 95.12 181 ASN B O 1
ATOM 3239 N N . PRO B 1 182 ? 3.471 24.5 4.117 1 95.56 182 PRO B N 1
ATOM 3240 C CA . PRO B 1 182 ? 2.488 24.125 3.096 1 95.56 182 PRO B CA 1
ATOM 3241 C C . PRO B 1 182 ? 1.057 24.125 3.627 1 95.56 182 PRO B C 1
ATOM 3243 O O . PRO B 1 182 ? 0.104 24.172 2.846 1 95.56 182 PRO B O 1
ATOM 3246 N N . ALA B 1 183 ? 0.844 24.094 4.914 1 95.94 183 ALA B N 1
ATOM 3247 C CA . ALA B 1 183 ? -0.497 23.922 5.465 1 95.94 183 ALA B CA 1
ATOM 3248 C C . ALA B 1 183 ? -0.943 25.172 6.223 1 95.94 183 ALA B C 1
ATOM 3250 O O . ALA B 1 183 ? -2.129 25.328 6.527 1 95.94 183 ALA B O 1
ATOM 3251 N N . ASP B 1 184 ? -0.027 26.062 6.562 1 96.06 184 ASP B N 1
ATOM 3252 C CA . ASP B 1 184 ? -0.35 27.172 7.457 1 96.06 184 ASP B CA 1
ATOM 3253 C C . ASP B 1 184 ? 0.52 28.391 7.156 1 96.06 184 ASP B C 1
ATOM 3255 O O . ASP B 1 184 ? 1.627 28.25 6.629 1 96.06 184 ASP B O 1
ATOM 3259 N N . ASN B 1 185 ? -0.033 29.562 7.461 1 96.56 185 ASN B N 1
ATOM 3260 C CA . ASN B 1 185 ? 0.752 30.781 7.363 1 96.56 185 ASN B CA 1
ATOM 3261 C C . ASN B 1 185 ? 0.274 31.844 8.359 1 96.56 185 ASN B C 1
ATOM 3263 O O . ASN B 1 185 ? -0.909 31.891 8.703 1 96.56 185 ASN B O 1
ATOM 3267 N N . LYS B 1 186 ? 1.242 32.594 8.898 1 97.25 186 LYS B N 1
ATOM 3268 C CA . LYS B 1 186 ? 1 33.719 9.789 1 97.25 186 LYS B CA 1
ATOM 3269 C C . LYS B 1 186 ? 1.73 34.969 9.297 1 97.25 186 LYS B C 1
ATOM 3271 O O . LYS B 1 186 ? 2.867 34.875 8.828 1 97.25 186 LYS B O 1
ATOM 3276 N N . THR B 1 187 ? 1.051 36.062 9.383 1 97.25 187 THR B N 1
ATOM 3277 C CA . THR B 1 187 ? 1.591 37.312 8.867 1 97.25 187 THR B CA 1
ATOM 3278 C C . THR B 1 187 ? 1.587 38.406 9.953 1 97.25 187 THR B C 1
ATOM 3280 O O . THR B 1 187 ? 0.634 38.5 10.727 1 97.25 187 THR B O 1
ATOM 3283 N N . VAL B 1 188 ? 2.67 39.188 10.008 1 96.75 188 VAL B N 1
ATOM 3284 C CA . VAL B 1 188 ? 2.732 40.375 10.859 1 96.75 188 VAL B CA 1
ATOM 3285 C C . VAL B 1 188 ? 3.012 41.625 10.016 1 96.75 188 VAL B C 1
ATOM 3287 O O . VAL B 1 188 ? 3.973 41.656 9.242 1 96.75 188 VAL B O 1
ATOM 3290 N N . ILE B 1 189 ? 2.156 42.531 10.141 1 95.62 189 ILE B N 1
ATOM 3291 C CA . ILE B 1 189 ? 2.363 43.812 9.453 1 95.62 189 ILE B CA 1
ATOM 3292 C C . ILE B 1 189 ? 3.184 44.75 10.344 1 95.62 189 ILE B C 1
ATOM 3294 O O . ILE B 1 189 ? 2.91 44.875 11.539 1 95.62 189 ILE B O 1
ATOM 3298 N N . VAL B 1 190 ? 4.082 45.375 9.742 1 92.44 190 VAL B N 1
ATOM 3299 C CA . VAL B 1 190 ? 5.043 46.125 10.531 1 92.44 190 VAL B CA 1
ATOM 3300 C C . VAL B 1 190 ? 4.941 47.625 10.172 1 92.44 190 VAL B C 1
ATOM 3302 O O . VAL B 1 190 ? 4.836 47.969 9 1 92.44 190 VAL B O 1
ATOM 3305 N N . ASN B 1 191 ? 4.895 48.344 11.211 1 87.81 191 ASN B N 1
ATOM 3306 C CA . ASN B 1 191 ? 5.133 49.781 11.109 1 87.81 191 ASN B CA 1
ATOM 3307 C C . ASN B 1 191 ? 6.562 50.125 11.5 1 87.81 191 ASN B C 1
ATOM 3309 O O . ASN B 1 191 ? 6.918 50.094 12.68 1 87.81 191 ASN B O 1
ATOM 3313 N N . VAL B 1 192 ? 7.332 50.594 10.562 1 87.25 192 VAL B N 1
ATOM 3314 C CA . VAL B 1 192 ? 8.766 50.781 10.766 1 87.25 192 VAL B CA 1
ATOM 3315 C C . VAL B 1 192 ? 9 51.906 11.766 1 87.25 192 VAL B C 1
ATOM 3317 O O . VAL B 1 192 ? 9.93 51.844 12.578 1 87.25 192 VAL B O 1
ATOM 3320 N N . THR B 1 193 ? 8.18 52.906 11.734 1 81 193 THR B N 1
ATOM 3321 C CA . THR B 1 193 ? 8.367 54.062 12.602 1 81 193 THR B CA 1
ATOM 3322 C C . THR B 1 193 ? 8.148 53.688 14.062 1 81 193 THR B C 1
ATOM 3324 O O . THR B 1 193 ? 8.836 54.188 14.953 1 81 193 THR B O 1
ATOM 3327 N N . THR B 1 194 ? 7.281 52.844 14.32 1 75.31 194 THR B N 1
ATOM 3328 C CA . THR B 1 194 ? 6.969 52.438 15.688 1 75.31 194 THR B CA 1
ATOM 3329 C C . THR B 1 194 ? 8.008 51.469 16.203 1 75.31 194 THR B C 1
ATOM 3331 O O . THR B 1 194 ? 8.406 51.531 17.375 1 75.31 194 THR B O 1
ATOM 3334 N N . VAL B 1 195 ? 8.508 50.625 15.422 1 70 195 VAL B N 1
ATOM 3335 C CA . VAL B 1 195 ? 9.453 49.594 15.859 1 70 195 VAL B CA 1
ATOM 3336 C C . VAL B 1 195 ? 10.844 50.219 16 1 70 195 VAL B C 1
ATOM 3338 O O . VAL B 1 195 ? 11.594 49.875 16.922 1 70 195 VAL B O 1
ATOM 3341 N N . GLY B 1 196 ? 11.242 51.094 15.188 1 61.78 196 GLY B N 1
ATOM 3342 C CA . GLY B 1 196 ? 12.516 51.781 15.242 1 61.78 196 GLY B CA 1
ATOM 3343 C C . GLY B 1 196 ? 12.625 52.75 16.391 1 61.78 196 GLY B C 1
ATOM 3344 O O . GLY B 1 196 ? 13.695 52.938 16.969 1 61.78 196 GLY B O 1
ATOM 3345 N N . ARG B 1 197 ? 11.602 53.438 16.719 1 59.94 197 ARG B N 1
ATOM 3346 C CA . ARG B 1 197 ? 11.617 54.469 17.75 1 59.94 197 ARG B CA 1
ATOM 3347 C C . ARG B 1 197 ? 11.867 53.875 19.125 1 59.94 197 ARG B C 1
ATOM 3349 O O . ARG B 1 197 ? 12.477 54.5 20 1 59.94 197 ARG B O 1
ATOM 3356 N N . PHE B 1 198 ? 11.398 52.656 19.234 1 54.69 198 PHE B N 1
ATOM 3357 C CA . PHE B 1 198 ? 11.5 52.094 20.578 1 54.69 198 PHE B CA 1
ATOM 3358 C C . PHE B 1 198 ? 12.961 51.875 20.953 1 54.69 198 PHE B C 1
ATOM 3360 O O . PHE B 1 198 ? 13.273 51.719 22.141 1 54.69 198 PHE B O 1
ATOM 3367 N N . LEU B 1 199 ? 13.734 51.906 19.891 1 52.03 199 LEU B N 1
ATOM 3368 C CA . LEU B 1 199 ? 15.125 51.844 20.312 1 52.03 199 LEU B CA 1
ATOM 3369 C C . LEU B 1 199 ? 15.641 53.188 20.75 1 52.03 199 LEU B C 1
ATOM 3371 O O . LEU B 1 199 ? 16.828 53.344 21.047 1 52.03 199 LEU B O 1
ATOM 3375 N N . LEU B 1 200 ? 14.875 54.219 20.578 1 49.03 200 LEU B N 1
ATOM 3376 C CA . LEU B 1 200 ? 15.453 55.469 21.031 1 49.03 200 LEU B CA 1
ATOM 3377 C C . LEU B 1 200 ? 15.898 55.344 22.484 1 49.03 200 LEU B C 1
ATOM 3379 O O . LEU B 1 200 ? 15.18 54.781 23.328 1 49.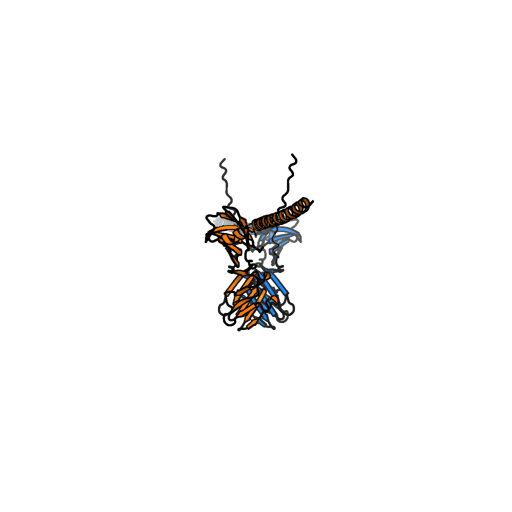03 200 LEU B O 1
ATOM 3383 N N . PRO B 1 201 ? 17.203 55.656 22.781 1 50.62 201 PRO B N 1
ATOM 3384 C CA . PRO B 1 201 ? 18.094 55.375 23.906 1 50.62 201 PRO B CA 1
ATOM 3385 C C . PRO B 1 201 ? 17.5 55.812 25.25 1 50.62 201 PRO B C 1
ATOM 3387 O O . PRO B 1 201 ? 17.078 56.938 25.406 1 50.62 201 PRO B O 1
ATOM 3390 N N . LEU B 1 202 ? 17.078 54.875 26.031 1 52.56 202 LEU B N 1
ATOM 3391 C CA . LEU B 1 202 ? 17.156 55.062 27.484 1 52.56 202 LEU B CA 1
ATOM 3392 C C . LEU B 1 202 ? 18.359 55.938 27.844 1 52.56 202 LEU B C 1
ATOM 3394 O O . LEU B 1 202 ? 18.422 56.469 28.953 1 52.56 202 LEU B O 1
ATOM 3398 N N . THR B 1 203 ? 19.219 56.062 26.891 1 57.03 203 THR B N 1
ATOM 3399 C CA . THR B 1 203 ? 20.406 56.875 27.172 1 57.03 203 THR B CA 1
ATOM 3400 C C . THR B 1 203 ? 20.031 58.344 27.281 1 57.03 203 THR B C 1
ATOM 3402 O O . THR B 1 203 ? 20.594 59.062 28.109 1 57.03 203 THR B O 1
ATOM 3405 N N . VAL B 1 204 ? 19.031 58.719 26.531 1 58.19 204 VAL B N 1
ATOM 3406 C CA . VAL B 1 204 ? 18.641 60.125 26.672 1 58.19 204 VAL B CA 1
ATOM 3407 C C . VAL B 1 204 ? 17.969 60.344 28.031 1 58.19 204 VAL B C 1
ATOM 3409 O O . VAL B 1 204 ? 18.234 61.344 28.703 1 58.19 204 VAL B O 1
ATOM 3412 N N . PHE B 1 205 ? 17.203 59.25 28.422 1 62.28 205 PHE B N 1
ATOM 3413 C CA . PHE B 1 205 ? 16.594 59.375 29.75 1 62.28 205 PHE B CA 1
ATOM 3414 C C . PHE B 1 205 ? 17.656 59.25 30.844 1 62.28 205 PHE B C 1
ATOM 3416 O O . PHE B 1 205 ? 17.594 59.938 31.859 1 62.28 205 PHE B O 1
ATOM 3423 N N . GLY B 1 206 ? 18.703 58.438 30.547 1 67.06 206 GLY B N 1
ATOM 3424 C CA . GLY B 1 206 ? 19.797 58.344 31.5 1 67.06 206 GLY B CA 1
ATOM 3425 C C . GLY B 1 206 ? 20.656 59.594 31.547 1 67.06 206 GLY B C 1
ATOM 3426 O O . GLY B 1 206 ? 21.031 60.062 32.625 1 67.06 206 GLY B O 1
ATOM 3427 N N . VAL B 1 207 ? 20.891 60.219 30.359 1 73.38 207 VAL B N 1
ATOM 3428 C CA . VAL B 1 207 ? 21.656 61.438 30.328 1 73.38 207 VAL B CA 1
ATOM 3429 C C . VAL B 1 207 ? 20.828 62.594 30.922 1 73.38 207 VAL B C 1
ATOM 3431 O O . VAL B 1 207 ? 21.359 63.406 31.688 1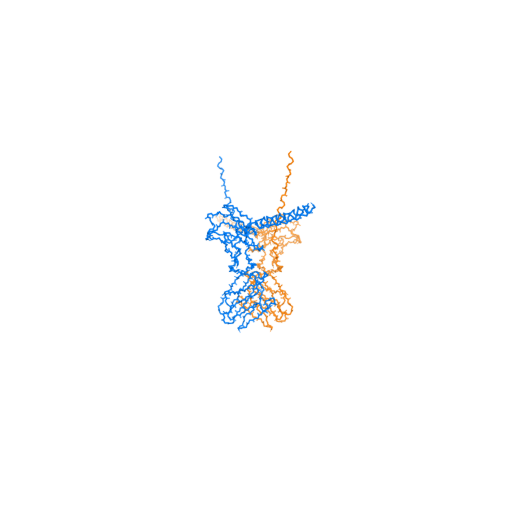 73.38 207 VAL B O 1
ATOM 3434 N N . ALA B 1 208 ? 19.547 62.562 30.719 1 75.12 208 ALA B N 1
ATOM 3435 C CA . ALA B 1 208 ? 18.688 63.594 31.312 1 75.12 208 ALA B CA 1
ATOM 3436 C C . ALA B 1 208 ? 18.578 63.438 32.812 1 75.12 208 ALA B C 1
ATOM 3438 O O . ALA B 1 208 ? 18.641 64.375 33.562 1 75.12 208 ALA B O 1
ATOM 3439 N N . LEU B 1 209 ? 18.672 62.188 33.219 1 79.25 209 LEU B N 1
ATOM 3440 C CA . LEU B 1 209 ? 18.656 61.906 34.656 1 79.25 209 LEU B CA 1
ATOM 3441 C C . LEU B 1 209 ? 20.016 62.25 35.281 1 79.25 209 LEU B C 1
ATOM 3443 O O . LEU B 1 209 ? 20.062 62.812 36.375 1 79.25 209 LEU B O 1
ATOM 3447 N N . ALA B 1 210 ? 21.078 62 34.5 1 81.56 210 ALA B N 1
ATOM 3448 C CA . ALA B 1 210 ? 22.406 62.312 35 1 81.56 210 ALA B CA 1
ATOM 3449 C C . ALA B 1 210 ? 22.625 63.812 35.062 1 81.56 210 ALA B C 1
ATOM 3451 O O . ALA B 1 210 ? 23.188 64.312 36.062 1 81.56 210 ALA B O 1
ATOM 3452 N N . VAL B 1 211 ? 22.172 64.562 34.156 1 81.88 211 VAL B N 1
ATOM 3453 C CA . VAL B 1 211 ? 22.281 66.062 34.156 1 81.88 211 VAL B CA 1
ATOM 3454 C C . VAL B 1 211 ? 21.391 66.625 35.281 1 81.88 211 VAL B C 1
ATOM 3456 O O . VAL B 1 211 ? 21.812 67.5 36 1 81.88 211 VAL B O 1
ATOM 3459 N N . TYR B 1 212 ? 20.266 66 35.531 1 82.44 212 TYR B N 1
ATOM 3460 C CA . TYR B 1 212 ? 19.344 66.438 36.562 1 82.44 212 TYR B CA 1
ATOM 3461 C C . TYR B 1 212 ? 19.953 66.188 37.969 1 82.44 212 TYR B C 1
ATOM 3463 O O . TYR B 1 212 ? 19.906 67.062 38.812 1 82.44 212 TYR B O 1
ATOM 3471 N N . VAL B 1 213 ? 20.688 65.062 38.125 1 85.25 213 VAL B N 1
ATOM 3472 C CA . VAL B 1 213 ? 21.328 64.75 39.406 1 85.25 213 VAL B CA 1
ATOM 3473 C C . VAL B 1 213 ? 22.547 65.625 39.625 1 85.25 213 VAL B C 1
ATOM 3475 O O . VAL B 1 213 ? 22.781 66.125 40.719 1 85.25 213 VAL B O 1
ATOM 3478 N N . SER B 1 214 ? 23.25 66.062 38.531 1 84.19 214 SER B N 1
ATOM 3479 C CA . SER B 1 214 ? 24.406 66.938 38.656 1 84.19 214 SER B CA 1
ATOM 3480 C C . SER B 1 214 ? 23.984 68.312 38.969 1 84.19 214 SER B C 1
ATOM 3482 O O . SER B 1 214 ? 24.625 69 39.812 1 84.19 214 SER B O 1
ATOM 3484 N N . VAL B 1 215 ? 22.859 68.75 38.469 1 85.25 215 VAL B N 1
ATOM 3485 C CA . VAL B 1 215 ? 22.359 70.125 38.75 1 85.25 215 VAL B CA 1
ATOM 3486 C C . VAL B 1 215 ? 21.844 70.188 40.156 1 85.25 215 VAL B C 1
ATOM 3488 O O . VAL B 1 215 ? 22.109 71.125 40.875 1 85.25 215 VAL B O 1
ATOM 3491 N N . LEU B 1 216 ? 21.344 69.062 40.688 1 84.25 216 LEU B N 1
ATOM 3492 C CA . LEU B 1 216 ? 20.875 69 42.062 1 84.25 216 LEU B CA 1
ATOM 3493 C C . LEU B 1 216 ? 22.047 69 43.031 1 84.25 216 LEU B C 1
ATOM 3495 O O . LEU B 1 216 ? 22.016 69.625 44.062 1 84.25 216 LEU B O 1
ATOM 3499 N N . HIS B 1 217 ? 23.141 68.25 42.594 1 85.75 217 HIS B N 1
ATOM 3500 C CA . HIS B 1 217 ? 24.344 68.25 43.406 1 85.75 217 HIS B CA 1
ATOM 3501 C C . HIS B 1 217 ? 25.031 69.562 43.469 1 85.75 217 HIS B C 1
ATOM 3503 O O . HIS B 1 217 ? 25.516 70 44.531 1 85.75 217 HIS B O 1
ATOM 3509 N N . LEU B 1 218 ? 25.047 70.375 42.438 1 83.88 218 LEU B N 1
ATOM 3510 C CA . LEU B 1 218 ? 25.656 71.688 42.375 1 83.88 218 LEU B CA 1
ATOM 3511 C C . LEU B 1 218 ? 24.844 72.688 43.188 1 83.88 218 LEU B C 1
ATOM 3513 O O . LEU B 1 218 ? 25.422 73.562 43.875 1 83.88 218 LEU B O 1
ATOM 3517 N N . LYS B 1 219 ? 23.609 72.5 43.25 1 84.75 219 LYS B N 1
ATOM 3518 C CA . LYS B 1 219 ? 22.75 73.438 44 1 84.75 219 LYS B CA 1
ATOM 3519 C C . LYS B 1 219 ? 22.891 73.188 45.5 1 84.75 219 LYS B C 1
ATOM 3521 O O . LYS B 1 219 ? 22.906 74.125 46.312 1 84.75 219 LYS B O 1
ATOM 3526 N N . THR B 1 220 ? 23.141 71.875 45.812 1 84.94 220 THR B N 1
ATOM 3527 C CA . THR B 1 220 ? 23.312 71.562 47.219 1 84.94 220 THR B CA 1
ATOM 3528 C C . THR B 1 220 ? 24.672 72 47.719 1 84.94 220 THR B C 1
ATOM 3530 O O . THR B 1 220 ? 24.797 72.5 48.844 1 84.94 220 THR B O 1
ATOM 3533 N N . GLU B 1 221 ? 25.734 72 46.812 1 83.5 221 GLU B N 1
ATOM 3534 C CA . GLU B 1 221 ? 27.062 72.438 47.219 1 83.5 221 GLU B CA 1
ATOM 3535 C C . GLU B 1 221 ? 27.141 73.938 47.312 1 83.5 221 GLU B C 1
ATOM 3537 O O . GLU B 1 221 ? 27.797 74.5 48.219 1 83.5 221 GLU B O 1
ATOM 3542 N N . ARG B 1 222 ? 26.484 74.75 46.562 1 82.25 222 ARG B N 1
ATOM 3543 C CA . ARG B 1 222 ? 26.453 76.188 46.625 1 82.25 222 ARG B CA 1
ATOM 3544 C C . ARG B 1 222 ? 25.719 76.688 47.875 1 82.25 222 ARG B C 1
ATOM 3546 O O . ARG B 1 222 ? 26.109 77.688 48.469 1 82.25 222 ARG B O 1
ATOM 3553 N N . LYS B 1 223 ? 24.875 75.938 48.375 1 80.62 223 LYS B N 1
ATOM 3554 C CA . LYS B 1 223 ? 24.172 76.25 49.594 1 80.62 223 LYS B CA 1
ATOM 3555 C C . LYS B 1 223 ? 25.047 76 50.844 1 80.62 223 LYS B C 1
ATOM 3557 O O . LYS B 1 223 ? 25 76.812 51.781 1 80.62 223 LYS B O 1
ATOM 3562 N N . ARG B 1 224 ? 25.969 75 50.719 1 80.62 224 ARG B N 1
ATOM 3563 C CA . ARG B 1 224 ? 26.875 74.688 51.812 1 80.62 224 ARG B CA 1
ATOM 3564 C C . ARG B 1 224 ? 27.984 75.688 51.938 1 80.62 224 ARG B C 1
ATOM 3566 O O . ARG B 1 224 ? 28.375 76.125 53.031 1 80.62 224 ARG B O 1
ATOM 3573 N N . LYS B 1 225 ? 28.359 76.062 50.656 1 72.19 225 LYS B N 1
ATOM 3574 C CA . LYS B 1 225 ? 29.438 77 50.688 1 72.19 225 LYS B CA 1
ATOM 3575 C C . LYS B 1 225 ? 28.938 78.375 51.125 1 72.19 225 LYS B C 1
ATOM 3577 O O . LYS B 1 225 ? 29.641 79.125 51.812 1 72.19 225 LYS B O 1
ATOM 3582 N N . LYS B 1 226 ? 27.828 78.938 51.062 1 77.5 226 LYS B N 1
ATOM 3583 C CA . LYS B 1 226 ? 27.25 80.188 51.531 1 77.5 226 LYS B CA 1
ATOM 3584 C C . LYS B 1 226 ? 27.031 80.188 53.031 1 77.5 226 LYS B C 1
ATOM 3586 O O . LYS B 1 226 ? 27.188 81.188 53.719 1 77.5 226 LYS B O 1
ATOM 3591 N N . LYS B 1 227 ? 26.812 79.125 53.625 1 69.81 227 LYS B N 1
ATOM 3592 C CA . LYS B 1 227 ? 26.625 79 55.094 1 69.81 227 LYS B CA 1
ATOM 3593 C C . LYS B 1 227 ? 27.969 79.062 55.812 1 69.81 227 LYS B C 1
ATOM 3595 O O . LYS B 1 227 ? 28.047 79.625 56.906 1 69.81 227 LYS B O 1
ATOM 3600 N N . ALA B 1 228 ? 29.141 78.75 55.25 1 71.81 228 ALA B N 1
ATOM 3601 C CA . ALA B 1 228 ? 30.438 78.75 55.906 1 71.81 228 ALA B CA 1
ATOM 3602 C C . ALA B 1 228 ? 31.031 80.125 55.938 1 71.81 228 ALA B C 1
ATOM 3604 O O . ALA B 1 228 ? 31.703 80.5 56.906 1 71.81 228 ALA B O 1
ATOM 3605 N N . THR B 1 229 ? 30.922 81 54.969 1 65.5 229 THR B N 1
ATOM 3606 C CA . THR B 1 229 ? 31.484 82.312 54.938 1 65.5 229 THR B CA 1
ATOM 3607 C C . THR B 1 229 ? 30.719 83.25 55.875 1 65.5 229 THR B C 1
ATOM 3609 O O . THR B 1 229 ? 31.281 84.25 56.375 1 65.5 229 THR B O 1
ATOM 3612 N N . ALA B 1 230 ? 29.547 83.25 56.219 1 66.62 230 ALA B N 1
ATOM 3613 C CA . ALA B 1 230 ? 28.797 84.188 57.094 1 66.62 230 ALA B CA 1
ATOM 3614 C C . ALA B 1 230 ? 29.203 84 58.562 1 66.62 230 ALA B C 1
ATOM 3616 O O . ALA B 1 230 ? 29.156 84.938 59.344 1 66.62 230 ALA B O 1
ATOM 3617 N N . SER B 1 231 ? 29.672 82.812 58.906 1 66.56 231 SER B N 1
ATOM 3618 C CA . SER B 1 231 ? 30.031 82.625 60.312 1 66.56 231 SER B CA 1
ATOM 3619 C C . SER B 1 231 ? 31.375 83.25 60.625 1 66.56 231 SER B C 1
ATOM 3621 O O . SER B 1 231 ? 31.656 83.562 61.781 1 66.56 231 SER B O 1
ATOM 3623 N N . SER B 1 232 ? 32.312 83.5 59.688 1 62.69 232 SER B N 1
ATOM 3624 C CA . SER B 1 232 ? 33.625 84 60.062 1 62.69 232 SER B CA 1
ATOM 3625 C C . SER B 1 232 ? 33.594 85.562 60.188 1 62.69 232 SER B C 1
ATOM 3627 O O . SER B 1 232 ? 34.594 86.188 60.625 1 62.69 232 SER B O 1
ATOM 3629 N N . ALA B 1 233 ? 32.812 86.375 59.656 1 60.09 233 ALA B N 1
ATOM 3630 C CA . ALA B 1 233 ? 32.906 87.875 59.781 1 60.09 233 ALA B CA 1
ATOM 3631 C C . ALA B 1 233 ? 32.469 88.312 61.156 1 60.09 233 ALA B C 1
ATOM 3633 O O . ALA B 1 233 ? 32.562 89.5 61.469 1 60.09 233 ALA B O 1
ATOM 3634 N N . GLY B 1 234 ? 31.781 87.438 61.875 1 52.94 234 GLY B N 1
ATOM 3635 C CA . GLY B 1 234 ? 31.359 88 63.156 1 52.94 234 GLY B CA 1
ATOM 3636 C C . GLY B 1 234 ? 32.469 88.062 64.188 1 52.94 234 GLY B C 1
ATOM 3637 O O . GLY B 1 234 ? 32.281 88.5 65.312 1 52.94 234 GLY B O 1
ATOM 3638 N N . VAL B 1 235 ? 33.781 87.625 63.906 1 43.62 235 VAL B N 1
ATOM 3639 C CA . VAL B 1 235 ? 34.688 88 65 1 43.62 235 VAL B CA 1
ATOM 3640 C C . VAL B 1 235 ? 35.281 89.375 64.625 1 43.62 235 VAL B C 1
ATOM 3642 O O . VAL B 1 235 ? 35.625 89.688 63.5 1 43.62 235 VAL B O 1
#

Organism: NCBI:txid88201

Sequence (470 aa):
MALHLRAALLLTVFPLCLTEVKVNLTAVVGSSITFPNPVKERGYFSFGSKTIAPVSNGVFEIDENIYTNRLHWSSSTGLFTLSNLQKTDSGVYSIDSKKGNVFYKNYELKLYDPVSVPVVSGVNVSSDSCTLQCSVNHTEQITLSWFRGDQTVDSSRTSTVLLLNVQRRDYTDQYKCVAQNPADNKTVIVNVTTVGRFLLPLTVFGVALAVYVSVLHLKTERKRKKKATASSAGVMALHLRAALLLTVFPLCLTEVKVNLTAVVGSSITFPNPVKERGYFSFGSKTIAPVSNGVFEIDENIYTNRLHWSSSTGLFTLSNLQKTDSGVYSIDSKKGNVFYKNYELKLYDPVSVPVVSGVNVSSDSCTLQCSVNHTEQITLSWFRGDQTVDSSRTSTVLLLNVQRRDYTDQYKCVAQNPADNKTVIVNVTTVGRFLLPLTVFGVALAVYVSVLHLKTERKRKKKATASSAGV

InterPro domains:
  IPR003599 Immunoglobulin domain subtype [SM00409] (22-112)
  IPR003599 Immunoglobulin domain subtype [SM00409] (114-193)
  IPR007110 Immunoglobulin-like domain [PS50835] (114-193)
  IPR013151 Immunoglobulin-like beta-sandwich domain [PF00047] (127-187)
  IPR013783 Immunoglobulin-like fold [G3DSA:2.60.40.10] (17-117)
  IPR013783 Immunoglobulin-like fold [G3DSA:2.60.40.10] (118-195)
  IPR015631 CD2/SLAM family receptor [PTHR12080] (11-191)
  IPR036179 Immunoglobulin-like domain superfamily [SSF48726] (112-195)

Secondary structure (DSSP, 8-state):
---------------------EEEEEEETTS-EE-SS---SEEEEEETTEEEEEEETTEE----GGGTTTEEE-TTT--EEE-S--GGG-EEEEEEEEESS-EEEEEEEEEEPPPPPPEEEEEEE-SSEEEEEEE----TT-EEEEEETTEEEEEESS-SEEEEEEEGGGTTS-EEEEEE-SS-EEEEEE-HHHHHHTTS-HHHHHHHHHHHHHHHHHHHHHHHHHHHHHTTTT-/---------------------EEEEEEETTS-EE-SS---SEEEEEETTEEEEEEETTEE----GGGTTTEEE-TTT--EEE-S--GGG-EEEEEEEEESS-EEEEEEEEEEPPPPPPEEEEEEE-SSEEEEEEE----TT-EEEEEETTEEEEEESS-SEEEEEEEGGGTTS-EEEEEE-SS-EEEEEE-HHHHHHTTS-HHHHHHHHHHHHHHHHHHHHHHHHHHHHHHHTT-

Radius of gyration: 46.01 Å; Cα contacts (8 Å, |Δi|>4): 922; chains: 2; bounding box: 81×164×150 Å

pLDDT: mean 86.61, std 15.69, range [38.31, 98.75]

Foldseek 3Di:
DPPPPPPPPPPPPDPPPVPADAAEAEAEAQAKDKDDDFAAAWWFKAFVVHTQWIDHHLDIDGPDPVQVVQWDADNVGRIIMGGNDDQVPFGKMWIAHDDDPGDIHIYGYGYWYEWDAWDKAWDDDDPFKTKIKIFGDDTPQKKKFKDFVVDTDDIDRPDRMDMDMGTPVCQPTKMKIKIDHPHYIHIDIDRNVVRNCVVPDVVVVVVVVVVVVVVVVVVVVVVVVVVVVVVPVVD/DPPPPPPPPPPPPDPPPVPADAAEAEAEAQAKDKDDDFAAAWWFKAFVVHTQWIDHHLDIDGPDPVQVVQWDADNVGRIIMGGNDDQVPFGKMWIAHDDDPGDIHIYGYGYWYEWDAWDKAWDDDDPFKTKMKIFGDDTPQKKKFKDFVVHTDDIDRPDRMDMDMGTPVCQPTKMKIKIDDPHYIHIDIDRNVVRNCVVPDPVVVVVVVVVVVVVVVVVVVVVVVVVVVVVPVVD